Protein 4YB9 (pdb70)

Radius of gyration: 22.23 Å; Cα contacts (8 Å, |Δi|>4): 653; chains: 1; bounding box: 45×62×47 Å

Foldseek 3Di:
DVLVLLQLLLLLLLLQLLLLCALQVVLVLVQAQVLVCVPVVDGDDPVVSVLVVLLLNLLLLVLLLVLLVCLVVCCLPLNLLRVLLVVLVQLLVLLVLLLCCVPRHCPCSRNVSNSSNSSSSSNSVPSSLVFQQQLADDPPHCLCQLVSVLSSLVSLLVSLVCSFVPHQRDNPRSSVSSSVSSVSSVVNNPSSVVQQGGLLSCCPSVVDLVSNVVNNVVSVVVVVVSCVVVVVVVVAADALVVCCVDPVNPLVLVLLLLLLLLLLLLCLSVCSNHVLVQLVLAADDNNCSSVLSSVLSVLLSVLSVVLSVVCVVVDQLPLQLQLLVQSLVLLVCQLNLRVDRVVPPVRSVSNSVSSSSNSNSSSHHRPRRSVVVLCPPDDPRHSVSSNSSSSSSNSVSNSVSSNCQVVQCVVVPSNSSVSSSVSSVVSSVSSPVRNDD

Sequence (437 aa):
LATLIAAFGSSFQYGYNVAAINSPSEFMKDFYAYTYYDRVGEYMNEFYLTLLWSVTVSMFPFGGFLGSLMVGPLVNNLGRKGTLLFNNIFSIVPALLMGFSELAKSFEMIIVARVLVGICAGLSSNVVPMYLGELAPKNWRGALGVVPQLFITIGILVAQIFGLRSLLANEEGWPILLGLTGIPAVLQLLFLPFFPESPRYLLIQKKDEAAAKSALRRLAEIEEILEEDRAEKAVGFISVLKLFKMRSLRWQVISIIVLMAGQQLSGVNAIYYYADQIYLSAGVNEDDVQYVTAGTGAVNVLITVCAIFVVELMGRRFLLLLGFSVCFTACCVLTGALALQDVISWMPYVSIACVISYVIGHALGPSPIPALLVTEIFLQSSRPAAYMVAGTVHWLSNFTVGLVFPFIQVGLGAYSFVIFAVICLLTTVYIFLIIPE

Solvent-accessible surface area: 19544 Å² total; per-residue (Å²): 180,79,43,97,87,25,8,20,10,6,14,41,16,26,0,4,5,2,0,3,1,2,2,0,17,80,46,0,51,90,15,0,26,100,6,64,89,84,128,94,56,131,181,28,87,145,97,129,34,31,60,43,7,0,42,0,0,1,35,0,0,62,0,0,38,53,0,22,83,80,24,28,80,33,4,80,97,80,1,5,24,31,0,4,55,80,7,2,104,47,1,50,69,0,4,84,35,4,17,117,0,94,131,51,65,0,71,112,52,0,21,64,0,3,23,44,1,0,23,8,7,0,3,6,59,54,1,4,50,67,5,50,18,33,45,23,50,102,152,178,99,62,51,53,31,3,45,26,47,35,25,32,3,58,0,9,39,32,0,3,75,70,1,33,87,84,90,32,0,24,126,135,7,6,4,93,0,3,19,49,0,6,93,27,0,71,69,3,39,113,59,1,62,129,34,28,81,2,10,44,21,18,14,18,53,122,163,66,91,82,29,2,93,76,14,38,221,156,148,79,148,45,17,119,42,18,100,96,14,126,67,36,132,97,97,25,106,49,60,44,120,100,0,98,129,50,214,80,11,127,155,44,2,79,5,0,52,41,3,16,21,3,15,7,57,0,1,18,14,0,7,11,4,5,2,9,63,7,5,73,50,17,21,18,100,104,68,69,0,5,125,29,2,16,32,2,0,34,38,9,19,113,28,4,68,65,0,30,124,43,2,110,138,114,23,40,71,107,4,1,25,71,0,0,44,44,0,62,78,4,2,56,72,8,18,30,6,6,42,112,64,116,63,82,75,171,35,13,162,41,5,39,53,5,6,47,42,10,5,58,1,2,7,31,0,0,26,12,0,1,56,33,9,2,56,87,73,3,138,83,18,2,53,57,7,0,96,74,7,3,21,32,28,33,15,64,11,1,45,53,5,0,50,59,0,4,60,22,20,107,60,73,33,28,128,2,11,55,73,9,9,73,38,0,83,108,6,24,71,26,0,119,127,57,16,101,136

Nearest PDB structures (foldseek):
  4yb9-assembly1_D  TM=1.002E+00  e=9.315E-56  Bos taurus
  6tha-assembly1_A  TM=9.598E-01  e=3.910E-29  Homo sapiens
  4ybq-assembly2_B  TM=8.150E-01  e=1.549E-34  Rattus norvegicus
  4ybq-assembly1_A  TM=8.186E-01  e=3.934E-34  Rattus norvegicus
  8y66-assembly1_A  TM=9.678E-01  e=1.266E-28  Homo sapiens

B-factor: mean 149.24, std 49.36, range [61.25, 339.76]

Secondary structure (DSSP, 8-state):
-HHHHTTSTHHHHHHHHHHTTTSTHHHHHHHHHHHHHTTT-SPPPHHHHHHHHHHHHHHHHHHHHHHHHTHHHHHTTT-HHHHHHHHHHHSHHHHHHHHSTTTS-HHHHTHHHHHHHHHHHHHHHHHHHHHHHHHS-SSS-GGGSSHHHHHHHHHHHHHHHTTSTTTT-STTTHHHHHHGGGHHHHHHHHHGGGS---HHHHHHTS--HHHHHHHHTT--HHHHHTTHHHHHHHH----SHHHHH-SSSHHHHHHHHHHHHHHHTTSSHHHHHHHHHHHHTTT--TTHHHHHHHHHHHHHHHHHHHHHHHHHHS-HHHHHHHHHHHHHHHHHHHHHHTT--TTTTHHHHHHHHHHHHHHHHHTTTTTTHHHHHHHHHS-TTTHHHHHHHHHHHHHHHHHHHHHHHHHHHHHTGGGTTHHHHHHHHHHHHHHHHT---

Structure (mmCIF, N/CA/C/O backbone):
data_4YB9
#
_entry.id   4YB9
#
_cell.length_a   74.610
_cell.length_b   112.150
_cell.length_c   139.570
_cell.angle_alpha   90.00
_cell.angle_beta   90.00
_cell.angle_gamma   90.00
#
_symmetry.space_group_name_H-M   'P 21 21 21'
#
loop_
_atom_site.group_PDB
_atom_site.id
_atom_site.type_symbol
_atom_site.label_atom_id
_atom_site.label_alt_id
_atom_site.label_comp_id
_atom_site.label_asym_id
_atom_site.label_entity_id
_atom_site.label_seq_id
_atom_site.pdbx_PDB_ins_code
_atom_site.Cartn_x
_atom_site.Cartn_y
_atom_site.Cartn_z
_atom_site.occupancy
_atom_site.B_iso_or_equiv
_atom_site.auth_seq_id
_atom_site.auth_comp_id
_atom_site.auth_asym_id
_atom_site.auth_atom_id
_atom_site.pdbx_PDB_model_num
ATOM 1 N N . LEU A 1 19 ? 2.872 -6.768 -44.509 1.00 233.08 19 LEU D N 1
ATOM 2 C CA . LEU A 1 19 ? 3.243 -7.220 -43.174 1.00 227.05 19 LEU D CA 1
ATOM 3 C C . LEU A 1 19 ? 4.345 -8.273 -43.229 1.00 228.32 19 LEU D C 1
ATOM 4 O O . LEU A 1 19 ? 5.396 -8.114 -42.610 1.00 224.93 19 LEU D O 1
ATOM 9 N N . ALA A 1 20 ? 4.098 -9.348 -43.972 1.00 234.03 20 ALA D N 1
ATOM 10 C CA . ALA A 1 20 ? 5.067 -10.432 -44.096 1.00 221.60 20 ALA D CA 1
ATOM 11 C C . ALA A 1 20 ? 6.287 -9.989 -44.896 1.00 212.36 20 ALA D C 1
ATOM 12 O O . ALA A 1 20 ? 7.424 -10.247 -44.504 1.00 186.98 20 ALA D O 1
ATOM 14 N N . THR A 1 21 ? 6.042 -9.317 -46.016 1.00 223.94 21 THR D N 1
ATOM 15 C CA . THR A 1 21 ? 7.121 -8.830 -46.867 1.00 211.07 21 THR D CA 1
ATOM 16 C C . THR A 1 21 ? 7.752 -7.572 -46.275 1.00 207.88 21 THR D C 1
ATOM 17 O O . THR A 1 21 ? 8.900 -7.240 -46.576 1.00 216.77 21 THR D O 1
ATOM 21 N N . LEU A 1 22 ? 6.994 -6.876 -45.435 1.00 204.44 22 LEU D N 1
ATOM 22 C CA . LEU A 1 22 ? 7.514 -5.725 -44.708 1.00 205.82 22 LEU D CA 1
ATOM 23 C C . LEU A 1 22 ? 8.494 -6.199 -43.640 1.00 202.12 22 LEU D C 1
ATOM 24 O O . LEU A 1 22 ? 9.498 -5.544 -43.359 1.00 192.88 22 LEU D O 1
ATOM 29 N N . ILE A 1 23 ? 8.185 -7.351 -43.054 1.00 200.79 23 ILE D N 1
ATOM 30 C CA . ILE A 1 23 ? 9.034 -7.967 -42.046 1.00 177.56 23 ILE D CA 1
ATOM 31 C C . ILE A 1 23 ? 10.242 -8.614 -42.721 1.00 175.31 23 ILE D C 1
ATOM 32 O O . ILE A 1 23 ? 11.343 -8.633 -42.167 1.00 183.41 23 ILE D O 1
ATOM 37 N N . ALA A 1 24 ? 10.036 -9.113 -43.936 1.00 172.50 24 ALA D N 1
ATOM 38 C CA . ALA A 1 24 ? 11.087 -9.805 -44.676 1.00 167.35 24 ALA D CA 1
ATOM 39 C C . ALA A 1 24 ? 11.927 -8.838 -45.509 1.00 178.07 24 ALA D C 1
ATOM 40 O O . ALA A 1 24 ? 12.813 -9.258 -46.254 1.00 187.35 24 ALA D O 1
ATOM 42 N N . ALA A 1 25 ? 11.640 -7.545 -45.386 1.00 176.30 25 ALA D N 1
ATOM 43 C CA . ALA A 1 25 ? 12.386 -6.522 -46.113 1.00 176.40 25 ALA D CA 1
ATOM 44 C C . ALA A 1 25 ? 13.783 -6.341 -45.526 1.00 170.04 25 ALA D C 1
ATOM 45 O O . ALA A 1 25 ? 14.775 -6.310 -46.254 1.00 156.19 25 ALA D O 1
ATOM 47 N N . PHE A 1 26 ? 13.847 -6.224 -44.204 1.00 174.61 26 PHE D N 1
ATOM 48 C CA . PHE A 1 26 ? 15.108 -6.037 -43.492 1.00 174.38 26 PHE D CA 1
ATOM 49 C C . PHE A 1 26 ? 15.687 -7.378 -43.055 1.00 165.54 26 PHE D C 1
ATOM 50 O O . PHE A 1 26 ? 16.643 -7.432 -42.282 1.00 173.00 26 PHE D O 1
ATOM 58 N N . GLY A 1 27 ? 15.097 -8.460 -43.553 1.00 127.82 27 GLY D N 1
ATOM 59 C CA . GLY A 1 27 ? 15.447 -9.805 -43.132 1.00 124.30 27 GLY D CA 1
ATOM 60 C C . GLY A 1 27 ? 16.831 -10.284 -43.539 1.00 158.46 27 GLY D C 1
ATOM 61 O O . GLY A 1 27 ? 17.140 -11.468 -43.421 1.00 132.43 27 GLY D O 1
ATOM 62 N N . SER A 1 28 ? 17.655 -9.372 -44.047 1.00 178.60 28 SER D N 1
ATOM 63 C CA . SER A 1 28 ? 19.067 -9.659 -44.290 1.00 167.61 28 SER D CA 1
ATOM 64 C C . SER A 1 28 ? 19.795 -9.998 -42.987 1.00 139.75 28 SER D C 1
ATOM 65 O O . SER A 1 28 ? 20.827 -10.668 -43.000 1.00 131.82 28 SER D O 1
ATOM 68 N N . SER A 1 29 ? 19.255 -9.526 -41.866 1.00 132.18 29 SER D N 1
ATOM 69 C CA . SER A 1 29 ? 19.811 -9.832 -40.551 1.00 124.05 29 SER D CA 1
ATOM 70 C C . SER A 1 29 ? 19.622 -11.308 -40.214 1.00 124.07 29 SER D C 1
ATOM 71 O O . SER A 1 29 ? 20.408 -11.894 -39.471 1.00 102.51 29 SER D O 1
ATOM 74 N N . PHE A 1 30 ? 18.565 -11.897 -40.763 1.00 133.53 30 PHE D N 1
ATOM 75 C CA . PHE A 1 30 ? 18.301 -13.323 -40.613 1.00 125.14 30 PHE D CA 1
ATOM 76 C C . PHE A 1 30 ? 19.395 -14.134 -41.301 1.00 112.40 30 PHE D C 1
ATOM 77 O O . PHE A 1 30 ? 19.851 -15.152 -40.778 1.00 113.76 30 PHE D O 1
ATOM 85 N N . GLN A 1 31 ? 19.809 -13.673 -42.477 1.00 105.47 31 GLN D N 1
ATOM 86 C CA . GLN A 1 31 ? 20.816 -14.368 -43.271 1.00 109.95 31 GLN D CA 1
ATOM 87 C C . GLN A 1 31 ? 22.173 -14.339 -42.573 1.00 128.28 31 GLN D C 1
ATOM 88 O O . GLN A 1 31 ? 22.992 -15.240 -42.750 1.00 140.53 31 GLN D O 1
ATOM 94 N N . TYR A 1 32 ? 22.405 -13.296 -41.782 1.00 123.22 32 TYR D N 1
ATOM 95 C CA . TYR A 1 32 ? 23.604 -13.217 -40.957 1.00 104.98 32 TYR D CA 1
ATOM 96 C C . TYR A 1 32 ? 23.508 -14.229 -39.826 1.00 100.19 32 TYR D C 1
ATOM 97 O O . TYR A 1 32 ? 24.432 -15.010 -39.598 1.00 99.22 32 TYR D O 1
ATOM 106 N N . GLY A 1 33 ? 22.379 -14.210 -39.125 1.00 98.43 33 GLY D N 1
ATOM 107 C CA . GLY A 1 33 ? 22.149 -15.118 -38.017 1.00 113.17 33 GLY D CA 1
ATOM 108 C C . GLY A 1 33 ? 22.162 -16.575 -38.431 1.00 109.83 33 GLY D C 1
ATOM 109 O O . GLY A 1 33 ? 22.532 -17.450 -37.649 1.00 102.15 33 GLY D O 1
ATOM 110 N N . TYR A 1 34 ? 21.756 -16.836 -39.668 1.00 100.36 34 TYR D N 1
ATOM 111 C CA . TYR A 1 34 ? 21.780 -18.189 -40.201 1.00 97.08 34 TYR D CA 1
ATOM 112 C C . TYR A 1 34 ? 23.216 -18.663 -40.383 1.00 107.01 34 TYR D C 1
ATOM 113 O O . TYR A 1 34 ? 23.586 -19.734 -39.908 1.00 113.07 34 TYR D O 1
ATOM 122 N N . ASN A 1 35 ? 24.021 -17.847 -41.055 1.00 108.71 35 ASN D N 1
ATOM 123 C CA . ASN A 1 35 ? 25.390 -18.215 -41.408 1.00 100.87 35 ASN D CA 1
ATOM 124 C C . ASN A 1 35 ? 26.311 -18.358 -40.200 1.00 101.55 35 ASN D C 1
ATOM 125 O O . ASN A 1 35 ? 27.391 -18.941 -40.303 1.00 117.29 35 ASN D O 1
ATOM 130 N N . VAL A 1 36 ? 25.891 -17.821 -39.060 1.00 95.80 36 VAL D N 1
ATOM 131 C CA . VAL A 1 36 ? 26.683 -17.926 -37.842 1.00 74.27 36 VAL D CA 1
ATOM 132 C C . VAL A 1 36 ? 26.621 -19.345 -37.290 1.00 98.98 36 VAL D C 1
ATOM 133 O O . VAL A 1 36 ? 27.649 -19.931 -36.950 1.00 114.77 36 VAL D O 1
ATOM 137 N N . ALA A 1 37 ? 25.414 -19.896 -37.204 1.00 80.52 37 ALA D N 1
ATOM 138 C CA . ALA A 1 37 ? 25.221 -21.234 -36.654 1.00 92.89 37 ALA D CA 1
ATOM 139 C C . ALA A 1 37 ? 25.164 -22.309 -37.736 1.00 93.47 37 ALA D C 1
ATOM 140 O O . ALA A 1 37 ? 25.061 -23.497 -37.431 1.00 89.28 37 ALA D O 1
ATOM 142 N N . ALA A 1 38 ? 25.239 -21.892 -38.996 1.00 85.71 38 ALA D N 1
ATOM 143 C CA . ALA A 1 38 ? 25.109 -22.817 -40.119 1.00 89.11 38 ALA D CA 1
ATOM 144 C C . ALA A 1 38 ? 26.281 -23.787 -40.209 1.00 88.28 38 ALA D C 1
ATOM 145 O O . ALA A 1 38 ? 26.162 -24.849 -40.815 1.00 92.07 38 ALA D O 1
ATOM 147 N N . ILE A 1 39 ? 27.418 -23.406 -39.638 1.00 93.40 39 ILE D N 1
ATOM 148 C CA . ILE A 1 39 ? 28.608 -24.245 -39.698 1.00 83.84 39 ILE D CA 1
ATOM 149 C C . ILE A 1 39 ? 28.808 -25.085 -38.438 1.00 84.72 39 ILE D C 1
ATOM 150 O O . ILE A 1 39 ? 29.745 -25.877 -38.365 1.00 94.23 39 ILE D O 1
ATOM 155 N N . ASN A 1 40 ? 27.943 -24.906 -37.444 1.00 90.90 40 ASN D N 1
ATOM 156 C CA . ASN A 1 40 ? 28.032 -25.684 -36.210 1.00 111.37 40 ASN D CA 1
ATOM 157 C C . ASN A 1 40 ? 27.587 -27.132 -36.390 1.00 111.49 40 ASN D C 1
ATOM 158 O O . ASN A 1 40 ? 28.318 -28.066 -36.064 1.00 119.58 40 ASN D O 1
ATOM 163 N N . SER A 1 41 ? 26.375 -27.302 -36.906 1.00 101.06 41 SER D N 1
ATOM 164 C CA . SER A 1 41 ? 25.752 -28.619 -37.017 1.00 112.89 41 SER D CA 1
ATOM 165 C C . SER A 1 41 ? 26.423 -29.566 -38.026 1.00 104.47 41 SER D C 1
ATOM 166 O O . SER A 1 41 ? 26.764 -30.693 -37.668 1.00 137.08 41 SER D O 1
ATOM 169 N N . PRO A 1 42 ? 26.613 -29.126 -39.287 1.00 103.04 42 PRO D N 1
ATOM 170 C CA . PRO A 1 42 ? 27.208 -30.043 -40.267 1.00 105.88 42 PRO D CA 1
ATOM 171 C C . PRO A 1 42 ? 28.676 -30.366 -40.003 1.00 103.81 42 PRO D C 1
ATOM 172 O O . PRO A 1 42 ? 29.205 -31.288 -40.623 1.00 129.16 42 PRO D O 1
ATOM 176 N N . SER A 1 43 ? 29.309 -29.609 -39.109 1.00 99.04 43 SER D N 1
ATOM 177 C CA . SER A 1 43 ? 30.756 -29.653 -38.894 1.00 97.05 43 SER D CA 1
ATOM 178 C C . SER A 1 43 ? 31.334 -31.061 -38.798 1.00 123.62 43 SER D C 1
ATOM 179 O O . SER A 1 43 ? 32.384 -31.344 -39.372 1.00 118.66 43 SER D O 1
ATOM 182 N N . GLU A 1 44 ? 30.652 -31.936 -38.067 1.00 132.28 44 GLU D N 1
ATOM 183 C CA . GLU A 1 44 ? 31.120 -33.304 -37.886 1.00 144.49 44 GLU D CA 1
ATOM 184 C C . GLU A 1 44 ? 31.190 -34.037 -39.224 1.00 115.14 44 GLU D C 1
ATOM 185 O O . GLU A 1 44 ? 32.177 -34.706 -39.526 1.00 117.75 44 GLU D O 1
ATOM 191 N N . PHE A 1 45 ? 30.142 -33.888 -40.029 1.00 116.45 45 PHE D N 1
ATOM 192 C CA . PHE A 1 45 ? 30.076 -34.532 -41.337 1.00 124.64 45 PHE D CA 1
ATOM 193 C C . PHE A 1 45 ? 30.903 -33.783 -42.379 1.00 132.27 45 PHE D C 1
ATOM 194 O O . PHE A 1 45 ? 31.273 -34.347 -43.410 1.00 129.36 45 PHE D O 1
ATOM 202 N N . MET A 1 46 ? 31.181 -32.510 -42.112 1.00 145.52 46 MET D N 1
ATOM 203 C CA . MET A 1 46 ? 31.912 -31.675 -43.060 1.00 138.65 46 MET D CA 1
ATOM 204 C C . MET A 1 46 ? 33.414 -31.933 -43.031 1.00 127.49 46 MET D C 1
ATOM 205 O O . MET A 1 46 ? 34.051 -31.986 -44.079 1.00 112.99 46 MET D O 1
ATOM 210 N N . LYS A 1 47 ? 33.980 -32.091 -41.837 1.00 108.77 47 LYS D N 1
ATOM 211 C CA . LYS A 1 47 ? 35.415 -32.333 -41.708 1.00 110.09 47 LYS D CA 1
ATOM 212 C C . LYS A 1 47 ? 35.840 -33.608 -42.430 1.00 136.19 47 LYS D C 1
ATOM 213 O O . LYS A 1 47 ? 36.949 -33.683 -42.961 1.00 134.64 47 LYS D O 1
ATOM 219 N N . ASP A 1 48 ? 34.959 -34.606 -42.447 1.00 121.28 48 ASP D N 1
ATOM 220 C CA . ASP A 1 48 ? 35.211 -35.833 -43.196 1.00 154.93 48 ASP D CA 1
ATOM 221 C C . ASP A 1 48 ? 35.399 -35.510 -44.671 1.00 153.57 48 ASP D C 1
ATOM 222 O O . ASP A 1 48 ? 36.337 -35.992 -45.303 1.00 158.43 48 ASP D O 1
ATOM 227 N N . PHE A 1 49 ? 34.508 -34.677 -45.201 1.00 127.78 49 PHE D N 1
ATOM 228 C CA . PHE A 1 49 ? 34.568 -34.243 -46.593 1.00 129.85 49 PHE D CA 1
ATOM 229 C C . PHE A 1 49 ? 35.928 -33.638 -46.926 1.00 146.06 49 PHE D C 1
ATOM 230 O O . PHE A 1 49 ? 36.410 -33.769 -48.045 1.00 143.68 49 PHE D O 1
ATOM 238 N N . TYR A 1 50 ? 36.539 -32.978 -45.947 1.00 139.34 50 TYR D N 1
ATOM 239 C CA . TYR A 1 50 ? 37.858 -32.381 -46.128 1.00 140.23 50 TYR D CA 1
ATOM 240 C C . TYR A 1 50 ? 38.942 -33.446 -46.179 1.00 148.68 50 TYR D C 1
ATOM 241 O O . TYR A 1 50 ? 39.797 -33.441 -47.066 1.00 158.91 50 TYR D O 1
ATOM 250 N N . ALA A 1 51 ? 38.894 -34.359 -45.214 1.00 150.17 51 ALA D N 1
ATOM 251 C CA . ALA A 1 51 ? 39.942 -35.354 -45.026 1.00 162.37 51 ALA D CA 1
ATOM 252 C C . ALA A 1 51 ? 40.049 -36.331 -46.192 1.00 166.28 51 ALA D C 1
ATOM 253 O O . ALA A 1 51 ? 41.151 -36.604 -46.671 1.00 167.38 51 ALA D O 1
ATOM 255 N N . TYR A 1 52 ? 38.920 -36.867 -46.648 1.00 148.10 52 TYR D N 1
ATOM 256 C CA . TYR A 1 52 ? 38.979 -37.866 -47.710 1.00 156.99 52 TYR D CA 1
ATOM 257 C C . TYR A 1 52 ? 39.169 -37.219 -49.078 1.00 165.78 52 TYR D C 1
ATOM 258 O O . TYR A 1 52 ? 39.685 -37.853 -49.992 1.00 175.17 52 TYR D O 1
ATOM 267 N N . THR A 1 53 ? 38.763 -35.961 -49.216 1.00 156.40 53 THR D N 1
ATOM 268 C CA . THR A 1 53 ? 39.029 -35.225 -50.447 1.00 162.32 53 THR D CA 1
ATOM 269 C C . THR A 1 53 ? 40.528 -34.976 -50.557 1.00 173.00 53 THR D C 1
ATOM 270 O O . THR A 1 53 ? 41.080 -34.908 -51.654 1.00 181.53 53 THR D O 1
ATOM 274 N N . TYR A 1 54 ? 41.182 -34.856 -49.406 1.00 170.01 54 TYR D N 1
ATOM 275 C CA . TYR A 1 54 ? 42.611 -34.577 -49.363 1.00 179.45 54 TYR D CA 1
ATOM 276 C C . TYR A 1 54 ? 43.439 -35.736 -49.918 1.00 199.10 54 TYR D C 1
ATOM 277 O O . TYR A 1 54 ? 44.320 -35.524 -50.751 1.00 216.06 54 TYR D O 1
ATOM 286 N N . TYR A 1 55 ? 43.163 -36.958 -49.468 1.00 192.30 55 TYR D N 1
ATOM 287 C CA . TYR A 1 55 ? 43.947 -38.101 -49.930 1.00 207.37 55 TYR D CA 1
ATOM 288 C C . TYR A 1 55 ? 43.344 -38.723 -51.189 1.00 207.45 55 TYR D C 1
ATOM 289 O O . TYR A 1 55 ? 43.880 -39.691 -51.727 1.00 219.68 55 TYR D O 1
ATOM 298 N N . ASP A 1 56 ? 42.233 -38.166 -51.661 1.00 184.03 56 ASP D N 1
ATOM 299 C CA . ASP A 1 56 ? 41.700 -38.547 -52.965 1.00 202.28 56 ASP D CA 1
ATOM 300 C C . ASP A 1 56 ? 42.450 -37.786 -54.051 1.00 208.01 56 ASP D C 1
ATOM 301 O O . ASP A 1 56 ? 42.305 -38.066 -55.240 1.00 218.67 56 ASP D O 1
ATOM 306 N N . ARG A 1 57 ? 43.250 -36.815 -53.622 1.00 199.96 57 ARG D N 1
ATOM 307 C CA . ARG A 1 57 ? 44.099 -36.050 -54.524 1.00 220.25 57 ARG D CA 1
ATOM 308 C C . ARG A 1 57 ? 45.565 -36.313 -54.200 1.00 232.76 57 ARG D C 1
ATOM 309 O O . ARG A 1 57 ? 46.308 -36.847 -55.022 1.00 259.75 57 ARG D O 1
ATOM 317 N N . VAL A 1 58 ? 45.969 -35.929 -52.993 1.00 195.00 58 VAL D N 1
ATOM 318 C CA . VAL A 1 58 ? 47.343 -36.108 -52.535 1.00 200.29 58 VAL D CA 1
ATOM 319 C C . VAL A 1 58 ? 47.684 -37.587 -52.374 1.00 215.09 58 VAL D C 1
ATOM 320 O O . VAL A 1 58 ? 48.703 -38.057 -52.880 1.00 226.77 58 VAL D O 1
ATOM 324 N N . GLY A 1 59 ? 46.824 -38.321 -51.675 1.00 205.93 59 GLY D N 1
ATOM 325 C CA . GLY A 1 59 ? 47.052 -39.733 -51.425 1.00 211.65 59 GLY D CA 1
ATOM 326 C C . GLY A 1 59 ? 47.469 -40.027 -49.997 1.00 224.64 59 GLY D C 1
ATOM 327 O O . GLY A 1 59 ? 47.385 -41.165 -49.536 1.00 239.11 59 GLY D O 1
ATOM 328 N N . GLU A 1 60 ? 47.916 -38.992 -49.294 1.00 202.17 60 GLU D N 1
ATOM 329 C CA . GLU A 1 60 ? 48.321 -39.125 -47.900 1.00 203.38 60 GLU D CA 1
ATOM 330 C C . GLU A 1 60 ? 47.291 -38.487 -46.975 1.00 191.34 60 GLU D C 1
ATOM 331 O O . GLU A 1 60 ? 46.636 -37.515 -47.345 1.00 198.17 60 GLU D O 1
ATOM 337 N N . TYR A 1 61 ? 47.144 -39.044 -45.777 1.00 185.46 61 TYR D N 1
ATOM 338 C CA . TYR A 1 61 ? 46.228 -38.489 -44.786 1.00 184.18 61 TYR D CA 1
ATOM 339 C C . TYR A 1 61 ? 46.648 -37.086 -44.360 1.00 176.00 61 TYR D C 1
ATOM 340 O O . TYR A 1 61 ? 47.836 -36.800 -44.215 1.00 185.15 61 TYR D O 1
ATOM 349 N N . MET A 1 62 ? 45.665 -36.215 -44.162 1.00 161.78 62 MET D N 1
ATOM 350 C CA . MET A 1 62 ? 45.924 -34.877 -43.648 1.00 157.86 62 MET D CA 1
ATOM 351 C C . MET A 1 62 ? 46.268 -34.964 -42.165 1.00 160.13 62 MET D C 1
ATOM 352 O O . MET A 1 62 ? 45.682 -35.763 -41.435 1.00 170.91 62 MET D O 1
ATOM 357 N N . ASN A 1 63 ? 47.223 -34.149 -41.727 1.00 154.68 63 ASN D N 1
ATOM 358 C CA . ASN A 1 63 ? 47.630 -34.133 -40.325 1.00 161.04 63 ASN D CA 1
ATOM 359 C C . ASN A 1 63 ? 46.463 -33.724 -39.427 1.00 163.81 63 ASN D C 1
ATOM 360 O O . ASN A 1 63 ? 45.629 -32.905 -39.815 1.00 171.34 63 ASN D O 1
ATOM 365 N N . GLU A 1 64 ? 46.411 -34.310 -38.234 1.00 168.73 64 GLU D N 1
ATOM 366 C CA . GLU A 1 64 ? 45.320 -34.079 -37.289 1.00 165.13 64 GLU D CA 1
ATOM 367 C C . GLU A 1 64 ? 45.15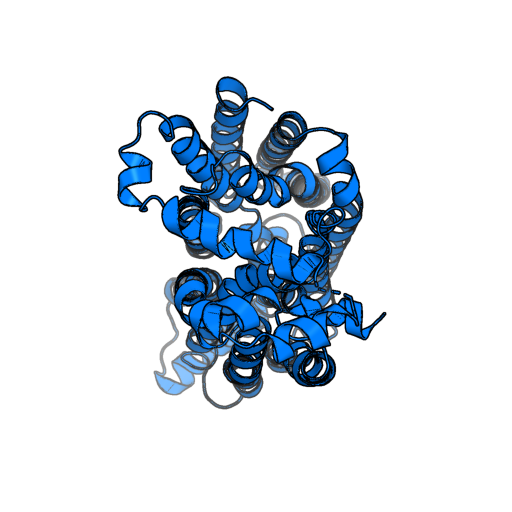9 -32.599 -36.954 1.00 152.25 64 GLU D C 1
ATOM 368 O O . GLU A 1 64 ? 44.042 -32.102 -36.820 1.00 152.48 64 GLU D O 1
ATOM 374 N N . PHE A 1 65 ? 46.282 -31.903 -36.820 1.00 145.67 65 PHE D N 1
ATOM 375 C CA . PHE A 1 65 ? 46.272 -30.480 -36.504 1.00 128.13 65 PHE D CA 1
ATOM 376 C C . PHE A 1 65 ? 45.789 -29.640 -37.679 1.00 132.35 65 PHE D C 1
ATOM 377 O O . PHE A 1 65 ? 44.989 -28.721 -37.508 1.00 123.05 65 PHE D O 1
ATOM 385 N N . TYR A 1 66 ? 46.284 -29.957 -38.871 1.00 147.60 66 TYR D N 1
ATOM 386 C CA . TYR A 1 66 ? 45.981 -29.164 -40.057 1.00 146.61 66 TYR D CA 1
ATOM 387 C C . TYR A 1 66 ? 44.507 -29.226 -40.444 1.00 142.59 66 TYR D C 1
ATOM 388 O O . TYR A 1 66 ? 43.990 -28.298 -41.060 1.00 142.00 66 TYR D O 1
ATOM 397 N N . LEU A 1 67 ? 43.830 -30.313 -40.084 1.00 135.84 67 LEU D N 1
ATOM 398 C CA . LEU A 1 67 ? 42.390 -30.402 -40.302 1.00 129.20 67 LEU D CA 1
ATOM 399 C C . LEU A 1 67 ? 41.664 -29.495 -39.318 1.00 128.50 67 LEU D C 1
ATOM 400 O O . LEU A 1 67 ? 40.622 -28.921 -39.634 1.00 126.01 67 LEU D O 1
ATOM 405 N N . THR A 1 68 ? 42.229 -29.368 -38.122 1.00 105.65 68 THR D N 1
ATOM 406 C CA . THR A 1 68 ? 41.684 -28.477 -37.109 1.00 114.51 68 THR D CA 1
ATOM 407 C C . THR A 1 68 ? 42.039 -27.033 -37.446 1.00 115.98 68 THR D C 1
ATOM 408 O O . THR A 1 68 ? 41.258 -26.114 -37.197 1.00 99.36 68 THR D O 1
ATOM 412 N N . LEU A 1 69 ? 43.225 -26.841 -38.017 1.00 124.77 69 LEU D N 1
ATOM 413 C CA . LEU A 1 69 ? 43.657 -25.520 -38.460 1.00 107.99 69 LEU D CA 1
ATOM 414 C C . LEU A 1 69 ? 42.842 -25.067 -39.664 1.00 96.35 69 LEU D C 1
ATOM 415 O O . LEU A 1 69 ? 42.583 -23.877 -39.835 1.00 100.58 69 LEU D O 1
ATOM 420 N N . LEU A 1 70 ? 42.439 -26.020 -40.498 1.00 115.70 70 LEU D N 1
ATOM 421 C CA . LEU A 1 70 ? 41.682 -25.707 -41.705 1.00 98.22 70 LEU D CA 1
ATOM 422 C C . LEU A 1 70 ? 40.213 -25.436 -41.393 1.00 92.96 70 LEU D C 1
ATOM 423 O O . LEU A 1 70 ? 39.560 -24.664 -42.093 1.00 107.09 70 LEU D O 1
ATOM 428 N N . TRP A 1 71 ? 39.686 -26.070 -40.350 1.00 97.83 71 TRP D N 1
ATOM 429 C CA . TRP A 1 71 ? 38.297 -25.829 -39.978 1.00 87.77 71 TRP D CA 1
ATOM 430 C C . TRP A 1 71 ? 38.162 -24.509 -39.236 1.00 83.01 71 TRP D C 1
ATOM 431 O O . TRP A 1 71 ? 37.157 -23.813 -39.373 1.00 105.14 71 TRP D O 1
ATOM 442 N N . SER A 1 72 ? 39.172 -24.177 -38.440 1.00 83.00 72 SER D N 1
ATOM 443 C CA . SER A 1 72 ? 39.203 -22.898 -37.742 1.00 79.38 72 SER D CA 1
ATOM 444 C C . SER A 1 72 ? 39.155 -21.763 -38.750 1.00 77.97 72 SER D C 1
ATOM 445 O O . SER A 1 72 ? 38.577 -20.709 -38.488 1.00 99.57 72 SER D O 1
ATOM 448 N N . VAL A 1 73 ? 39.768 -21.997 -39.906 1.00 81.28 73 VAL D N 1
ATOM 449 C CA . VAL A 1 73 ? 39.768 -21.038 -40.999 1.00 81.35 73 VAL D CA 1
ATOM 450 C C . VAL A 1 73 ? 38.369 -20.910 -41.593 1.00 79.44 73 VAL D C 1
ATOM 451 O O . VAL A 1 73 ? 37.864 -19.802 -41.762 1.00 79.45 73 VAL D O 1
ATOM 455 N N . THR A 1 74 ? 37.751 -22.049 -41.900 1.00 81.15 74 THR D N 1
ATOM 456 C CA . THR A 1 74 ? 36.409 -22.086 -42.483 1.00 80.64 74 THR D CA 1
ATOM 457 C C . THR A 1 74 ? 35.411 -21.257 -41.678 1.00 76.48 74 THR D C 1
ATOM 458 O O . THR A 1 74 ? 34.622 -20.492 -42.236 1.00 75.72 74 THR D O 1
ATOM 462 N N . VAL A 1 75 ? 35.468 -21.408 -40.361 1.00 99.89 75 VAL D N 1
ATOM 463 C CA . VAL A 1 75 ? 34.555 -20.722 -39.463 1.00 71.60 75 VAL D CA 1
ATOM 464 C C . VAL A 1 75 ? 34.916 -19.246 -39.328 1.00 73.45 75 VAL D C 1
ATOM 465 O O . VAL A 1 75 ? 34.039 -18.384 -39.335 1.00 72.87 75 VAL D O 1
ATOM 469 N N . SER A 1 76 ? 36.208 -18.955 -39.215 1.00 89.39 76 SER D N 1
ATOM 470 C CA . SER A 1 76 ? 36.652 -17.596 -38.920 1.00 67.94 76 SER D CA 1
ATOM 471 C C . SER A 1 76 ? 36.801 -16.716 -40.155 1.00 68.92 76 SER D C 1
ATOM 472 O O . SER A 1 76 ? 37.085 -15.527 -40.031 1.00 80.63 76 SER D O 1
ATOM 475 N N . MET A 1 77 ? 36.619 -17.282 -41.344 1.00 73.01 77 MET D N 1
ATOM 476 C CA . MET A 1 77 ? 36.647 -16.460 -42.551 1.00 73.06 77 MET D CA 1
ATOM 477 C C . MET A 1 77 ? 35.390 -15.601 -42.627 1.00 82.13 77 MET D C 1
ATOM 478 O O . MET A 1 77 ? 35.410 -14.503 -43.183 1.00 98.54 77 MET D O 1
ATOM 483 N N . PHE A 1 78 ? 34.300 -16.101 -42.055 1.00 69.74 78 PHE D N 1
ATOM 484 C CA . PHE A 1 78 ? 33.040 -15.370 -42.062 1.00 68.97 78 PHE D CA 1
ATOM 485 C C . PHE A 1 78 ? 33.158 -14.020 -41.341 1.00 66.93 78 PHE D C 1
ATOM 486 O O . PHE A 1 78 ? 32.844 -12.988 -41.932 1.00 92.13 78 PHE D O 1
ATOM 494 N N . PRO A 1 79 ? 33.613 -14.010 -40.068 1.00 64.91 79 PRO D N 1
ATOM 495 C CA . PRO A 1 79 ? 33.712 -12.684 -39.448 1.00 66.05 79 PRO D CA 1
ATOM 496 C C . PRO A 1 7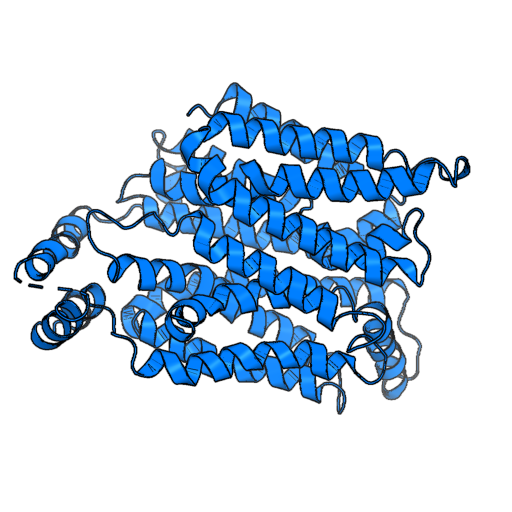9 ? 34.830 -11.836 -40.040 1.00 65.40 79 PRO D C 1
ATOM 497 O O . PRO A 1 79 ? 34.812 -10.616 -39.879 1.00 80.94 79 PRO D O 1
ATOM 501 N N . PHE A 1 80 ? 35.787 -12.471 -40.710 1.00 68.16 80 PHE D N 1
ATOM 502 C CA . PHE A 1 80 ? 36.852 -11.737 -41.382 1.00 69.26 80 PHE D CA 1
ATOM 503 C C . PHE A 1 80 ? 36.311 -11.050 -42.626 1.00 81.41 80 PHE D C 1
ATOM 504 O O . PHE A 1 80 ? 36.620 -9.888 -42.888 1.00 89.77 80 PHE D O 1
ATOM 512 N N . GLY A 1 81 ? 35.506 -11.779 -43.393 1.00 88.27 81 GLY D N 1
ATOM 513 C CA . GLY A 1 81 ? 34.877 -11.225 -44.576 1.00 74.90 81 GLY D CA 1
ATOM 514 C C . GLY A 1 81 ? 33.999 -10.041 -44.234 1.00 73.87 81 GLY D C 1
ATOM 515 O O . GLY A 1 81 ? 33.924 -9.071 -44.987 1.00 106.70 81 GLY D O 1
ATOM 516 N N . GLY A 1 82 ? 33.339 -10.121 -43.083 1.00 70.72 82 GLY D N 1
ATOM 517 C CA . GLY A 1 82 ? 32.508 -9.034 -42.600 1.00 70.24 82 GLY D CA 1
ATOM 518 C C . GLY A 1 82 ? 33.302 -7.771 -42.350 1.00 81.17 82 GLY D C 1
ATOM 519 O O . GLY A 1 82 ? 32.839 -6.670 -42.646 1.00 96.16 82 GLY D O 1
ATOM 520 N N . PHE A 1 83 ? 34.503 -7.934 -41.804 1.00 79.26 83 PHE D N 1
ATOM 521 C CA . PHE A 1 83 ? 35.400 -6.808 -41.575 1.00 82.44 83 PHE D CA 1
ATOM 522 C C . PHE A 1 83 ? 35.702 -6.079 -42.879 1.00 75.39 83 PHE D C 1
ATOM 523 O O . PHE A 1 83 ? 35.633 -4.852 -42.945 1.00 96.99 83 PHE D O 1
ATOM 531 N N . LEU A 1 84 ? 36.035 -6.845 -43.912 1.00 77.44 84 LEU D N 1
ATOM 532 C CA . LEU A 1 84 ? 36.308 -6.289 -45.229 1.00 82.34 84 LEU D CA 1
ATOM 533 C C . LEU A 1 84 ? 35.046 -5.671 -45.814 1.00 83.59 84 LEU D C 1
ATOM 534 O O . LEU A 1 84 ? 35.074 -4.566 -46.355 1.00 98.16 84 LEU D O 1
ATOM 539 N N . GLY A 1 85 ? 33.939 -6.394 -45.692 1.00 116.26 85 GLY D N 1
ATOM 540 C CA . GLY A 1 85 ? 32.673 -5.958 -46.246 1.00 99.30 85 GLY D CA 1
ATOM 541 C C . GLY A 1 85 ? 32.092 -4.728 -45.578 1.00 89.14 85 GLY D C 1
ATOM 542 O O . GLY A 1 85 ? 31.349 -3.972 -46.202 1.00 114.83 85 GLY D O 1
ATOM 543 N N . SER A 1 86 ? 32.429 -4.523 -44.309 1.00 79.68 86 SER D N 1
ATOM 544 C CA . SER A 1 86 ? 31.916 -3.377 -43.567 1.00 79.84 86 SER D CA 1
ATOM 545 C C . SER A 1 86 ? 32.658 -2.100 -43.946 1.00 93.86 86 SER D C 1
ATOM 546 O O . SER A 1 86 ? 32.190 -0.998 -43.668 1.00 112.44 86 SER D O 1
ATOM 549 N N . LEU A 1 87 ? 33.821 -2.254 -44.568 1.00 85.05 87 LEU D N 1
ATOM 550 C CA . LEU A 1 87 ? 34.616 -1.110 -44.996 1.00 98.44 87 LEU D CA 1
ATOM 551 C C . LEU A 1 87 ? 34.065 -0.515 -46.286 1.00 105.78 87 LEU D C 1
ATOM 552 O O . LEU A 1 87 ? 34.243 0.670 -46.565 1.00 117.81 87 LEU D O 1
ATOM 557 N N . MET A 1 88 ? 33.391 -1.351 -47.066 1.00 111.23 88 MET D N 1
ATOM 558 C CA . MET A 1 88 ? 32.907 -0.961 -48.384 1.00 113.62 88 MET D CA 1
ATOM 559 C C . MET A 1 88 ? 31.562 -0.251 -48.323 1.00 111.22 88 MET D C 1
ATOM 560 O O . MET A 1 88 ? 31.089 0.272 -49.331 1.00 125.07 88 MET D O 1
ATOM 565 N N . VAL A 1 89 ? 30.949 -0.231 -47.142 1.00 102.42 89 VAL D N 1
ATOM 566 C CA . VAL A 1 89 ? 29.616 0.342 -46.993 1.00 107.25 89 VAL D CA 1
ATOM 567 C C . VAL A 1 89 ? 29.632 1.835 -47.305 1.00 104.97 89 VAL D C 1
ATOM 568 O O . VAL A 1 89 ? 28.642 2.385 -47.781 1.00 109.32 89 VAL D O 1
ATOM 572 N N . GLY A 1 90 ? 30.765 2.484 -47.058 1.00 114.87 90 GLY D N 1
ATOM 573 C CA . GLY A 1 90 ? 30.880 3.912 -47.289 1.00 116.29 90 GLY D CA 1
ATOM 574 C C . GLY A 1 90 ? 30.759 4.338 -48.740 1.00 118.58 90 GLY D C 1
ATOM 575 O O . GLY A 1 90 ? 29.882 5.131 -49.077 1.00 124.91 90 GLY D O 1
ATOM 576 N N . PRO A 1 91 ? 31.635 3.814 -49.613 1.00 119.57 91 PRO D N 1
ATOM 577 C CA . PRO A 1 91 ? 31.557 4.165 -51.036 1.00 127.20 91 PRO D CA 1
ATOM 578 C C . PRO A 1 91 ? 30.343 3.577 -51.754 1.00 151.25 91 PRO D C 1
ATOM 579 O O . PRO A 1 91 ? 29.907 4.144 -52.754 1.00 166.46 91 PRO D O 1
ATOM 583 N N . LEU A 1 92 ? 29.806 2.466 -51.259 1.00 139.93 92 LEU D N 1
ATOM 584 C CA . LEU A 1 92 ? 28.678 1.819 -51.926 1.00 125.04 92 LEU D CA 1
ATOM 585 C C . LEU A 1 92 ? 27.381 2.605 -51.764 1.00 128.26 92 LEU D C 1
ATOM 586 O O . LEU A 1 92 ? 26.694 2.882 -52.745 1.00 166.54 92 LEU D O 1
ATOM 591 N N . VAL A 1 93 ? 27.046 2.967 -50.529 1.00 124.32 93 VAL D N 1
ATOM 592 C CA . VAL A 1 93 ? 25.799 3.679 -50.272 1.00 127.83 93 VAL D CA 1
ATOM 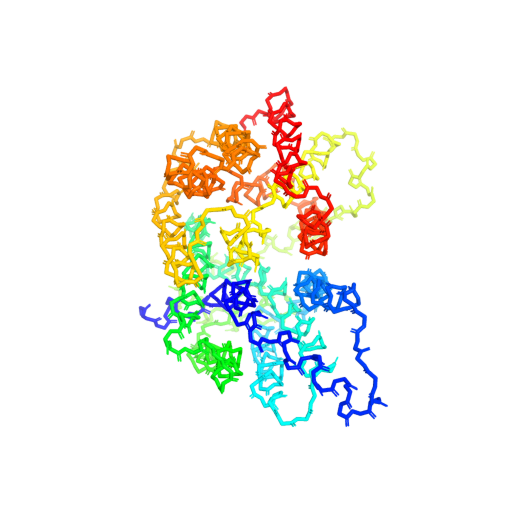593 C C . VAL A 1 93 ? 25.917 5.138 -50.700 1.00 138.38 93 VAL D C 1
ATOM 594 O O . VAL A 1 93 ? 24.909 5.826 -50.856 1.00 148.13 93 VAL D O 1
ATOM 598 N N . ASN A 1 94 ? 27.148 5.608 -50.885 1.00 149.66 94 ASN D N 1
ATOM 599 C CA . ASN A 1 94 ? 27.382 6.955 -51.395 1.00 166.32 94 ASN D CA 1
ATOM 600 C C . ASN A 1 94 ? 27.295 6.973 -52.917 1.00 162.38 94 ASN D C 1
ATOM 601 O O . ASN A 1 94 ? 27.349 8.033 -53.539 1.00 170.90 94 ASN D O 1
ATOM 606 N N . ASN A 1 95 ? 27.160 5.790 -53.508 1.00 148.50 95 ASN D N 1
ATOM 607 C CA . ASN A 1 95 ? 27.062 5.658 -54.956 1.00 161.06 95 ASN D CA 1
ATOM 608 C C . ASN A 1 95 ? 25.808 4.889 -55.370 1.00 174.00 95 ASN D C 1
ATOM 609 O O . ASN A 1 95 ? 24.913 5.443 -56.009 1.00 199.46 95 ASN D O 1
ATOM 614 N N . LEU A 1 96 ? 25.751 3.613 -55.005 1.00 150.98 96 LEU D N 1
ATOM 615 C CA . LEU A 1 96 ? 24.633 2.755 -55.384 1.00 152.56 96 LEU D CA 1
ATOM 616 C C . LEU A 1 96 ? 23.353 3.125 -54.641 1.00 152.85 96 LEU D C 1
ATOM 617 O O . LEU A 1 96 ? 22.251 2.892 -55.136 1.00 157.99 96 LEU D O 1
ATOM 622 N N . GLY A 1 97 ? 23.505 3.702 -53.454 1.00 148.16 97 GLY D N 1
ATOM 623 C CA . GLY A 1 97 ? 22.367 4.027 -52.614 1.00 148.48 97 GLY D CA 1
ATOM 624 C C . GLY A 1 97 ? 22.139 2.986 -51.536 1.00 140.79 97 GLY D C 1
ATOM 625 O O . GLY A 1 97 ? 22.895 2.021 -51.427 1.00 149.98 97 GLY D O 1
ATOM 626 N N . ARG A 1 98 ? 21.093 3.176 -50.739 1.00 141.62 98 ARG D N 1
ATOM 627 C CA . ARG A 1 98 ? 20.786 2.248 -49.657 1.00 135.55 98 ARG D CA 1
ATOM 628 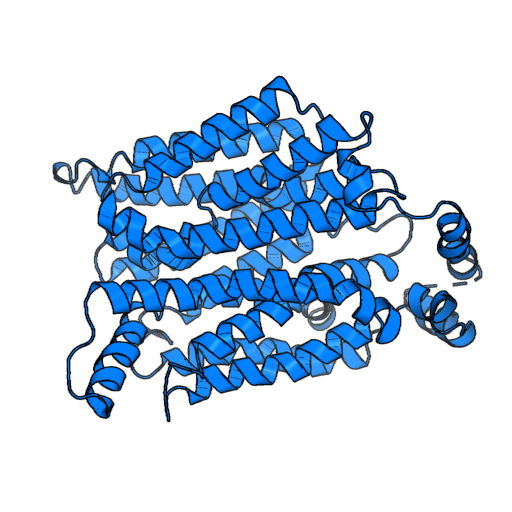C C . ARG A 1 98 ? 20.178 0.966 -50.214 1.00 144.35 98 ARG D C 1
ATOM 629 O O . ARG A 1 98 ? 20.767 -0.109 -50.104 1.00 155.59 98 ARG D O 1
ATOM 637 N N . LYS A 1 99 ? 18.998 1.086 -50.813 1.00 156.47 99 LYS D N 1
ATOM 638 C CA . LYS A 1 99 ? 18.323 -0.062 -51.405 1.00 159.87 99 LYS D CA 1
ATOM 639 C C . LYS A 1 99 ? 19.131 -0.618 -52.574 1.00 165.17 99 LYS D C 1
ATOM 640 O O . LYS A 1 99 ? 19.129 -1.824 -52.823 1.00 167.98 99 LYS D O 1
ATOM 646 N N . GLY A 1 100 ? 19.823 0.269 -53.283 1.00 169.16 100 GLY D N 1
ATOM 647 C CA . GLY A 1 100 ? 20.657 -0.123 -54.404 1.00 177.42 100 GLY D CA 1
ATOM 648 C C . GLY A 1 100 ? 21.773 -1.071 -54.011 1.00 172.41 100 GLY D C 1
ATOM 649 O O . GLY A 1 100 ? 22.023 -2.068 -54.688 1.00 188.69 100 GLY D O 1
ATOM 650 N N . THR A 1 101 ? 22.449 -0.755 -52.911 1.00 142.04 101 THR D N 1
ATOM 651 C CA . THR A 1 101 ? 23.481 -1.630 -52.368 1.00 133.81 101 THR D CA 1
ATOM 652 C C . THR A 1 101 ? 22.841 -2.911 -51.840 1.00 127.82 101 THR D C 1
ATOM 653 O O . THR A 1 101 ? 23.404 -4.000 -51.969 1.00 121.69 101 THR D O 1
ATOM 657 N N . LEU A 1 102 ? 21.653 -2.772 -51.258 1.00 132.41 102 LEU D N 1
ATOM 658 C CA . LEU A 1 102 ? 20.919 -3.911 -50.715 1.00 132.23 102 LEU D CA 1
ATOM 659 C C . LEU A 1 102 ? 20.545 -4.913 -51.804 1.00 139.29 102 LEU D C 1
ATOM 660 O O . LEU A 1 102 ? 20.406 -6.106 -51.537 1.00 144.13 102 LEU D O 1
ATOM 665 N N . LEU A 1 103 ? 20.373 -4.424 -53.027 1.00 146.43 103 LEU D N 1
ATOM 666 C CA . LEU A 1 103 ? 20.152 -5.303 -54.169 1.00 152.19 103 LEU D CA 1
ATOM 667 C C . LEU A 1 103 ? 21.471 -5.887 -54.660 1.00 150.34 103 LEU D C 1
ATOM 668 O O . LEU A 1 103 ? 21.530 -7.040 -55.086 1.00 152.03 103 LEU D O 1
ATOM 673 N N . PHE A 1 104 ? 22.525 -5.078 -54.594 1.00 154.09 104 PHE D N 1
ATOM 674 C CA . PHE A 1 104 ? 23.843 -5.470 -55.083 1.00 158.41 104 PHE D CA 1
ATOM 675 C C . PHE A 1 104 ? 24.371 -6.725 -54.400 1.00 144.33 104 PHE D C 1
ATOM 676 O O . PHE A 1 104 ? 24.781 -7.673 -55.067 1.00 145.83 104 PHE D O 1
ATOM 684 N N . ASN A 1 105 ? 24.364 -6.729 -53.072 1.00 139.03 105 ASN D N 1
ATOM 685 C CA . ASN A 1 105 ? 24.938 -7.841 -52.326 1.00 149.81 105 ASN D CA 1
ATOM 686 C C . ASN A 1 105 ? 24.032 -9.066 -52.381 1.00 152.06 105 ASN D C 1
ATOM 687 O O . ASN A 1 105 ? 24.492 -10.186 -52.184 1.00 164.20 105 ASN D O 1
ATOM 692 N N . ASN A 1 106 ? 22.748 -8.851 -52.657 1.00 134.52 106 ASN D N 1
ATOM 693 C CA . ASN A 1 106 ? 21.794 -9.953 -52.747 1.00 132.52 106 ASN D CA 1
ATOM 694 C C . ASN A 1 106 ? 22.089 -10.858 -53.939 1.00 144.16 106 ASN D C 1
ATOM 695 O O . ASN A 1 106 ? 22.168 -12.078 -53.791 1.00 140.48 106 ASN D O 1
ATOM 700 N N . ILE A 1 107 ? 22.248 -10.262 -55.118 1.00 160.25 107 ILE D N 1
ATOM 701 C CA . ILE A 1 107 ? 22.607 -11.025 -56.308 1.00 157.21 107 ILE D CA 1
ATOM 702 C C . ILE A 1 107 ? 24.039 -11.521 -56.158 1.00 152.39 107 ILE D C 1
ATOM 703 O O . ILE A 1 107 ? 24.443 -12.496 -56.792 1.00 163.88 107 ILE D O 1
ATOM 708 N N . PHE A 1 108 ? 24.798 -10.835 -55.311 1.00 146.90 108 PHE D N 1
ATOM 709 C CA . PHE A 1 108 ? 26.174 -11.204 -55.013 1.00 150.64 108 PHE D CA 1
ATOM 710 C C . PHE A 1 108 ? 26.225 -12.240 -53.887 1.00 134.13 108 PHE D C 1
ATOM 711 O O . PHE A 1 108 ? 27.257 -12.868 -53.658 1.00 137.71 108 PHE D O 1
ATOM 719 N N . SER A 1 109 ? 25.101 -12.430 -53.198 1.00 115.42 109 SER D N 1
ATOM 720 C CA . SER A 1 109 ? 25.020 -13.421 -52.126 1.00 135.81 109 SER D CA 1
ATOM 721 C C . SER A 1 109 ? 24.623 -14.790 -52.663 1.00 129.20 109 SER D C 1
ATOM 722 O O . SER A 1 109 ? 24.693 -15.791 -51.949 1.00 125.39 109 SER D O 1
ATOM 725 N N . ILE A 1 110 ? 24.201 -14.826 -53.923 1.00 132.16 110 ILE D N 1
ATOM 726 C CA . ILE A 1 110 ? 23.810 -16.076 -54.557 1.00 143.16 110 ILE D CA 1
ATOM 727 C C . ILE A 1 110 ? 25.060 -16.866 -54.929 1.00 135.43 110 ILE D C 1
ATOM 728 O O . ILE A 1 110 ? 25.052 -18.097 -54.932 1.00 142.98 110 ILE D O 1
ATOM 733 N N . VAL A 1 111 ? 26.139 -16.147 -55.226 1.00 126.23 111 VAL D N 1
ATOM 734 C CA . VAL A 1 111 ? 27.398 -16.771 -55.624 1.00 130.17 111 VAL D CA 1
ATOM 735 C C . VAL A 1 111 ? 28.004 -17.646 -54.511 1.00 132.47 111 VAL D C 1
ATOM 736 O O . VAL A 1 111 ? 28.294 -18.817 -54.754 1.00 140.95 111 VAL D O 1
ATOM 740 N N . PRO A 1 112 ? 28.205 -17.098 -53.292 1.00 120.14 112 PRO D N 1
ATOM 741 C CA . PRO A 1 112 ? 28.747 -17.996 -52.265 1.00 124.88 112 PRO D CA 1
ATOM 742 C C . PRO A 1 112 ? 27.739 -19.043 -51.798 1.00 130.55 112 PRO D C 1
ATOM 743 O O . PRO A 1 112 ? 28.132 -20.078 -51.260 1.00 132.36 112 PRO D O 1
ATOM 747 N N . ALA A 1 113 ? 26.455 -18.770 -52.006 1.00 127.33 113 ALA D N 1
ATOM 748 C CA . ALA A 1 113 ? 25.396 -19.672 -51.567 1.00 119.99 113 ALA D CA 1
ATOM 749 C C . ALA A 1 113 ? 25.396 -20.967 -52.371 1.00 118.43 113 ALA D C 1
ATOM 750 O O . ALA A 1 113 ? 25.393 -22.058 -51.801 1.00 124.35 113 ALA D O 1
ATOM 752 N N . LEU A 1 114 ? 25.397 -20.845 -53.695 1.00 140.76 114 LEU D N 1
ATOM 753 C CA . LEU A 1 114 ? 25.397 -22.016 -54.564 1.00 143.91 114 LEU D CA 1
ATOM 754 C C . LEU A 1 114 ? 26.772 -22.671 -54.573 1.00 144.04 114 LEU D C 1
ATOM 755 O O . LEU A 1 114 ? 26.911 -23.842 -54.930 1.00 156.59 114 LEU D O 1
ATOM 760 N N . LEU A 1 115 ? 27.786 -21.905 -54.183 1.00 132.90 115 LEU D N 1
ATOM 761 C CA . LEU A 1 115 ? 29.150 -22.412 -54.103 1.00 130.81 115 LEU D CA 1
ATOM 762 C C . LEU A 1 115 ? 29.239 -23.530 -53.072 1.00 127.95 115 LEU D C 1
ATOM 763 O O . LEU A 1 115 ? 29.870 -24.558 -53.309 1.00 126.77 115 LEU D O 1
ATOM 768 N N . MET A 1 116 ? 28.595 -23.318 -51.928 1.00 133.64 116 MET D N 1
ATOM 769 C CA . MET A 1 116 ? 28.576 -24.303 -50.852 1.00 134.12 116 MET D CA 1
ATOM 770 C C . MET A 1 116 ? 27.575 -25.420 -51.137 1.00 149.40 116 MET D C 1
ATOM 771 O O . MET A 1 116 ? 27.778 -26.565 -50.735 1.00 159.45 116 MET D O 1
ATOM 776 N N . GLY A 1 117 ? 26.490 -25.077 -51.824 1.00 148.26 117 GLY D N 1
ATOM 777 C CA . GLY A 1 117 ? 25.471 -26.049 -52.171 1.00 165.30 117 GLY D CA 1
ATOM 778 C C . GLY A 1 117 ? 25.966 -27.085 -53.160 1.00 180.49 117 GLY D C 1
ATOM 779 O O . GLY A 1 117 ? 25.673 -28.274 -53.032 1.00 198.22 117 GLY D O 1
ATOM 780 N N . PHE A 1 118 ? 26.718 -26.628 -54.155 1.00 169.43 118 PHE D N 1
ATOM 781 C CA . PHE A 1 118 ? 27.290 -27.516 -55.159 1.00 168.20 118 PHE D CA 1
ATOM 782 C C . PHE A 1 118 ? 28.714 -27.927 -54.794 1.00 166.43 118 PHE D C 1
ATOM 783 O O . PHE A 1 118 ? 29.395 -28.592 -55.576 1.00 176.23 118 PHE D O 1
ATOM 791 N N . SER A 1 119 ? 29.159 -27.523 -53.607 1.00 143.51 119 SER D N 1
ATOM 792 C CA . SER A 1 119 ? 30.482 -27.892 -53.107 1.00 144.85 119 SER D CA 1
ATOM 793 C C . SER A 1 119 ? 30.629 -29.405 -52.964 1.00 158.93 119 SER D C 1
ATOM 794 O O . SER A 1 119 ? 31.742 -29.925 -52.884 1.00 173.93 119 SER D O 1
ATOM 797 N N . GLU A 1 120 ? 29.497 -30.100 -52.923 1.00 151.72 120 GLU D N 1
ATOM 798 C CA . GLU A 1 120 ? 29.471 -31.557 -52.886 1.00 151.01 120 GLU D CA 1
ATOM 799 C C . GLU A 1 120 ? 30.194 -32.166 -54.083 1.00 162.27 120 GLU D C 1
ATOM 800 O O . GLU A 1 120 ? 30.758 -33.256 -53.991 1.00 165.87 120 GLU D O 1
ATOM 806 N N . LEU A 1 121 ? 30.178 -31.452 -55.204 1.00 171.14 121 LEU D N 1
ATOM 807 C CA . LEU A 1 121 ? 30.709 -31.978 -56.456 1.00 174.29 121 LEU D CA 1
ATOM 808 C C . LEU A 1 121 ? 32.236 -31.978 -56.511 1.00 181.19 121 LEU D C 1
ATOM 809 O O . LEU A 1 121 ? 32.853 -33.042 -56.551 1.00 200.22 121 LEU D O 1
ATOM 814 N N . ALA A 1 122 ? 32.847 -30.796 -56.515 1.00 175.12 122 ALA D N 1
ATOM 815 C CA . ALA A 1 122 ? 34.283 -30.714 -56.771 1.00 178.53 122 ALA D CA 1
ATOM 816 C C . ALA A 1 122 ? 35.146 -30.769 -55.509 1.00 181.36 122 ALA D C 1
ATOM 817 O O . ALA A 1 122 ? 35.731 -31.808 -55.206 1.00 182.03 122 ALA D O 1
ATOM 819 N N . LYS A 1 123 ? 35.206 -29.665 -54.766 1.00 178.53 123 LYS D N 1
ATOM 820 C CA . LYS A 1 123 ? 36.114 -29.568 -53.622 1.00 169.99 123 LYS D CA 1
ATOM 821 C C . LYS A 1 123 ? 35.692 -28.520 -52.594 1.00 148.83 123 LYS D C 1
ATOM 822 O O . LYS A 1 123 ? 34.969 -27.577 -52.912 1.00 152.27 123 LYS D O 1
ATOM 828 N N . SER A 1 124 ? 36.162 -28.697 -51.362 1.00 144.27 124 SER D N 1
ATOM 829 C CA . SER A 1 124 ? 35.895 -27.758 -50.274 1.00 145.84 124 SER D CA 1
ATOM 830 C C . SER A 1 124 ? 36.842 -26.559 -50.269 1.00 150.84 124 SER D C 1
ATOM 831 O O . SER A 1 124 ? 36.454 -25.458 -49.878 1.00 138.68 124 SER D O 1
ATOM 834 N N . PHE A 1 125 ? 38.081 -26.788 -50.700 1.00 169.94 125 PHE D N 1
ATOM 835 C CA . PHE A 1 125 ? 39.172 -25.820 -50.558 1.00 176.19 125 PHE D CA 1
ATOM 836 C C . PHE A 1 125 ? 38.833 -24.421 -51.072 1.00 165.69 125 PHE D C 1
ATOM 837 O O . PHE A 1 125 ? 39.287 -23.420 -50.518 1.00 154.16 125 PHE D O 1
ATOM 845 N N . GLU A 1 126 ? 38.037 -24.359 -52.132 1.00 175.36 126 GLU D N 1
ATOM 846 C CA . GLU A 1 126 ? 37.577 -23.087 -52.675 1.00 181.02 126 GLU D CA 1
ATOM 847 C C . GLU A 1 126 ? 36.112 -22.857 -52.323 1.00 181.85 126 GLU D C 1
ATOM 848 O O . GLU A 1 126 ? 35.766 -21.889 -51.648 1.00 188.97 126 GLU D O 1
ATOM 854 N N . MET A 1 127 ? 35.258 -23.766 -52.782 1.00 173.36 127 MET D N 1
ATOM 855 C CA . MET A 1 127 ? 33.808 -23.619 -52.688 1.00 165.68 127 MET D CA 1
ATOM 856 C C . MET A 1 127 ? 33.266 -23.463 -51.262 1.00 159.54 127 MET D C 1
ATOM 857 O O . MET A 1 127 ? 32.083 -23.178 -51.081 1.00 173.94 127 MET D O 1
ATOM 862 N N . ILE A 1 128 ? 34.106 -23.677 -50.254 1.00 137.08 128 ILE D N 1
ATOM 863 C CA . ILE A 1 128 ? 33.684 -23.451 -48.876 1.00 123.21 128 ILE D CA 1
ATOM 864 C C . ILE A 1 128 ? 34.401 -22.253 -48.257 1.00 127.05 128 ILE D C 1
ATOM 865 O O . ILE A 1 128 ? 33.768 -21.248 -47.935 1.00 146.51 128 ILE D O 1
ATOM 870 N N . ILE A 1 129 ? 35.717 -22.366 -48.088 1.00 121.16 129 ILE D N 1
ATOM 871 C CA . ILE A 1 129 ? 36.507 -21.333 -47.421 1.00 106.70 129 ILE D CA 1
ATOM 872 C C . ILE A 1 129 ? 36.414 -19.995 -48.154 1.00 108.06 129 ILE D C 1
ATOM 873 O O . ILE A 1 129 ? 36.218 -18.952 -47.530 1.00 99.86 129 ILE D O 1
ATOM 878 N N . VAL A 1 130 ? 36.549 -20.027 -49.476 1.00 126.05 130 VAL D N 1
ATOM 879 C CA . VAL A 1 130 ? 36.462 -18.812 -50.280 1.00 100.99 130 VAL D CA 1
ATOM 880 C C . VAL A 1 130 ? 35.007 -18.349 -50.368 1.00 99.01 130 VAL D C 1
ATOM 881 O O . VAL A 1 130 ? 34.729 -17.177 -50.618 1.00 101.92 130 VAL D O 1
ATOM 885 N N . ALA A 1 131 ? 34.076 -19.272 -50.154 1.00 98.49 131 ALA D N 1
ATOM 886 C CA . ALA A 1 131 ? 32.660 -18.921 -50.126 1.00 109.49 131 ALA D CA 1
ATOM 887 C C . ALA A 1 131 ? 32.271 -18.299 -48.788 1.00 107.27 131 ALA D C 1
ATOM 888 O O . ALA A 1 131 ? 31.363 -17.471 -48.724 1.00 108.90 131 ALA D O 1
ATOM 890 N N . ARG A 1 132 ? 32.957 -18.707 -47.723 1.00 87.79 132 ARG D N 1
ATOM 891 C CA . ARG A 1 132 ? 32.666 -18.208 -46.381 1.00 82.65 132 ARG D CA 1
ATOM 892 C C . ARG A 1 132 ? 33.076 -16.749 -46.216 1.00 80.64 132 ARG D C 1
ATOM 893 O O . ARG A 1 132 ? 32.386 -15.977 -45.553 1.00 99.58 132 ARG D O 1
ATOM 901 N N . VAL A 1 133 ? 34.203 -16.373 -46.811 1.00 89.19 133 VAL D N 1
ATOM 902 C CA . VAL A 1 133 ? 34.646 -14.988 -46.754 1.00 94.54 133 VAL D CA 1
ATOM 903 C C . VAL A 1 133 ? 33.727 -14.131 -47.621 1.00 102.16 133 VAL D C 1
ATOM 904 O O . VAL A 1 133 ? 33.452 -12.977 -47.294 1.00 92.16 133 VAL D O 1
ATOM 908 N N . LEU A 1 134 ? 33.232 -14.709 -48.711 1.00 121.83 134 LEU D N 1
ATOM 909 C CA . LEU A 1 134 ? 32.349 -13.991 -49.624 1.00 91.32 134 LEU D CA 1
ATOM 910 C C . LEU A 1 134 ? 30.947 -13.827 -49.046 1.00 101.78 134 LEU D C 1
ATOM 911 O O . LEU A 1 134 ? 30.256 -12.855 -49.351 1.00 99.25 134 LEU D O 1
ATOM 916 N N . VAL A 1 135 ? 30.523 -14.778 -48.220 1.00 108.27 135 VAL D N 1
ATOM 917 C CA . VAL A 1 135 ? 29.213 -14.685 -47.587 1.00 101.49 135 VAL D CA 1
ATOM 918 C C . VAL A 1 135 ? 29.319 -13.802 -46.348 1.00 88.71 135 VAL D C 1
ATOM 919 O O . VAL A 1 135 ? 28.312 -13.326 -45.825 1.00 90.68 135 VAL D O 1
ATOM 923 N N . GLY A 1 136 ? 30.546 -13.582 -45.886 1.00 87.29 136 GLY D N 1
ATOM 924 C CA . GLY A 1 136 ? 30.790 -12.699 -44.762 1.00 85.34 136 GLY D CA 1
ATOM 925 C C . GLY A 1 136 ? 30.769 -11.242 -45.177 1.00 83.08 136 GLY D C 1
ATOM 926 O O . GLY A 1 136 ? 30.319 -10.377 -44.426 1.00 74.89 136 GLY D O 1
ATOM 927 N N . ILE A 1 137 ? 31.257 -10.977 -46.386 1.00 94.29 137 ILE D N 1
ATOM 928 C CA . ILE A 1 137 ? 31.277 -9.630 -46.942 1.00 82.16 137 ILE D CA 1
ATOM 929 C C . ILE A 1 137 ? 29.857 -9.087 -47.045 1.00 83.74 137 ILE D C 1
ATOM 930 O O . ILE A 1 137 ? 29.615 -7.914 -46.774 1.00 103.82 137 ILE D O 1
ATOM 935 N N . CYS A 1 138 ? 28.920 -9.952 -47.424 1.00 103.57 138 CYS D N 1
ATOM 936 C CA . CYS A 1 138 ? 27.513 -9.573 -47.519 1.00 104.41 138 CYS D CA 1
ATOM 937 C C . CYS A 1 138 ? 26.934 -9.180 -46.163 1.00 102.80 138 CYS D C 1
ATOM 938 O O . CYS A 1 138 ? 26.187 -8.207 -46.054 1.00 102.89 138 CYS D O 1
ATOM 941 N N . ALA A 1 139 ? 27.279 -9.950 -45.135 1.00 102.84 139 ALA D N 1
ATOM 942 C CA . ALA A 1 139 ? 26.742 -9.737 -43.795 1.00 93.32 139 ALA D CA 1
ATOM 943 C C . ALA A 1 139 ? 27.296 -8.470 -43.153 1.00 85.49 139 ALA D C 1
ATOM 944 O O . ALA A 1 139 ? 26.543 -7.663 -42.608 1.00 100.95 139 ALA D O 1
ATOM 946 N N . GLY A 1 140 ? 28.613 -8.303 -43.212 1.00 79.91 140 GLY D N 1
ATOM 947 C CA . GLY A 1 140 ? 29.252 -7.117 -42.674 1.00 92.72 140 GLY D CA 1
ATOM 948 C C . GLY A 1 140 ? 28.831 -5.851 -43.394 1.00 89.11 140 GLY D C 1
ATOM 949 O O . GLY A 1 140 ? 28.855 -4.761 -42.822 1.00 83.01 140 GLY D O 1
ATOM 950 N N . LEU A 1 141 ? 28.444 -6.002 -44.657 1.00 102.73 141 LEU D N 1
ATOM 951 C CA . LEU A 1 141 ? 27.981 -4.883 -45.470 1.00 85.85 141 LEU D CA 1
ATOM 952 C C . LEU A 1 141 ? 26.555 -4.486 -45.104 1.00 95.85 141 LEU D C 1
ATOM 953 O O . LEU A 1 141 ? 26.253 -3.306 -44.939 1.00 99.00 141 LEU D O 1
ATOM 958 N N . SER A 1 142 ? 25.685 -5.483 -44.971 1.00 94.88 142 SER D N 1
ATOM 959 C CA . SER A 1 142 ? 24.268 -5.240 -44.716 1.00 91.59 142 SER D CA 1
ATOM 960 C C . SER A 1 142 ? 24.007 -4.747 -43.298 1.00 101.40 142 SER D C 1
ATOM 961 O O . SER A 1 142 ? 23.055 -4.004 -43.063 1.00 99.55 142 SER D O 1
ATOM 964 N N . SER A 1 143 ? 24.858 -5.155 -42.359 1.00 99.30 143 SER D N 1
ATOM 965 C CA . SER A 1 143 ? 24.709 -4.787 -40.950 1.00 89.84 143 SER D CA 1
ATOM 966 C C . SER A 1 143 ? 24.715 -3.273 -40.755 1.00 98.23 143 SER D C 1
ATOM 967 O O . SER A 1 143 ? 24.254 -2.762 -39.735 1.00 107.65 143 SER D O 1
ATOM 970 N N . ASN A 1 144 ? 25.243 -2.569 -41.748 1.00 87.84 144 ASN D N 1
ATOM 971 C CA . ASN A 1 144 ? 25.239 -1.115 -41.770 1.00 106.71 144 ASN D CA 1
ATOM 972 C C . ASN A 1 144 ? 24.062 -0.602 -42.598 1.00 117.64 144 ASN D C 1
ATOM 973 O O . ASN A 1 144 ? 23.229 0.151 -42.099 1.00 125.70 144 ASN D O 1
ATOM 978 N N . VAL A 1 145 ? 24.032 -0.985 -43.873 1.00 115.92 145 VAL D N 1
ATOM 979 C CA . VAL A 1 145 ? 23.008 -0.539 -44.819 1.00 117.12 145 VAL D CA 1
ATOM 980 C C . VAL A 1 145 ? 21.569 -0.735 -44.323 1.00 125.36 145 VAL D C 1
ATOM 981 O O . VAL A 1 145 ? 20.722 0.134 -44.532 1.00 144.85 145 VAL D O 1
ATOM 985 N N . VAL A 1 146 ? 21.291 -1.865 -43.675 1.00 111.18 146 VAL D N 1
ATOM 986 C CA . VAL A 1 146 ? 19.921 -2.191 -43.271 1.00 120.36 146 VAL D CA 1
ATOM 987 C C . VAL A 1 146 ? 19.354 -1.192 -42.246 1.00 127.27 146 VAL D C 1
ATOM 988 O O . VAL A 1 146 ? 18.281 -0.633 -42.479 1.00 148.46 146 VAL D O 1
ATOM 992 N N . PRO A 1 147 ? 20.053 -0.954 -41.116 1.00 113.55 147 PRO D N 1
ATOM 993 C CA . PRO A 1 147 ? 19.509 0.104 -40.254 1.00 112.11 147 PRO D CA 1
ATOM 994 C C . PRO A 1 147 ? 19.647 1.494 -40.874 1.00 115.78 147 PRO D C 1
ATOM 995 O O . PRO A 1 147 ? 18.968 2.430 -40.452 1.00 145.98 147 PRO D O 1
ATOM 999 N N . MET A 1 148 ? 20.521 1.617 -41.868 1.00 122.51 148 MET D N 1
ATOM 1000 C CA . MET A 1 148 ? 20.714 2.874 -42.583 1.00 130.36 148 MET D CA 1
ATOM 1001 C C . MET A 1 148 ? 19.552 3.121 -43.544 1.00 151.68 148 MET D C 1
ATOM 1002 O O . MET A 1 148 ? 19.044 4.236 -43.648 1.00 159.76 148 MET D O 1
ATOM 1007 N N . TYR A 1 149 ? 19.140 2.067 -44.243 1.00 156.26 149 TYR D N 1
ATOM 1008 C CA . TYR A 1 149 ? 18.010 2.137 -45.165 1.00 148.56 149 TYR D CA 1
ATOM 1009 C C . TYR A 1 149 ? 16.701 2.305 -44.401 1.00 151.31 149 TYR D C 1
ATOM 1010 O O . TYR A 1 149 ? 15.843 3.096 -44.788 1.00 167.92 149 TYR D O 1
ATOM 1019 N N . LEU A 1 150 ? 16.561 1.561 -43.310 1.00 149.50 150 LEU D N 1
ATOM 1020 C CA . LEU A 1 150 ? 15.370 1.642 -42.471 1.00 156.31 150 LEU D CA 1
ATOM 1021 C C . LEU A 1 150 ? 15.334 2.942 -41.674 1.00 160.24 150 LEU D C 1
ATOM 1022 O O . LEU A 1 150 ? 14.265 3.417 -41.292 1.00 160.64 150 LEU D O 1
ATOM 1027 N N . GLY A 1 151 ? 16.508 3.515 -41.424 1.00 138.63 151 GLY D N 1
ATOM 1028 C CA . GLY A 1 151 ? 16.611 4.721 -40.623 1.00 141.00 151 GLY D CA 1
ATOM 1029 C C . GLY A 1 151 ? 16.197 5.986 -41.348 1.00 148.69 151 GLY D C 1
ATOM 1030 O O . GLY A 1 151 ? 15.590 6.879 -40.758 1.00 167.31 151 GLY D O 1
ATOM 1031 N N . GLU A 1 152 ? 16.528 6.064 -42.632 1.00 152.89 152 GLU D N 1
ATOM 1032 C CA . GLU A 1 152 ? 16.201 7.237 -43.434 1.00 168.70 152 GLU D CA 1
ATOM 1033 C C . GLU A 1 152 ? 14.740 7.219 -43.875 1.00 182.00 152 GLU D C 1
ATOM 1034 O O . GLU A 1 152 ? 14.148 8.266 -44.138 1.00 183.46 152 GLU D O 1
ATOM 1040 N N . LEU A 1 153 ? 14.165 6.023 -43.956 1.00 198.02 153 LEU D N 1
ATOM 1041 C CA . LEU A 1 153 ? 12.767 5.858 -44.343 1.00 174.95 153 LEU D CA 1
ATOM 1042 C C . LEU A 1 153 ? 11.827 6.167 -43.183 1.00 180.57 153 LEU D C 1
ATOM 1043 O O . LEU A 1 153 ? 10.760 6.749 -43.373 1.00 219.55 153 LEU D O 1
ATOM 1048 N N . ALA A 1 154 ? 12.233 5.767 -41.982 1.00 174.40 154 ALA D N 1
ATOM 1049 C CA . ALA A 1 154 ? 11.430 5.970 -40.781 1.00 179.65 154 ALA D CA 1
ATOM 1050 C C . ALA A 1 154 ? 11.196 7.456 -40.514 1.00 188.58 154 ALA D C 1
ATOM 1051 O O . ALA A 1 154 ? 12.050 8.287 -40.825 1.00 184.00 154 ALA D O 1
ATOM 1053 N N . PRO A 1 155 ? 10.032 7.794 -39.935 1.00 196.66 155 PRO D N 1
ATOM 1054 C CA . PRO A 1 155 ? 9.708 9.191 -39.627 1.00 204.79 155 PRO D CA 1
ATOM 1055 C C . PRO A 1 155 ? 10.634 9.797 -38.575 1.00 206.31 155 PRO D C 1
ATOM 1056 O O . PRO A 1 155 ? 11.341 9.069 -37.877 1.00 207.34 155 PRO D O 1
ATOM 1060 N N . LYS A 1 156 ? 10.625 11.123 -38.483 1.00 215.37 156 LYS D N 1
ATOM 1061 C CA . LYS A 1 156 ? 11.501 11.864 -37.580 1.00 223.75 156 LYS D CA 1
ATOM 1062 C C . LYS A 1 156 ? 11.365 11.408 -36.128 1.00 223.46 156 LYS D C 1
ATOM 1063 O O . LYS A 1 156 ? 12.316 10.893 -35.540 1.00 193.40 156 LYS D O 1
ATOM 1069 N N . ASN A 1 157 ? 10.179 11.604 -35.559 1.00 254.74 157 ASN D N 1
ATOM 1070 C CA . ASN A 1 157 ? 9.932 11.278 -34.158 1.00 261.53 157 ASN D CA 1
ATOM 1071 C C . ASN A 1 157 ? 10.074 9.787 -33.866 1.00 252.94 157 ASN D C 1
ATOM 1072 O O . ASN A 1 157 ? 10.808 9.397 -32.958 1.00 249.46 157 ASN D O 1
ATOM 1077 N N . TRP A 1 158 ? 9.382 8.952 -34.635 1.00 245.79 158 TRP D N 1
ATOM 1078 C CA . TRP A 1 158 ? 9.449 7.516 -34.401 1.00 237.68 158 TRP D CA 1
ATOM 1079 C C . TRP A 1 158 ? 10.530 6.915 -35.291 1.00 242.58 158 TRP D C 1
ATOM 1080 O O . TRP A 1 158 ? 10.350 6.764 -36.499 1.00 252.62 158 TRP D O 1
ATOM 1091 N N . ARG A 1 159 ? 11.654 6.570 -34.672 1.00 240.76 159 ARG D N 1
ATOM 1092 C CA . ARG A 1 159 ? 12.817 6.055 -35.385 1.00 233.74 159 ARG D CA 1
ATOM 1093 C C . ARG A 1 159 ? 13.418 4.841 -34.686 1.00 232.25 159 ARG D C 1
ATOM 1094 O O . ARG A 1 159 ? 13.457 3.739 -35.234 1.00 240.14 159 ARG D O 1
ATOM 1102 N N . GLY A 1 160 ? 13.889 5.069 -33.463 1.00 224.94 160 GLY D N 1
ATOM 1103 C CA . GLY A 1 160 ? 14.705 4.115 -32.736 1.00 209.65 160 GLY D CA 1
ATOM 1104 C C . GLY A 1 160 ? 14.018 2.857 -32.242 1.00 217.54 160 GLY D C 1
ATOM 1105 O O . GLY A 1 160 ? 14.595 2.101 -31.460 1.00 226.94 160 GLY D O 1
ATOM 1106 N N . ALA A 1 161 ? 12.788 2.626 -32.691 1.00 218.31 161 ALA D N 1
ATOM 1107 C CA . ALA A 1 161 ? 12.071 1.394 -32.371 1.00 217.21 161 ALA D CA 1
ATOM 1108 C C . ALA A 1 161 ? 12.788 0.171 -32.944 1.00 217.57 161 ALA D C 1
ATOM 1109 O O . ALA A 1 161 ? 12.465 -0.965 -32.603 1.00 219.16 161 ALA D O 1
ATOM 1111 N N . LEU A 1 162 ? 13.774 0.420 -33.802 1.00 214.48 162 LEU D N 1
ATOM 1112 C CA . LEU A 1 162 ? 14.541 -0.629 -34.464 1.00 197.41 162 LEU D CA 1
ATOM 1113 C C . LEU A 1 162 ? 15.767 -1.046 -33.656 1.00 192.69 162 LEU D C 1
ATOM 1114 O O . LEU A 1 162 ? 16.638 -1.731 -34.175 1.00 202.24 162 LEU D O 1
ATOM 1119 N N . GLY A 1 163 ? 15.875 -0.581 -32.416 1.00 182.64 163 GLY D N 1
ATOM 1120 C CA . GLY A 1 163 ? 17.050 -0.880 -31.616 1.00 173.39 163 GLY D CA 1
ATOM 1121 C C . GLY A 1 163 ? 17.386 -2.358 -31.477 1.00 183.98 163 GLY D C 1
ATOM 1122 O O . GLY A 1 163 ? 18.486 -2.777 -31.834 1.00 181.71 163 GLY D O 1
ATOM 1123 N N . VAL A 1 164 ? 16.455 -3.148 -30.950 1.00 190.16 164 VAL D N 1
ATOM 1124 C CA . VAL A 1 164 ? 16.659 -4.591 -30.827 1.00 173.99 164 VAL D CA 1
ATOM 1125 C C . VAL A 1 164 ? 15.936 -5.386 -31.926 1.00 176.09 164 VAL D C 1
ATOM 1126 O O . VAL A 1 164 ? 16.049 -6.612 -31.991 1.00 188.03 164 VAL D O 1
ATOM 1130 N N . VAL A 1 165 ? 15.206 -4.693 -32.794 1.00 172.02 165 VAL D N 1
ATOM 1131 C CA . VAL A 1 165 ? 14.367 -5.365 -33.790 1.00 163.78 165 VAL D CA 1
ATOM 1132 C C . VAL A 1 165 ? 15.151 -6.250 -34.780 1.00 171.11 165 VAL D C 1
ATOM 1133 O O . VAL A 1 165 ? 14.806 -7.421 -34.945 1.00 189.14 165 VAL D O 1
ATOM 1137 N N . PRO A 1 166 ? 16.198 -5.715 -35.445 1.00 148.10 166 PRO D N 1
ATOM 1138 C CA . PRO A 1 166 ? 16.937 -6.614 -36.338 1.00 146.66 166 PRO D CA 1
ATOM 1139 C C . PRO A 1 166 ? 17.737 -7.663 -35.572 1.00 130.60 166 PRO D C 1
ATOM 1140 O O . PRO A 1 166 ? 18.041 -8.723 -36.117 1.00 133.75 166 PRO D O 1
ATOM 1144 N N . GLN A 1 167 ? 18.077 -7.358 -34.324 1.00 116.90 167 GLN D N 1
ATOM 1145 C CA . GLN A 1 167 ? 18.790 -8.298 -33.467 1.00 121.94 167 GLN D CA 1
ATOM 1146 C C . GLN A 1 167 ? 17.928 -9.529 -33.200 1.00 121.66 167 GLN D C 1
ATOM 1147 O O . GLN A 1 167 ? 18.441 -10.633 -33.018 1.00 128.40 167 GLN D O 1
ATOM 1153 N N . LEU A 1 168 ? 16.614 -9.329 -33.187 1.00 115.18 168 LEU D N 1
ATOM 1154 C CA . LEU A 1 168 ? 15.671 -10.426 -33.010 1.00 121.12 168 LEU D CA 1
ATOM 1155 C C . LEU A 1 168 ? 15.742 -11.383 -34.196 1.00 129.23 168 LEU D C 1
ATOM 1156 O O . LEU A 1 168 ? 15.631 -12.597 -34.033 1.00 144.84 168 LEU D O 1
ATOM 1161 N N . PHE A 1 169 ? 15.941 -10.827 -35.387 1.00 117.12 169 PHE D N 1
ATOM 1162 C CA . PHE A 1 169 ? 16.003 -11.622 -36.610 1.00 120.37 169 PHE D CA 1
ATOM 1163 C C . PHE A 1 169 ? 17.305 -12.409 -36.711 1.00 111.79 169 PHE D C 1
ATOM 1164 O O . PHE A 1 169 ? 17.341 -13.485 -37.307 1.00 114.53 169 PHE D O 1
ATOM 1172 N N . ILE A 1 170 ? 18.372 -11.868 -36.133 1.00 104.80 170 ILE D N 1
ATOM 1173 C CA . ILE A 1 170 ? 19.647 -12.571 -36.078 1.00 98.41 170 ILE D CA 1
ATOM 1174 C C . ILE A 1 170 ? 19.486 -13.818 -35.222 1.00 105.38 170 ILE D C 1
ATOM 1175 O O . ILE A 1 170 ? 19.990 -14.890 -35.558 1.00 110.31 170 ILE D O 1
ATOM 1180 N N . THR A 1 171 ? 18.764 -13.668 -34.118 1.00 102.27 171 THR D N 1
ATOM 1181 C CA . THR A 1 171 ? 18.558 -14.756 -33.172 1.00 105.08 171 THR D CA 1
ATOM 1182 C C . THR A 1 171 ? 17.676 -15.857 -33.756 1.00 110.42 171 THR D C 1
ATOM 1183 O O . THR A 1 171 ? 17.826 -17.030 -33.411 1.00 111.27 171 THR D O 1
ATOM 1187 N N . ILE A 1 172 ? 16.757 -15.471 -34.635 1.00 129.02 172 ILE D N 1
ATOM 1188 C CA . ILE A 1 172 ? 15.883 -16.428 -35.302 1.00 144.87 172 ILE D CA 1
ATOM 1189 C C . ILE A 1 172 ? 16.680 -17.200 -36.346 1.00 139.87 172 ILE D C 1
ATOM 1190 O O . ILE A 1 172 ? 16.515 -18.412 -36.494 1.00 142.41 172 ILE D O 1
ATOM 1195 N N . GLY A 1 173 ? 17.552 -16.492 -37.061 1.00 109.87 173 GLY D N 1
ATOM 1196 C CA . GLY A 1 173 ? 18.415 -17.114 -38.050 1.00 105.83 173 GLY D CA 1
ATOM 1197 C C . GLY A 1 173 ? 19.302 -18.180 -37.440 1.00 102.53 173 GLY D C 1
ATOM 1198 O O . GLY A 1 173 ? 19.570 -19.213 -38.053 1.00 102.85 173 GLY D O 1
ATOM 1199 N N . ILE A 1 174 ? 19.753 -17.924 -36.217 1.00 114.35 174 ILE D N 1
ATOM 1200 C CA . ILE A 1 174 ? 20.540 -18.890 -35.466 1.00 107.89 174 ILE D CA 1
ATOM 1201 C C . ILE A 1 174 ? 19.696 -20.126 -35.183 1.00 112.81 174 ILE D C 1
ATOM 1202 O O . ILE A 1 174 ? 20.142 -21.254 -35.390 1.00 123.98 174 ILE D O 1
ATOM 1207 N N . LEU A 1 175 ? 18.470 -19.899 -34.724 1.00 110.81 175 LEU D N 1
ATOM 1208 C CA . LEU A 1 175 ? 17.561 -20.982 -34.363 1.00 118.45 175 LEU D CA 1
ATOM 1209 C C . LEU A 1 175 ? 17.179 -21.836 -35.569 1.00 121.62 175 LEU D C 1
ATOM 1210 O O . LEU A 1 175 ? 17.122 -23.062 -35.476 1.00 124.95 175 LEU D O 1
ATOM 1215 N N . VAL A 1 176 ? 16.918 -21.179 -36.695 1.00 121.23 176 VAL D N 1
ATOM 1216 C CA . VAL A 1 176 ? 16.528 -21.867 -37.921 1.00 124.92 176 VAL D CA 1
ATOM 1217 C C . VAL A 1 176 ? 17.655 -22.772 -38.407 1.00 120.42 176 VAL D C 1
ATOM 1218 O O . VAL A 1 176 ? 17.423 -23.924 -38.777 1.00 124.77 176 VAL D O 1
ATOM 1222 N N . ALA A 1 177 ? 18.878 -22.252 -38.389 1.00 131.80 177 ALA D N 1
ATOM 1223 C CA . ALA A 1 177 ? 20.049 -23.024 -38.793 1.00 108.52 177 ALA D CA 1
ATOM 1224 C C . ALA A 1 177 ? 20.257 -24.230 -37.882 1.00 110.37 177 ALA D C 1
ATOM 1225 O O . ALA A 1 177 ? 20.829 -25.237 -38.294 1.00 130.38 177 ALA D O 1
ATOM 1227 N N . GLN A 1 178 ? 19.797 -24.115 -36.641 1.00 113.18 178 GLN D N 1
ATOM 1228 C CA . GLN A 1 178 ? 19.941 -25.192 -35.669 1.00 126.10 178 GLN D CA 1
ATOM 1229 C C . GLN A 1 178 ? 18.887 -26.283 -35.850 1.00 142.13 178 GLN D C 1
ATOM 1230 O O . GLN A 1 178 ? 19.195 -27.468 -35.729 1.00 150.60 178 GLN D O 1
ATOM 1236 N N . ILE A 1 179 ? 17.648 -25.890 -36.135 1.00 156.87 179 ILE D N 1
ATOM 1237 C CA . ILE A 1 179 ? 16.578 -26.866 -36.321 1.00 167.12 179 ILE D CA 1
ATOM 1238 C C . ILE A 1 179 ? 16.661 -27.492 -37.711 1.00 169.17 179 ILE D C 1
ATOM 1239 O O . ILE A 1 179 ? 16.270 -28.644 -37.901 1.00 183.12 179 ILE D O 1
ATOM 1244 N N . PHE A 1 180 ? 17.162 -26.733 -38.682 1.00 151.58 180 PHE D N 1
ATOM 1245 C CA . PHE A 1 180 ? 17.429 -27.286 -40.005 1.00 135.37 180 PHE D CA 1
ATOM 1246 C C . PHE A 1 180 ? 18.760 -28.022 -39.975 1.00 130.49 180 PHE D C 1
ATOM 1247 O O . PHE A 1 180 ? 19.029 -28.881 -40.812 1.00 136.11 180 PHE D O 1
ATOM 1255 N N . GLY A 1 181 ? 19.588 -27.684 -38.993 1.00 129.46 181 GLY D N 1
ATOM 1256 C CA . GLY A 1 181 ? 20.833 -28.391 -38.771 1.00 131.85 181 GLY D CA 1
ATOM 1257 C C . GLY A 1 181 ? 20.641 -29.526 -37.787 1.00 130.04 181 GLY D C 1
ATOM 1258 O O . GLY A 1 181 ? 21.594 -30.003 -37.174 1.00 123.24 181 GLY D O 1
ATOM 1259 N N . LEU A 1 182 ? 19.394 -29.952 -37.625 1.00 138.08 182 LEU D N 1
ATOM 1260 C CA . LEU A 1 182 ? 19.091 -31.082 -36.760 1.00 149.95 182 LEU D CA 1
ATOM 1261 C C . LEU A 1 182 ? 19.690 -32.345 -37.364 1.00 154.54 182 LEU D C 1
ATOM 1262 O O . LEU A 1 182 ? 19.776 -32.470 -38.586 1.00 150.60 182 LEU D O 1
ATOM 1267 N N . ARG A 1 183 ? 20.109 -33.268 -36.503 1.00 160.13 183 ARG D N 1
ATOM 1268 C CA . ARG A 1 183 ? 20.714 -34.528 -36.928 1.00 148.25 183 ARG D CA 1
ATOM 1269 C C . ARG A 1 183 ? 19.844 -35.249 -37.955 1.00 162.81 183 ARG D C 1
ATOM 1270 O O . ARG A 1 183 ? 20.349 -35.901 -38.869 1.00 167.64 183 ARG D O 1
ATOM 1278 N N . SER A 1 184 ? 18.531 -35.109 -37.806 1.00 182.27 184 SER D N 1
ATOM 1279 C CA . SER A 1 184 ? 17.584 -35.791 -38.677 1.00 187.54 184 SER D CA 1
ATOM 1280 C C . SER A 1 184 ? 17.381 -35.109 -40.033 1.00 188.85 184 SER D C 1
ATOM 1281 O O . SER A 1 184 ? 17.313 -35.788 -41.057 1.00 182.52 184 SER D O 1
ATOM 1284 N N . LEU A 1 185 ? 17.283 -33.780 -40.056 1.00 190.08 185 LEU D N 1
ATOM 1285 C CA . LEU A 1 185 ? 16.819 -33.124 -41.279 1.00 179.51 185 LEU D CA 1
ATOM 1286 C C . LEU A 1 185 ? 17.897 -32.895 -42.338 1.00 167.71 185 LEU D C 1
ATOM 1287 O O . LEU A 1 185 ? 18.031 -33.689 -43.268 1.00 182.96 185 LEU D O 1
ATOM 1292 N N . LEU A 1 186 ? 18.666 -31.818 -42.201 1.00 149.02 186 LEU D N 1
ATOM 1293 C CA . LEU A 1 186 ? 19.722 -31.531 -43.171 1.00 146.05 186 LEU D CA 1
ATOM 1294 C C . LEU A 1 186 ? 21.144 -31.805 -42.685 1.00 151.60 186 LEU D C 1
ATOM 1295 O O . LEU A 1 186 ? 22.090 -31.692 -43.463 1.00 152.88 186 LEU D O 1
ATOM 1300 N N . ALA A 1 187 ? 21.308 -32.165 -41.417 1.00 159.87 187 ALA D N 1
ATOM 1301 C CA . ALA A 1 187 ? 22.657 -32.375 -40.903 1.00 148.56 187 ALA D CA 1
ATOM 1302 C C . ALA A 1 187 ? 23.021 -33.846 -40.978 1.00 152.58 187 ALA D C 1
ATOM 1303 O O . ALA A 1 187 ? 22.543 -34.659 -40.185 1.00 171.29 187 ALA D O 1
ATOM 1305 N N . ASN A 1 188 ? 23.907 -34.156 -41.919 1.00 141.69 188 ASN D N 1
ATOM 1306 C CA . ASN A 1 188 ? 24.300 -35.521 -42.245 1.00 162.58 188 ASN D CA 1
ATOM 1307 C C . ASN A 1 188 ? 25.249 -35.478 -43.433 1.00 157.59 188 ASN D C 1
ATOM 1308 O O . ASN A 1 188 ? 25.529 -34.408 -43.972 1.00 146.71 188 ASN D O 1
ATOM 1313 N N . GLU A 1 189 ? 25.746 -36.643 -43.831 1.00 152.84 189 GLU D N 1
ATOM 1314 C CA . GLU A 1 189 ? 26.689 -36.742 -44.939 1.00 157.31 189 GLU D CA 1
ATOM 1315 C C . GLU A 1 189 ? 26.126 -36.199 -46.254 1.00 146.83 189 GLU D C 1
ATOM 1316 O O . GLU A 1 189 ? 26.778 -35.409 -46.935 1.00 143.23 189 GLU D O 1
ATOM 1322 N N . GLU A 1 190 ? 24.929 -36.644 -46.622 1.00 153.36 190 GLU D N 1
ATOM 1323 C CA . GLU A 1 190 ? 24.346 -36.288 -47.913 1.00 157.00 190 GLU D CA 1
ATOM 1324 C C . GLU A 1 190 ? 23.616 -34.942 -47.943 1.00 152.79 190 GLU D C 1
ATOM 1325 O O . GLU A 1 190 ? 23.443 -34.355 -49.012 1.00 153.99 190 GLU D O 1
ATOM 1331 N N . GLY A 1 191 ? 23.190 -34.453 -46.783 1.00 192.67 191 GLY D N 1
ATOM 1332 C CA . GLY A 1 191 ? 22.304 -33.301 -46.740 1.00 189.69 191 GLY D CA 1
ATOM 1333 C C . GLY A 1 191 ? 22.876 -31.938 -46.391 1.00 171.69 191 GLY D C 1
ATOM 1334 O O . GLY A 1 191 ? 22.208 -30.923 -46.591 1.00 159.76 191 GLY D O 1
ATOM 1335 N N . TRP A 1 192 ? 24.100 -31.903 -45.871 1.00 154.64 192 TRP D N 1
ATOM 1336 C CA . TRP A 1 192 ? 24.699 -30.643 -45.423 1.00 130.63 192 TRP D CA 1
ATOM 1337 C C . TRP A 1 192 ? 24.891 -29.559 -46.507 1.00 133.31 192 TRP D C 1
ATOM 1338 O O . TRP A 1 192 ? 24.788 -28.374 -46.188 1.00 134.29 192 TRP D O 1
ATOM 1349 N N . PRO A 1 193 ? 25.194 -29.936 -47.772 1.00 126.12 193 PRO D N 1
ATOM 1350 C CA . PRO A 1 193 ? 25.309 -28.837 -48.741 1.00 125.00 193 PRO D CA 1
ATOM 1351 C C . PRO A 1 193 ? 24.001 -28.078 -48.938 1.00 126.82 193 PRO D C 1
ATOM 1352 O O . PRO A 1 193 ? 24.021 -26.875 -49.199 1.00 124.58 193 PRO D O 1
ATOM 1356 N N . ILE A 1 194 ? 22.882 -28.784 -48.815 1.00 140.51 194 ILE D N 1
ATOM 1357 C CA . ILE A 1 194 ? 21.568 -28.166 -48.913 1.00 146.30 194 ILE D CA 1
ATOM 1358 C C . ILE A 1 194 ? 21.386 -27.194 -47.750 1.00 148.22 194 ILE D C 1
ATOM 1359 O O . ILE A 1 194 ? 20.790 -26.128 -47.907 1.00 129.10 194 ILE D O 1
ATOM 1364 N N . LEU A 1 195 ? 21.918 -27.562 -46.588 1.00 147.80 195 LEU D N 1
ATOM 1365 C CA . LEU A 1 195 ? 21.842 -26.717 -45.399 1.00 119.89 195 LEU D CA 1
ATOM 1366 C C . LEU A 1 195 ? 22.655 -25.439 -45.573 1.00 120.99 195 LEU D C 1
ATOM 1367 O O . LEU A 1 195 ? 22.214 -24.355 -45.189 1.00 121.84 195 LEU D O 1
ATOM 1372 N N . LEU A 1 196 ? 23.845 -25.572 -46.148 1.00 111.11 196 LEU D N 1
ATOM 1373 C CA . LEU A 1 196 ? 24.708 -24.421 -46.386 1.00 105.98 196 LEU D CA 1
ATOM 1374 C C . LEU A 1 196 ? 24.141 -23.535 -47.491 1.00 120.72 196 LEU D C 1
ATOM 1375 O O . LEU A 1 196 ? 24.087 -22.315 -47.351 1.00 131.16 196 LEU D O 1
ATOM 1380 N N . GLY A 1 197 ? 23.713 -24.157 -48.585 1.00 119.61 197 GLY D N 1
ATOM 1381 C CA . GLY A 1 197 ? 23.177 -23.425 -49.718 1.00 124.07 197 GLY D CA 1
ATOM 1382 C C . GLY A 1 197 ? 21.826 -22.789 -49.455 1.00 132.22 197 GLY D C 1
ATOM 1383 O O . GLY A 1 197 ? 21.365 -21.949 -50.227 1.00 141.71 197 GLY D O 1
ATOM 1384 N N . LEU A 1 198 ? 21.195 -23.185 -48.354 1.00 140.03 198 LEU D N 1
ATOM 1385 C CA . LEU A 1 198 ? 19.874 -22.683 -47.986 1.00 144.02 198 LEU D CA 1
ATOM 1386 C C . LEU A 1 198 ? 19.925 -21.209 -47.582 1.00 134.37 198 LEU D C 1
ATOM 1387 O O . LEU A 1 198 ? 18.889 -20.566 -47.414 1.00 135.34 198 LEU D O 1
ATOM 1392 N N . THR A 1 199 ? 21.135 -20.678 -47.432 1.00 134.28 199 THR D N 1
ATOM 1393 C CA . THR A 1 199 ? 21.322 -19.288 -47.031 1.00 134.15 199 THR D CA 1
ATOM 1394 C C . THR A 1 199 ? 20.996 -18.319 -48.166 1.00 134.15 199 THR D C 1
ATOM 1395 O O . THR A 1 199 ? 20.831 -17.121 -47.940 1.00 116.73 199 THR D O 1
ATOM 1399 N N . GLY A 1 200 ? 20.906 -18.842 -49.385 1.00 140.92 200 GLY D N 1
ATOM 1400 C CA . GLY A 1 200 ? 20.623 -18.020 -50.547 1.00 132.92 200 GLY D CA 1
ATOM 1401 C C . GLY A 1 200 ? 19.141 -17.864 -50.823 1.00 138.89 200 GLY D C 1
ATOM 1402 O O . GLY A 1 200 ? 18.732 -17.012 -51.611 1.00 147.31 200 GLY D O 1
ATOM 1403 N N . ILE A 1 201 ? 18.335 -18.694 -50.168 1.00 149.89 201 ILE D N 1
ATOM 1404 C CA . ILE A 1 201 ? 16.886 -18.653 -50.333 1.00 139.61 201 ILE D CA 1
ATOM 1405 C C . ILE A 1 201 ? 16.272 -17.347 -49.804 1.00 139.45 201 ILE D C 1
ATOM 1406 O O . ILE A 1 201 ? 15.461 -16.737 -50.498 1.00 148.70 201 ILE D O 1
ATOM 1411 N N . PRO A 1 202 ? 16.646 -16.903 -48.584 1.00 136.99 202 PRO D N 1
ATOM 1412 C CA . PRO A 1 202 ? 16.099 -15.599 -48.186 1.00 139.23 202 PRO D CA 1
ATOM 1413 C C . PRO A 1 202 ? 16.667 -14.446 -49.012 1.00 149.99 202 PRO D C 1
ATOM 1414 O O . PRO A 1 202 ? 16.073 -13.368 -49.053 1.00 168.98 202 PRO D O 1
ATOM 1418 N N . ALA A 1 203 ? 17.803 -14.676 -49.663 1.00 145.97 203 ALA D N 1
ATOM 1419 C CA . ALA A 1 203 ? 18.406 -13.668 -50.526 1.00 141.17 203 ALA D CA 1
ATOM 1420 C C . ALA A 1 203 ? 17.611 -13.518 -51.819 1.00 146.82 203 ALA D C 1
ATOM 1421 O O . ALA A 1 203 ? 17.367 -12.404 -52.282 1.00 156.16 203 ALA D O 1
ATOM 1423 N N . VAL A 1 204 ? 17.210 -14.646 -52.397 1.00 145.48 204 VAL D N 1
ATOM 1424 C CA . VAL A 1 204 ? 16.423 -14.632 -53.622 1.00 157.50 204 VAL D CA 1
ATOM 1425 C C . VAL A 1 204 ? 14.978 -14.278 -53.281 1.00 166.24 204 VAL D C 1
ATOM 1426 O O . VAL A 1 204 ? 14.213 -13.849 -54.145 1.00 168.02 204 VAL D O 1
ATOM 1430 N N . LEU A 1 205 ? 14.615 -14.450 -52.013 1.00 167.00 205 LEU D N 1
ATOM 1431 C CA . LEU A 1 205 ? 13.291 -14.071 -51.535 1.00 181.16 205 LEU D CA 1
ATOM 1432 C C . LEU A 1 205 ? 13.211 -12.560 -51.358 1.00 192.14 205 LEU D C 1
ATOM 1433 O O . LEU A 1 205 ? 12.168 -11.951 -51.593 1.00 216.64 205 LEU D O 1
ATOM 1438 N N . GLN A 1 206 ? 14.323 -11.960 -50.946 1.00 158.89 206 GLN D N 1
ATOM 1439 C CA . GLN A 1 206 ? 14.389 -10.518 -50.754 1.00 157.57 206 GLN D CA 1
ATOM 1440 C C . GLN A 1 206 ? 14.537 -9.804 -52.094 1.00 173.83 206 GLN D C 1
ATOM 1441 O O . GLN A 1 206 ? 14.158 -8.644 -52.231 1.00 176.46 206 GLN D O 1
ATOM 1447 N N . LEU A 1 207 ? 15.076 -10.505 -53.086 1.00 180.60 207 LEU D N 1
ATOM 1448 C CA . LEU A 1 207 ? 15.238 -9.942 -54.425 1.00 161.88 207 LEU D CA 1
ATOM 1449 C C . LEU A 1 207 ? 13.899 -9.791 -55.141 1.00 179.70 207 LEU D C 1
ATOM 1450 O O . LEU A 1 207 ? 13.824 -9.212 -56.224 1.00 189.38 207 LEU D O 1
ATOM 1455 N N . LEU A 1 208 ? 12.847 -10.323 -54.529 1.00 184.90 208 LEU D N 1
ATOM 1456 C CA . LEU A 1 208 ? 11.501 -10.249 -55.082 1.00 200.80 208 LEU D CA 1
ATOM 1457 C C . LEU A 1 208 ? 10.720 -9.073 -54.503 1.00 192.30 208 LEU D C 1
ATOM 1458 O O . LEU A 1 208 ? 10.296 -8.175 -55.230 1.00 202.25 208 LEU D O 1
ATOM 1463 N N . PHE A 1 209 ? 10.521 -9.099 -53.189 1.00 187.87 209 PHE D N 1
ATOM 1464 C CA . PHE A 1 209 ? 9.667 -8.132 -52.505 1.00 192.15 209 PHE D CA 1
ATOM 1465 C C . PHE A 1 209 ? 10.277 -6.730 -52.405 1.00 188.29 209 PHE D C 1
ATOM 1466 O O . PHE A 1 209 ? 9.565 -5.730 -52.484 1.00 213.32 209 PHE D O 1
ATOM 1474 N N . LEU A 1 210 ? 11.592 -6.663 -52.225 1.00 177.98 210 LEU D N 1
ATOM 1475 C CA . LEU A 1 210 ? 12.286 -5.385 -52.037 1.00 185.50 210 LEU D CA 1
ATOM 1476 C C . LEU A 1 210 ? 12.254 -4.410 -53.233 1.00 180.62 210 LEU D C 1
ATOM 1477 O O . LEU A 1 210 ? 12.162 -3.202 -53.017 1.00 189.25 210 LEU D O 1
ATOM 1482 N N . PRO A 1 211 ? 12.367 -4.910 -54.485 1.00 184.88 211 PRO D N 1
ATOM 1483 C CA . PRO A 1 211 ? 12.338 -3.984 -55.626 1.00 192.19 211 PRO D CA 1
ATOM 1484 C C . PRO A 1 211 ? 11.196 -2.963 -55.650 1.00 201.97 211 PRO D C 1
ATOM 1485 O O . PRO A 1 211 ? 11.445 -1.819 -56.030 1.00 204.48 211 PRO D O 1
ATOM 1489 N N . PHE A 1 212 ? 9.984 -3.345 -55.257 1.00 222.66 212 PHE D N 1
ATOM 1490 C CA . PHE A 1 212 ? 8.882 -2.386 -55.268 1.00 234.73 212 PHE D CA 1
ATOM 1491 C C . PHE A 1 212 ? 8.751 -1.652 -53.932 1.00 229.24 212 PHE D C 1
ATOM 1492 O O . PHE A 1 212 ? 7.826 -0.862 -53.741 1.00 237.07 212 PHE D O 1
ATOM 1500 N N . PHE A 1 213 ? 9.674 -1.916 -53.011 1.00 217.41 213 PHE D N 1
ATOM 1501 C CA . PHE A 1 213 ? 9.778 -1.113 -51.796 1.00 218.59 213 PHE D CA 1
ATOM 1502 C C . PHE A 1 213 ? 10.418 0.229 -52.140 1.00 217.17 213 PHE D C 1
ATOM 1503 O O . PHE A 1 213 ? 11.280 0.299 -53.016 1.00 206.01 213 PHE D O 1
ATOM 1511 N N . PRO A 1 214 ? 9.988 1.303 -51.456 1.00 230.35 214 PRO D N 1
ATOM 1512 C CA . PRO A 1 214 ? 10.480 2.660 -51.721 1.00 229.76 214 PRO D CA 1
ATOM 1513 C C . PRO A 1 214 ? 11.994 2.796 -51.608 1.00 231.03 214 PRO D C 1
ATOM 1514 O O . PRO A 1 214 ? 12.632 2.055 -50.861 1.00 234.73 214 PRO D O 1
ATOM 1518 N N . GLU A 1 215 ? 12.553 3.744 -52.351 1.00 226.01 215 GLU D N 1
ATOM 1519 C CA . GLU A 1 215 ? 13.984 4.016 -52.318 1.00 210.94 215 GLU D CA 1
ATOM 1520 C C . GLU A 1 215 ? 14.318 4.953 -51.161 1.00 208.67 215 GLU D C 1
ATOM 1521 O O . GLU A 1 215 ? 13.470 5.226 -50.312 1.00 236.68 215 GLU D O 1
ATOM 1527 N N . SER A 1 216 ? 15.553 5.440 -51.124 1.00 185.07 216 SER D N 1
ATOM 1528 C CA . SER A 1 216 ? 15.980 6.347 -50.063 1.00 173.57 216 SER D CA 1
ATOM 1529 C C . SER A 1 216 ? 15.781 7.810 -50.455 1.00 193.43 216 SER D C 1
ATOM 1530 O O . SER A 1 216 ? 16.399 8.292 -51.405 1.00 195.88 216 SER D O 1
ATOM 1533 N N . PRO A 1 217 ? 14.909 8.520 -49.720 1.00 195.47 217 PRO D N 1
ATOM 1534 C CA . PRO A 1 217 ? 14.619 9.936 -49.976 1.00 203.87 217 PRO D CA 1
ATOM 1535 C C . PRO A 1 217 ? 15.828 10.836 -49.739 1.00 192.45 217 PRO D C 1
ATOM 1536 O O . PRO A 1 217 ? 16.074 11.758 -50.515 1.00 198.61 217 PRO D O 1
ATOM 1540 N N . ARG A 1 218 ? 16.571 10.559 -48.671 1.00 183.26 218 ARG D N 1
ATOM 1541 C CA . ARG A 1 218 ? 17.735 11.362 -48.312 1.00 179.93 218 ARG D CA 1
ATOM 1542 C C . ARG A 1 218 ? 18.855 11.197 -49.334 1.00 178.48 218 ARG D C 1
ATOM 1543 O O . ARG A 1 218 ? 19.585 12.142 -49.629 1.00 183.80 218 ARG D O 1
ATOM 1551 N N . TYR A 1 219 ? 18.983 9.989 -49.872 1.00 175.58 219 TYR D N 1
ATOM 1552 C CA . TYR A 1 219 ? 20.018 9.686 -50.852 1.00 171.61 219 TYR D CA 1
ATOM 1553 C C . TYR A 1 219 ? 19.711 10.311 -52.212 1.00 181.77 219 TYR D C 1
ATOM 1554 O O . TYR A 1 219 ? 20.612 10.780 -52.906 1.00 183.83 219 TYR D O 1
ATOM 1563 N N . LEU A 1 220 ? 18.436 10.320 -52.583 1.00 188.97 220 LEU D N 1
ATOM 1564 C CA . LEU A 1 220 ? 18.023 10.828 -53.887 1.00 199.60 220 LEU D CA 1
ATOM 1565 C C . LEU A 1 220 ? 18.113 12.351 -53.969 1.00 213.99 220 LEU D C 1
ATOM 1566 O O . LEU A 1 220 ? 18.501 12.902 -54.998 1.00 222.83 220 LEU D O 1
ATOM 1571 N N . LEU A 1 221 ? 17.757 13.028 -52.882 1.00 208.97 221 LEU D N 1
ATOM 1572 C CA . LEU A 1 221 ? 17.745 14.487 -52.867 1.00 214.94 221 LEU D CA 1
ATOM 1573 C C . LEU A 1 221 ? 19.152 15.068 -52.758 1.00 211.48 221 LEU D C 1
ATOM 1574 O O . LEU A 1 221 ? 19.459 16.095 -53.363 1.00 235.08 221 LEU D O 1
ATOM 1579 N N . ILE A 1 222 ? 20.006 14.402 -51.986 1.00 200.65 222 ILE D N 1
ATOM 1580 C CA . ILE A 1 222 ? 21.346 14.907 -51.715 1.00 197.33 222 ILE D CA 1
ATOM 1581 C C . ILE A 1 222 ? 22.350 14.393 -52.741 1.00 196.06 222 ILE D C 1
ATOM 1582 O O . ILE A 1 222 ? 22.923 15.173 -53.499 1.00 202.68 222 ILE D O 1
ATOM 1587 N N . GLN A 1 223 ? 22.562 13.081 -52.762 1.00 188.34 223 GLN D N 1
ATOM 1588 C CA . GLN A 1 223 ? 23.552 12.476 -53.650 1.00 186.89 223 GLN D CA 1
ATOM 1589 C C . GLN A 1 223 ? 23.129 12.528 -55.119 1.00 196.24 223 GLN D C 1
ATOM 1590 O O . GLN A 1 223 ? 23.916 12.917 -55.983 1.00 210.64 223 GLN D O 1
ATOM 1596 N N . LYS A 1 224 ? 21.890 12.132 -55.396 1.00 205.07 224 LYS D N 1
ATOM 1597 C CA . LYS A 1 224 ? 21.383 12.083 -56.767 1.00 216.70 224 LYS D CA 1
ATOM 1598 C C . LYS A 1 224 ? 20.863 13.436 -57.251 1.00 220.53 224 LYS D C 1
ATOM 1599 O O . LYS A 1 224 ? 20.660 13.633 -58.450 1.00 229.88 224 LYS D O 1
ATOM 1605 N N . LYS A 1 225 ? 20.652 14.357 -56.313 1.00 220.72 225 LYS D N 1
ATOM 1606 C CA . LYS A 1 225 ? 20.138 15.696 -56.609 1.00 232.04 225 LYS D CA 1
ATOM 1607 C C . LYS A 1 225 ? 18.814 15.678 -57.375 1.00 250.62 225 LYS D C 1
ATOM 1608 O O . LYS A 1 225 ? 18.589 16.513 -58.251 1.00 257.74 225 LYS D O 1
ATOM 1614 N N . ASP A 1 226 ? 17.9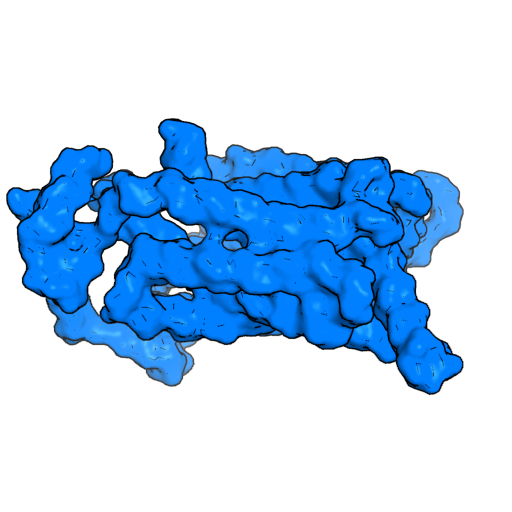44 14.728 -57.046 1.00 243.52 226 ASP D N 1
ATOM 1615 C CA . ASP A 1 226 ? 16.618 14.671 -57.656 1.00 253.07 226 ASP D CA 1
ATOM 1616 C C . ASP A 1 226 ? 15.526 14.924 -56.623 1.00 259.31 226 ASP D C 1
ATOM 1617 O O . ASP A 1 226 ? 15.310 14.116 -55.721 1.00 253.93 226 ASP D O 1
ATOM 1622 N N . GLU A 1 227 ? 14.838 16.052 -56.766 1.00 259.35 227 GLU D N 1
ATOM 1623 C CA . GLU A 1 227 ? 13.791 16.439 -55.826 1.00 262.35 227 GLU D CA 1
ATOM 1624 C C . GLU A 1 227 ? 12.501 15.668 -56.086 1.00 267.15 227 GLU D C 1
ATOM 1625 O O . GLU A 1 227 ? 11.781 15.313 -55.152 1.00 264.81 227 GLU D O 1
ATOM 1631 N N . ALA A 1 228 ? 12.214 15.413 -57.359 1.00 274.73 228 ALA D N 1
ATOM 1632 C CA . ALA A 1 228 ? 11.003 14.698 -57.747 1.00 282.91 228 ALA D CA 1
ATOM 1633 C C . ALA A 1 228 ? 11.048 13.244 -57.291 1.00 274.72 228 ALA D C 1
ATOM 1634 O O . ALA A 1 228 ? 10.013 12.637 -57.013 1.00 275.37 228 ALA D O 1
ATOM 1636 N N . ALA A 1 229 ? 12.253 12.690 -57.216 1.00 261.38 229 ALA D N 1
ATOM 1637 C CA . ALA A 1 229 ? 12.434 11.304 -56.801 1.00 248.19 229 ALA D CA 1
ATOM 1638 C C . ALA A 1 229 ? 12.293 11.160 -55.289 1.00 240.19 229 ALA D C 1
ATOM 1639 O O . ALA A 1 229 ? 11.900 10.106 -54.791 1.00 248.20 229 ALA D O 1
ATOM 1641 N N . ALA A 1 230 ? 12.618 12.226 -54.565 1.00 239.66 230 ALA D N 1
ATOM 1642 C CA . ALA A 1 230 ? 12.551 12.214 -53.107 1.00 233.02 230 ALA D CA 1
ATOM 1643 C C . ALA A 1 230 ? 11.123 12.412 -52.604 1.00 245.11 230 ALA D C 1
ATOM 1644 O O . ALA A 1 230 ? 10.709 11.786 -51.628 1.00 240.75 230 ALA D O 1
ATOM 1646 N N . LYS A 1 231 ? 10.377 13.287 -53.271 1.00 254.30 231 LYS D N 1
ATOM 1647 C CA . LYS A 1 231 ? 9.018 13.614 -52.851 1.00 264.36 231 LYS D CA 1
ATOM 1648 C C . LYS A 1 231 ? 8.041 12.469 -53.099 1.00 267.29 231 LYS D C 1
ATOM 1649 O O . LYS A 1 231 ? 7.123 12.246 -52.310 1.00 270.84 231 LYS D O 1
ATOM 1655 N N . SER A 1 232 ? 8.240 11.750 -54.199 1.00 267.12 232 SER D N 1
ATOM 1656 C CA . SER A 1 232 ? 7.325 10.683 -54.592 1.00 271.34 232 SER D CA 1
ATOM 1657 C C . SER A 1 232 ? 7.347 9.512 -53.611 1.00 261.26 232 SER D C 1
ATOM 1658 O O . SER A 1 232 ? 6.307 8.927 -53.310 1.00 266.28 232 SER D O 1
ATOM 1661 N N . ALA A 1 233 ? 8.533 9.176 -53.115 1.00 251.55 233 ALA D N 1
ATOM 1662 C CA . ALA A 1 233 ? 8.685 8.060 -52.187 1.00 246.51 233 ALA D CA 1
ATOM 1663 C C . ALA A 1 233 ? 8.380 8.488 -50.755 1.00 247.76 233 ALA D C 1
ATOM 1664 O O . ALA A 1 233 ? 8.266 7.652 -49.857 1.00 246.32 233 ALA D O 1
ATOM 1666 N N . LEU A 1 234 ? 8.252 9.794 -50.550 1.00 251.60 234 LEU D N 1
ATOM 1667 C CA . LEU A 1 234 ? 8.009 10.346 -49.223 1.00 242.40 234 LEU D CA 1
ATOM 1668 C C . LEU A 1 234 ? 6.544 10.238 -48.808 1.00 253.17 234 LEU D C 1
ATOM 1669 O O . LEU A 1 234 ? 6.235 9.947 -47.652 1.00 251.23 234 LEU D O 1
ATOM 1674 N N . ARG A 1 235 ? 5.645 10.474 -49.759 1.00 265.37 235 ARG D N 1
ATOM 1675 C CA . ARG A 1 235 ? 4.216 10.512 -49.471 1.00 280.64 235 ARG D CA 1
ATOM 1676 C C . ARG A 1 235 ? 3.675 9.123 -49.141 1.00 276.15 235 ARG D C 1
ATOM 1677 O O . ARG A 1 235 ? 2.643 8.991 -48.483 1.00 284.03 235 ARG D O 1
ATOM 1685 N N . ARG A 1 236 ? 4.378 8.091 -49.597 1.00 268.66 236 ARG D N 1
ATOM 1686 C CA . ARG A 1 236 ? 4.017 6.719 -49.263 1.00 263.53 236 ARG D CA 1
ATOM 1687 C C . ARG A 1 236 ? 4.185 6.513 -47.762 1.00 263.01 236 ARG D C 1
ATOM 1688 O O . ARG A 1 236 ? 3.289 5.996 -47.094 1.00 268.66 236 ARG D O 1
ATOM 1696 N N . LEU A 1 237 ? 5.341 6.931 -47.251 1.00 254.01 237 LEU D N 1
ATOM 1697 C CA . LEU A 1 237 ? 5.607 6.990 -45.814 1.00 246.84 237 LEU D CA 1
ATOM 1698 C C . LEU A 1 237 ? 5.346 5.660 -45.111 1.00 238.20 237 LEU D C 1
ATOM 1699 O O . LEU A 1 237 ? 4.334 5.494 -44.430 1.00 246.47 237 LEU D O 1
ATOM 1704 N N . ALA A 1 245 ? 6.420 19.996 -48.483 1.00 307.36 245 ALA D N 1
ATOM 1705 C CA . ALA A 1 245 ? 7.861 19.956 -48.264 1.00 294.09 245 ALA D CA 1
ATOM 1706 C C . ALA A 1 245 ? 8.188 19.942 -46.775 1.00 286.96 245 ALA D C 1
ATOM 1707 O O . ALA A 1 245 ? 8.903 20.812 -46.279 1.00 285.63 245 ALA D O 1
ATOM 1709 N N . GLU A 1 246 ? 7.661 18.948 -46.068 1.00 283.14 246 GLU D N 1
ATOM 1710 C CA . GLU A 1 246 ? 7.901 18.815 -44.636 1.00 277.02 246 GLU D CA 1
ATOM 1711 C C . GLU A 1 246 ? 9.238 18.130 -44.374 1.00 268.81 246 GLU D C 1
ATOM 1712 O O . GLU A 1 246 ? 10.178 18.751 -43.878 1.00 265.47 246 GLU D O 1
ATOM 1718 N N . ILE A 1 247 ? 9.313 16.846 -44.709 1.00 260.66 247 ILE D N 1
ATOM 1719 C CA . ILE A 1 247 ? 10.546 16.084 -44.566 1.00 251.69 247 ILE D CA 1
ATOM 1720 C C . ILE A 1 247 ? 11.535 16.530 -45.641 1.00 257.35 247 ILE D C 1
ATOM 1721 O O . ILE A 1 247 ? 12.749 16.446 -45.458 1.00 263.92 247 ILE D O 1
ATOM 1726 N N . GLU A 1 248 ? 11.001 17.021 -46.755 1.00 246.78 248 GLU D N 1
ATOM 1727 C CA . GLU A 1 248 ? 11.816 17.493 -47.871 1.00 247.12 248 GLU D CA 1
ATOM 1728 C C . GLU A 1 248 ? 12.804 18.579 -47.445 1.00 245.87 248 GLU D C 1
ATOM 1729 O O . GLU A 1 248 ? 13.978 18.536 -47.811 1.00 239.26 248 GLU D O 1
ATOM 1735 N N . GLU A 1 249 ? 12.324 19.550 -46.674 1.00 253.99 249 GLU D N 1
ATOM 1736 C CA . GLU A 1 249 ? 13.184 20.614 -46.167 1.00 252.97 249 GLU D CA 1
ATOM 1737 C C . GLU A 1 249 ? 13.995 20.147 -44.963 1.00 241.57 249 GLU D C 1
ATOM 1738 O O . GLU A 1 249 ? 15.032 20.724 -44.642 1.00 247.65 249 GLU D O 1
ATOM 1744 N N . ILE A 1 250 ? 13.513 19.101 -44.300 1.00 236.27 250 ILE D N 1
ATOM 1745 C CA . ILE A 1 250 ? 14.199 18.532 -43.146 1.00 225.93 250 ILE D CA 1
ATOM 1746 C C . ILE A 1 250 ? 15.543 17.942 -43.575 1.00 220.60 250 ILE D C 1
ATOM 1747 O O . ILE A 1 250 ? 16.511 17.949 -42.812 1.00 216.10 250 ILE D O 1
ATOM 1752 N N . LEU A 1 251 ? 15.610 17.477 -44.819 1.00 228.56 251 LEU D N 1
ATOM 1753 C CA . LEU A 1 251 ? 16.817 16.843 -45.342 1.00 205.38 251 LEU D CA 1
ATOM 1754 C C . LEU A 1 251 ? 17.956 17.843 -45.553 1.00 209.96 251 LEU D C 1
ATOM 1755 O O . LEU A 1 251 ? 19.071 17.454 -45.902 1.00 199.66 251 LEU D O 1
ATOM 1760 N N . GLU A 1 252 ? 17.673 19.127 -45.341 1.00 219.57 252 GLU D N 1
ATOM 1761 C CA . GLU A 1 252 ? 18.697 20.169 -45.402 1.00 217.39 252 GLU D CA 1
ATOM 1762 C C . GLU A 1 252 ? 19.717 19.996 -44.273 1.00 229.85 252 GLU D C 1
ATOM 1763 O O . GLU A 1 252 ? 20.748 20.666 -44.241 1.00 222.10 252 GLU D O 1
ATOM 1769 N N . GLU A 1 253 ? 19.421 19.090 -43.347 1.00 218.65 253 GLU D N 1
ATOM 1770 C CA . GLU A 1 253 ? 20.342 18.757 -42.269 1.00 208.54 253 GLU D CA 1
ATOM 1771 C C . GLU A 1 253 ? 21.505 17.911 -42.784 1.00 184.84 253 GLU D C 1
ATOM 1772 O O . GLU A 1 253 ? 22.449 17.632 -42.049 1.00 186.33 253 GLU D O 1
ATOM 1778 N N . ASP A 1 254 ? 21.423 17.502 -44.047 1.00 185.46 254 ASP D N 1
ATOM 1779 C CA . ASP A 1 254 ? 22.524 16.810 -44.710 1.00 217.78 254 ASP D CA 1
ATOM 1780 C C . ASP A 1 254 ? 23.386 17.840 -45.428 1.00 184.76 254 ASP D C 1
ATOM 1781 O O . ASP A 1 254 ? 24.345 17.509 -46.125 1.00 182.17 254 ASP D O 1
ATOM 1786 N N . ARG A 1 255 ? 23.009 19.098 -45.247 1.00 193.41 255 ARG D N 1
ATOM 1787 C CA . ARG A 1 255 ? 23.750 20.246 -45.747 1.00 209.77 255 ARG D CA 1
ATOM 1788 C C . ARG A 1 255 ? 24.419 20.917 -44.554 1.00 209.94 255 ARG D C 1
ATOM 1789 O O . ARG A 1 255 ? 25.632 21.115 -44.543 1.00 210.85 255 ARG D O 1
ATOM 1797 N N . ALA A 1 256 ? 23.610 21.307 -43.574 1.00 210.92 256 ALA D N 1
ATOM 1798 C CA . ALA A 1 256 ? 24.117 21.805 -42.297 1.00 201.27 256 ALA D CA 1
ATOM 1799 C C . ALA A 1 256 ? 25.219 20.910 -41.718 1.00 191.00 256 ALA D C 1
ATOM 1800 O O . ALA A 1 256 ? 26.186 21.407 -41.145 1.00 191.20 256 ALA D O 1
ATOM 1802 N N . GLU A 1 257 ? 25.073 19.595 -41.866 1.00 182.77 257 GLU D N 1
ATOM 1803 C CA . GLU A 1 257 ? 26.074 18.659 -41.355 1.00 173.38 257 GLU D CA 1
ATOM 1804 C C . GLU A 1 257 ? 27.296 18.572 -42.268 1.00 177.43 257 GLU D C 1
ATOM 1805 O O . GLU A 1 257 ? 28.335 18.045 -41.871 1.00 182.40 257 GLU D O 1
ATOM 1811 N N . LYS A 1 258 ? 27.168 19.081 -43.490 1.00 178.74 258 LYS D N 1
ATOM 1812 C CA . LYS A 1 258 ? 28.272 19.059 -44.445 1.00 179.57 258 LYS D CA 1
ATOM 1813 C C . LYS A 1 258 ? 29.357 20.042 -44.014 1.00 194.24 258 LYS D C 1
ATOM 1814 O O . LYS A 1 258 ? 30.545 19.815 -44.247 1.00 196.07 258 LYS D O 1
ATOM 1820 N N . ALA A 1 259 ? 28.936 21.135 -43.385 1.00 196.01 259 ALA D N 1
ATOM 1821 C CA . ALA A 1 259 ? 29.859 22.163 -42.914 1.00 201.70 259 ALA D CA 1
ATOM 1822 C C . ALA A 1 259 ? 30.529 21.749 -41.608 1.00 189.92 259 ALA D C 1
ATOM 1823 O O . ALA A 1 259 ? 31.680 22.102 -41.352 1.00 197.84 259 ALA D O 1
ATOM 1825 N N . VAL A 1 260 ? 29.798 21.004 -40.785 1.00 182.48 260 VAL D N 1
ATOM 1826 C CA . VAL A 1 260 ? 30.320 20.528 -39.510 1.00 176.62 260 VAL D CA 1
ATOM 1827 C C . VAL A 1 260 ? 31.444 19.529 -39.763 1.00 169.73 260 VAL D C 1
ATOM 1828 O O . VAL A 1 260 ? 32.368 19.396 -38.959 1.00 169.53 260 VAL D O 1
ATOM 1832 N N . GLY A 1 261 ? 31.366 18.837 -40.896 1.00 173.26 261 GLY D N 1
ATOM 1833 C CA . GLY A 1 261 ? 32.388 17.880 -41.278 1.00 162.63 261 GLY D CA 1
ATOM 1834 C C . GLY A 1 261 ? 32.393 16.648 -40.399 1.00 159.03 261 GLY D C 1
ATOM 1835 O O . GLY A 1 261 ? 31.502 16.462 -39.571 1.00 164.21 261 GLY D O 1
ATOM 1836 N N . PHE A 1 262 ? 33.401 15.801 -40.580 1.00 147.91 262 PHE D N 1
ATOM 1837 C CA . PHE A 1 262 ? 33.515 14.584 -39.787 1.00 144.08 262 PHE D CA 1
ATOM 1838 C C . PHE A 1 262 ? 34.948 14.351 -39.321 1.00 145.48 262 PHE D C 1
ATOM 1839 O O . PHE A 1 262 ? 35.899 14.521 -40.084 1.00 156.30 262 PHE D O 1
ATOM 1847 N N . ILE A 1 263 ? 35.087 13.963 -38.058 1.00 139.01 263 ILE D N 1
ATOM 1848 C CA . ILE A 1 263 ? 36.388 13.680 -37.470 1.00 141.36 263 ILE D CA 1
ATOM 1849 C C . ILE A 1 263 ? 36.977 12.430 -38.110 1.00 145.93 263 ILE D C 1
ATOM 1850 O O . ILE A 1 263 ? 36.256 11.474 -38.393 1.00 145.29 263 ILE D O 1
ATOM 1855 N N . SER A 1 264 ? 38.285 12.437 -38.344 1.00 147.85 264 SER D N 1
ATOM 1856 C CA . SER A 1 264 ? 38.961 11.264 -38.886 1.00 137.35 264 SER D CA 1
ATOM 1857 C C . SER A 1 264 ? 39.105 10.191 -37.812 1.00 121.14 264 SER D C 1
ATOM 1858 O O . SER A 1 264 ? 38.707 10.394 -36.665 1.00 177.56 264 SER D O 1
ATOM 1861 N N . VAL A 1 265 ? 39.676 9.051 -38.186 1.00 117.70 265 VAL D N 1
ATOM 1862 C CA . VAL A 1 265 ? 39.855 7.951 -37.248 1.00 142.62 265 VAL D CA 1
ATOM 1863 C C . VAL A 1 265 ? 41.067 8.224 -36.365 1.00 149.55 265 VAL D C 1
ATOM 1864 O O . VAL A 1 265 ? 41.088 7.859 -35.188 1.00 140.37 265 VAL D O 1
ATOM 1868 N N . LEU A 1 266 ? 42.071 8.880 -36.937 1.00 122.14 266 LEU D N 1
ATOM 1869 C CA . LEU A 1 266 ? 43.280 9.224 -36.196 1.00 142.76 266 LEU D CA 1
ATOM 1870 C C . LEU A 1 266 ? 42.991 10.284 -35.139 1.00 148.95 266 LEU D C 1
ATOM 1871 O O . LEU A 1 266 ? 43.390 10.145 -33.983 1.00 147.65 266 LEU D O 1
ATOM 1876 N N . LYS A 1 267 ? 42.286 11.338 -35.543 1.00 151.41 267 LYS D N 1
ATOM 1877 C CA . LYS A 1 267 ? 41.957 12.447 -34.652 1.00 139.24 267 LYS D CA 1
ATOM 1878 C C . LYS A 1 267 ? 41.068 11.986 -33.497 1.00 135.80 267 LYS D C 1
ATOM 1879 O O . LYS A 1 267 ? 40.974 12.656 -32.470 1.00 165.70 267 LYS D O 1
ATOM 1885 N N . LEU A 1 268 ? 40.419 10.838 -33.669 1.00 124.34 268 LEU D N 1
ATOM 1886 C CA . LEU A 1 268 ? 39.648 10.224 -32.592 1.00 119.58 268 LEU D CA 1
ATOM 1887 C C . LEU A 1 268 ? 40.543 9.922 -31.395 1.00 151.17 268 LEU D C 1
ATOM 1888 O O . LEU A 1 268 ? 40.202 10.241 -30.256 1.00 158.82 268 LEU D O 1
ATOM 1893 N N . PHE A 1 269 ? 41.689 9.304 -31.664 1.00 140.89 269 PHE D N 1
ATOM 1894 C CA . PHE A 1 269 ? 42.642 8.964 -30.614 1.00 130.88 269 PHE D CA 1
ATOM 1895 C C . PHE A 1 269 ? 43.326 10.214 -30.072 1.00 131.06 269 PHE D C 1
ATOM 1896 O O . PHE A 1 269 ? 43.620 10.306 -28.881 1.00 160.37 269 PHE D O 1
ATOM 1904 N N . LYS A 1 270 ? 43.574 11.175 -30.957 1.00 136.01 270 LYS D N 1
ATOM 1905 C CA . LYS A 1 270 ? 44.304 12.385 -30.598 1.00 144.99 270 LYS D CA 1
ATOM 1906 C C . LYS A 1 270 ? 43.508 13.299 -29.671 1.00 147.52 270 LYS D C 1
ATOM 1907 O O . LYS A 1 270 ? 44.087 14.024 -28.864 1.00 158.83 270 LYS D O 1
ATOM 1913 N N . MET A 1 271 ? 42.184 13.263 -29.786 1.00 142.91 271 MET D N 1
ATOM 1914 C CA . MET A 1 271 ? 41.334 14.145 -28.993 1.00 146.01 271 MET D CA 1
ATOM 1915 C C . MET A 1 271 ? 41.245 13.677 -27.547 1.00 145.11 271 MET D C 1
ATOM 1916 O O . MET A 1 271 ? 40.828 12.553 -27.275 1.00 138.57 271 MET D O 1
ATOM 1921 N N . ARG A 1 272 ? 41.630 14.553 -26.623 1.00 174.93 272 ARG D N 1
ATOM 1922 C CA . ARG A 1 272 ? 41.562 14.249 -25.198 1.00 166.08 272 ARG D CA 1
ATOM 1923 C C . ARG A 1 272 ? 40.120 14.215 -24.713 1.00 150.88 272 ARG D C 1
ATOM 1924 O O . ARG A 1 272 ? 39.820 13.650 -23.661 1.00 149.89 272 ARG D O 1
ATOM 1932 N N . SER A 1 273 ? 39.234 14.836 -25.482 1.00 150.82 273 SER D N 1
ATOM 1933 C CA . SER A 1 273 ? 37.820 14.878 -25.145 1.00 149.59 273 SER D CA 1
ATOM 1934 C C . SER A 1 273 ? 37.159 13.523 -25.362 1.00 150.83 273 SER D C 1
ATOM 1935 O O . SER A 1 273 ? 36.285 13.118 -24.597 1.00 164.50 273 SER D O 1
ATOM 1938 N N . LEU A 1 274 ? 37.577 12.835 -26.419 1.00 135.57 274 LEU D N 1
ATOM 1939 C CA . LEU A 1 274 ? 36.964 11.571 -26.815 1.00 136.96 274 LEU D CA 1
ATOM 1940 C C . LEU A 1 274 ? 37.708 10.312 -26.358 1.00 133.79 274 LEU D C 1
ATOM 1941 O O . LEU A 1 274 ? 37.299 9.204 -26.700 1.00 133.05 274 LEU D O 1
ATOM 1946 N N . ARG A 1 275 ? 38.793 10.468 -25.603 1.00 127.43 275 ARG D N 1
ATOM 1947 C CA . ARG A 1 275 ? 39.622 9.314 -25.241 1.00 124.47 275 ARG D CA 1
ATOM 1948 C C . ARG A 1 275 ? 38.885 8.283 -24.386 1.00 132.37 275 ARG D C 1
ATOM 1949 O O . ARG A 1 275 ? 38.900 7.098 -24.705 1.00 133.43 275 ARG D O 1
ATOM 1957 N N . TRP A 1 276 ? 38.225 8.723 -23.319 1.00 124.67 276 TRP D N 1
ATOM 1958 C CA . TRP A 1 276 ? 37.495 7.793 -22.457 1.00 128.98 276 TRP D CA 1
ATOM 1959 C C . TRP A 1 276 ? 36.244 7.250 -23.144 1.00 130.28 276 TRP D C 1
ATOM 1960 O O . TRP A 1 276 ? 35.557 6.379 -22.611 1.00 131.13 276 TRP D O 1
ATOM 1971 N N . GLN A 1 277 ? 35.953 7.783 -24.325 1.00 128.87 277 GLN D N 1
ATOM 1972 C CA . GLN A 1 277 ? 34.895 7.269 -25.184 1.00 111.13 277 GLN D CA 1
ATOM 1973 C C . GLN A 1 277 ? 35.446 6.156 -26.074 1.00 104.90 277 GLN D C 1
ATOM 1974 O O . GLN A 1 277 ? 34.966 5.024 -26.035 1.00 100.76 277 GLN D O 1
ATOM 1980 N N . VAL A 1 278 ? 36.433 6.505 -26.898 1.00 105.06 278 VAL D N 1
ATOM 1981 C CA . VAL A 1 278 ? 37.132 5.549 -27.758 1.00 100.57 278 VAL D CA 1
ATOM 1982 C C . VAL A 1 278 ? 37.611 4.320 -26.983 1.00 98.23 278 VAL D C 1
ATOM 1983 O O . VAL A 1 278 ? 37.408 3.188 -27.421 1.00 115.87 278 VAL D O 1
ATOM 1987 N N . ILE A 1 279 ? 38.244 4.548 -25.835 1.00 114.88 279 ILE D N 1
ATOM 1988 C CA . ILE A 1 279 ? 38.736 3.458 -24.996 1.00 107.58 279 ILE D CA 1
ATOM 1989 C C . ILE A 1 279 ? 37.591 2.545 -24.557 1.00 98.16 279 ILE D C 1
ATOM 1990 O O . ILE A 1 279 ? 37.749 1.327 -24.481 1.00 131.62 279 ILE D O 1
ATOM 1995 N N . SER A 1 280 ? 36.432 3.137 -24.289 1.00 99.67 280 SER D N 1
ATOM 1996 C CA . SER A 1 280 ? 35.281 2.383 -23.798 1.00 98.32 280 SER D CA 1
ATOM 1997 C C . SER A 1 280 ? 34.652 1.474 -24.853 1.00 114.27 280 SER D C 1
ATOM 1998 O O . SER A 1 280 ? 34.318 0.324 -24.563 1.00 112.78 280 SER D O 1
ATOM 2001 N N . ILE A 1 281 ? 34.479 1.986 -26.068 1.00 110.02 281 ILE D N 1
ATOM 2002 C CA . ILE A 1 281 ? 33.844 1.200 -27.118 1.00 106.44 281 ILE D CA 1
ATOM 2003 C C . ILE A 1 281 ? 34.785 0.106 -27.605 1.00 88.11 281 ILE D C 1
ATOM 2004 O O . ILE A 1 281 ? 34.333 -0.954 -28.033 1.00 105.88 281 ILE D O 1
ATOM 2009 N N . ILE A 1 282 ? 36.089 0.356 -27.536 1.00 84.10 282 ILE D N 1
ATOM 2010 C CA . ILE A 1 282 ? 37.065 -0.667 -27.887 1.00 81.77 282 ILE D CA 1
ATOM 2011 C C . ILE A 1 282 ? 36.990 -1.791 -26.860 1.00 81.19 282 ILE D C 1
ATOM 2012 O O . ILE A 1 282 ? 37.038 -2.968 -27.213 1.00 92.07 282 ILE D O 1
ATOM 2017 N N . VAL A 1 283 ? 36.857 -1.419 -25.591 1.00 112.86 283 VAL D N 1
ATOM 2018 C CA . VAL A 1 283 ? 36.720 -2.388 -24.509 1.00 85.47 283 VAL D CA 1
ATOM 2019 C C . VAL A 1 283 ? 35.389 -3.127 -24.614 1.00 104.12 283 VAL D C 1
ATOM 2020 O O . VAL A 1 283 ? 35.331 -4.345 -24.442 1.00 110.18 283 VAL D O 1
ATOM 2024 N N . LEU A 1 284 ? 34.322 -2.389 -24.903 1.00 83.69 284 LEU D N 1
ATOM 2025 C CA . LEU A 1 284 ? 32.997 -2.989 -25.031 1.00 82.72 284 LEU D CA 1
ATOM 2026 C C . LEU A 1 284 ? 32.901 -3.938 -26.223 1.00 95.50 284 LEU D C 1
ATOM 2027 O O . LEU A 1 284 ? 32.357 -5.032 -26.101 1.00 89.27 284 LEU D O 1
ATOM 2032 N N . MET A 1 285 ? 33.425 -3.520 -27.372 1.00 98.89 285 MET D N 1
ATOM 2033 C CA . MET A 1 285 ? 33.353 -4.342 -28.577 1.00 75.63 285 MET D CA 1
ATOM 2034 C C . MET A 1 285 ? 34.259 -5.563 -28.476 1.00 71.34 285 MET D C 1
ATOM 2035 O O . MET A 1 285 ? 33.887 -6.654 -28.903 1.00 93.12 285 MET D O 1
ATOM 2040 N N . ALA A 1 286 ? 35.450 -5.381 -27.917 1.00 72.06 286 ALA D N 1
ATOM 2041 C CA . ALA A 1 286 ? 36.350 -6.507 -27.697 1.00 71.58 286 ALA D CA 1
ATOM 2042 C C . ALA A 1 286 ? 35.787 -7.415 -26.614 1.00 72.65 286 ALA D C 1
ATOM 2043 O O . ALA A 1 286 ? 35.728 -8.631 -26.783 1.00 88.36 286 ALA D O 1
ATOM 2045 N N . GLY A 1 287 ? 35.368 -6.815 -25.504 1.00 82.42 287 GLY D N 1
ATOM 2046 C CA . GLY A 1 287 ? 34.807 -7.562 -24.394 1.00 82.84 287 GLY D CA 1
ATOM 2047 C C . GLY A 1 287 ? 33.600 -8.388 -24.789 1.00 78.88 287 GLY D C 1
ATOM 2048 O O . GLY A 1 287 ? 33.453 -9.527 -24.353 1.00 88.55 287 GLY D O 1
ATOM 2049 N N . GLN A 1 288 ? 32.743 -7.810 -25.624 1.00 75.91 288 GLN D N 1
ATOM 2050 C CA . GLN A 1 288 ? 31.556 -8.494 -26.128 1.00 80.99 288 GLN D CA 1
ATOM 2051 C C . GLN A 1 288 ? 31.913 -9.760 -26.902 1.00 80.16 288 GLN D C 1
ATOM 2052 O O . GLN A 1 288 ? 31.349 -10.826 -26.657 1.00 73.35 288 GLN D O 1
ATOM 2058 N N . GLN A 1 289 ? 32.846 -9.634 -27.841 1.00 80.44 289 GLN D N 1
ATOM 2059 C CA . GLN A 1 289 ? 33.228 -10.747 -28.708 1.00 84.90 289 GLN D CA 1
ATOM 2060 C C . GLN A 1 289 ? 34.222 -11.725 -28.079 1.00 92.91 289 GLN D C 1
ATOM 2061 O O . GLN A 1 289 ? 34.160 -12.926 -28.340 1.00 93.31 289 GLN D O 1
ATOM 2067 N N . LEU A 1 290 ? 35.136 -11.219 -27.258 1.00 88.96 290 LEU D N 1
ATOM 2068 C CA . LEU A 1 290 ? 36.131 -12.078 -26.621 1.00 70.98 290 LEU D CA 1
ATOM 2069 C C . LEU A 1 290 ? 35.523 -12.755 -25.397 1.00 83.01 290 LEU D C 1
ATOM 2070 O O . LEU A 1 290 ? 36.177 -13.550 -24.721 1.00 100.50 290 LEU D O 1
ATOM 2075 N N . SER A 1 291 ? 34.263 -12.433 -25.124 1.00 74.64 291 SER D N 1
ATOM 2076 C CA . SER A 1 291 ? 33.503 -13.087 -24.066 1.00 92.01 291 SER D CA 1
ATOM 2077 C C . SER A 1 291 ? 33.212 -14.540 -24.435 1.00 87.55 291 SER D C 1
ATOM 2078 O O . SER A 1 291 ? 32.848 -15.347 -23.580 1.00 99.50 291 SER D O 1
ATOM 2081 N N . GLY A 1 292 ? 33.384 -14.869 -25.712 1.00 89.53 292 GLY D N 1
ATOM 2082 C CA . GLY A 1 292 ? 33.103 -16.204 -26.205 1.00 82.06 292 GLY D CA 1
ATOM 2083 C C . GLY A 1 292 ? 31.631 -16.450 -26.473 1.00 100.38 292 GLY D C 1
ATOM 2084 O O . GLY A 1 292 ? 31.122 -17.546 -26.236 1.00 124.10 292 GLY D O 1
ATOM 2085 N N . VAL A 1 293 ? 30.943 -15.425 -26.966 1.00 88.94 293 VAL D N 1
ATOM 2086 C CA . VAL A 1 293 ? 29.526 -15.544 -27.284 1.00 94.18 293 VAL D CA 1
ATOM 2087 C C . VAL A 1 293 ? 29.334 -16.293 -28.601 1.00 91.57 293 VAL D C 1
ATOM 2088 O O . VAL A 1 293 ? 28.460 -17.156 -28.708 1.00 104.71 293 VAL D O 1
ATOM 2092 N N . ASN A 1 294 ? 30.154 -15.973 -29.599 1.00 87.73 294 ASN D N 1
ATOM 2093 C CA . ASN A 1 294 ? 30.089 -16.654 -30.888 1.00 85.65 294 ASN D CA 1
ATOM 2094 C C . ASN A 1 294 ? 30.894 -17.946 -30.856 1.00 84.63 294 ASN D C 1
ATOM 2095 O O . ASN A 1 294 ? 30.748 -18.798 -31.731 1.00 79.38 294 ASN D O 1
ATOM 2100 N N . ALA A 1 295 ? 31.732 -18.094 -29.835 1.00 83.57 295 ALA D N 1
ATOM 2101 C CA . ALA A 1 295 ? 32.465 -19.336 -29.630 1.00 71.88 295 ALA D CA 1
ATOM 2102 C C . ALA A 1 295 ? 31.476 -20.463 -29.370 1.00 75.26 295 ALA D C 1
ATOM 2103 O O . ALA A 1 295 ? 31.768 -21.632 -29.607 1.00 117.03 295 ALA D O 1
ATOM 2105 N N . ILE A 1 296 ? 30.302 -20.090 -28.874 1.00 91.50 296 ILE D N 1
ATOM 2106 C CA . ILE A 1 296 ? 29.222 -21.034 -28.657 1.00 96.00 296 ILE D CA 1
ATOM 2107 C C . ILE A 1 296 ? 28.586 -21.381 -29.993 1.00 113.47 296 ILE D C 1
ATOM 2108 O O . ILE A 1 296 ? 28.748 -22.489 -30.492 1.00 122.92 296 ILE D O 1
ATOM 2113 N N . TYR A 1 297 ? 27.893 -20.411 -30.582 1.00 79.43 297 TYR D N 1
ATOM 2114 C CA . TYR A 1 297 ? 27.091 -20.639 -31.783 1.00 80.14 297 TYR D CA 1
ATOM 2115 C C . TYR A 1 297 ? 27.888 -21.230 -32.946 1.00 82.06 297 TYR D C 1
ATOM 2116 O O . TYR A 1 297 ? 27.330 -21.940 -33.782 1.00 93.18 297 TYR D O 1
ATOM 2125 N N . TYR A 1 298 ? 29.184 -20.938 -33.002 1.00 77.40 298 TYR D N 1
ATOM 2126 C CA . TYR A 1 298 ? 30.063 -21.627 -33.939 1.00 85.09 298 TYR D CA 1
ATOM 2127 C C . TYR A 1 298 ? 30.292 -23.076 -33.505 1.00 77.25 298 TYR D C 1
ATOM 2128 O O . TYR A 1 298 ? 30.065 -24.012 -34.268 1.00 96.45 298 TYR D O 1
ATOM 2137 N N . TYR A 1 299 ? 30.771 -23.240 -32.277 1.00 78.05 299 TYR D N 1
ATOM 2138 C CA . TYR A 1 299 ? 31.238 -24.530 -31.770 1.00 81.34 299 TYR D CA 1
ATOM 2139 C C . TYR A 1 299 ? 30.288 -25.316 -30.853 1.00 94.88 299 TYR D C 1
ATOM 2140 O O . TYR A 1 299 ? 30.695 -26.326 -30.281 1.00 89.38 299 TYR D O 1
ATOM 2149 N N . ALA A 1 300 ? 29.052 -24.846 -30.694 1.00 93.97 300 ALA D N 1
ATOM 2150 C CA . ALA A 1 300 ? 28.105 -25.411 -29.720 1.00 101.05 300 ALA D CA 1
ATOM 2151 C C . ALA A 1 300 ? 28.017 -26.940 -29.715 1.00 108.61 300 ALA D C 1
ATOM 2152 O O . ALA A 1 300 ? 28.009 -27.554 -28.648 1.00 120.05 300 ALA D O 1
ATOM 2154 N N . ASP A 1 301 ? 27.948 -27.551 -30.894 1.00 126.03 301 ASP D N 1
ATOM 2155 C CA . ASP A 1 301 ? 27.915 -29.011 -30.990 1.00 131.33 301 ASP D CA 1
ATOM 2156 C C . ASP A 1 301 ? 29.165 -29.631 -30.373 1.00 122.26 301 ASP D C 1
ATOM 2157 O O . ASP A 1 301 ? 29.089 -30.633 -29.662 1.00 123.03 301 ASP D O 1
ATOM 2162 N N . GLN A 1 302 ? 30.314 -29.023 -30.647 1.00 98.55 302 GLN D N 1
ATOM 2163 C CA . GLN A 1 302 ? 31.590 -29.516 -30.143 1.00 99.42 302 GLN D CA 1
ATOM 2164 C C . GLN A 1 302 ? 31.773 -29.149 -28.672 1.00 106.92 302 GLN D C 1
ATOM 2165 O O . GLN A 1 302 ? 32.509 -29.813 -27.944 1.00 118.32 302 GLN D O 1
ATOM 2171 N N . ILE A 1 303 ? 31.096 -28.090 -28.241 1.00 113.89 303 ILE D N 1
ATOM 2172 C CA . ILE A 1 303 ? 31.194 -27.624 -26.862 1.00 100.16 303 ILE D CA 1
ATOM 2173 C C . ILE A 1 303 ? 30.472 -28.570 -25.909 1.00 107.28 303 ILE D C 1
ATOM 2174 O O . ILE A 1 303 ? 31.012 -28.946 -24.869 1.00 136.36 303 ILE D O 1
ATOM 2179 N N . TYR A 1 304 ? 29.249 -28.951 -26.264 1.00 110.05 304 TYR D N 1
ATOM 2180 C CA . TYR A 1 304 ? 28.461 -29.854 -25.430 1.00 117.86 304 TYR D CA 1
ATOM 2181 C C . TYR A 1 304 ? 29.073 -31.251 -25.377 1.00 122.27 304 TYR D C 1
ATOM 2182 O O . TYR A 1 304 ? 29.135 -31.865 -24.312 1.00 128.30 304 TYR D O 1
ATOM 2191 N N . LEU A 1 305 ? 29.525 -31.744 -26.527 1.00 123.79 305 LEU D N 1
ATOM 2192 C CA . LEU A 1 305 ? 30.251 -33.009 -26.592 1.00 123.95 305 LEU D CA 1
ATOM 2193 C C . LEU A 1 305 ? 31.477 -32.970 -25.690 1.00 129.10 305 LEU D C 1
ATOM 2194 O O . LEU A 1 305 ? 31.913 -33.996 -25.167 1.00 130.16 305 LEU D O 1
ATOM 2199 N N . SER A 1 306 ? 32.027 -31.773 -25.509 1.00 125.08 306 SER D N 1
ATOM 2200 C CA . SER A 1 306 ? 33.251 -31.597 -24.744 1.00 126.46 306 SER D CA 1
ATOM 2201 C C . SER A 1 306 ? 33.045 -31.749 -23.243 1.00 138.37 306 SER D C 1
ATOM 2202 O O . SER A 1 306 ? 34.019 -31.746 -22.491 1.00 158.11 306 SER D O 1
ATOM 2205 N N . ALA A 1 307 ? 31.801 -31.863 -22.783 1.00 135.84 307 ALA D N 1
ATOM 2206 C CA . ALA A 1 307 ? 31.633 -32.190 -21.372 1.00 154.28 307 ALA D CA 1
ATOM 2207 C C . ALA A 1 307 ? 30.809 -33.446 -21.079 1.00 164.14 307 ALA D C 1
ATOM 2208 O O . ALA A 1 307 ? 31.359 -34.540 -20.975 1.00 166.53 307 ALA D O 1
ATOM 2210 N N . GLY A 1 308 ? 29.492 -33.293 -20.986 1.00 163.76 308 GLY D N 1
ATOM 2211 C CA . GLY A 1 308 ? 28.644 -34.396 -20.567 1.00 171.38 308 GLY D CA 1
ATOM 2212 C C . GLY A 1 308 ? 27.684 -35.015 -21.560 1.00 157.81 308 GLY D C 1
ATOM 2213 O O . GLY A 1 308 ? 27.118 -36.078 -21.306 1.00 166.20 308 GLY D O 1
ATOM 2214 N N . VAL A 1 309 ? 27.506 -34.362 -22.699 1.00 150.29 309 VAL D N 1
ATOM 2215 C CA . VAL A 1 309 ? 26.345 -34.625 -23.537 1.00 151.99 309 VAL D CA 1
ATOM 2216 C C . VAL A 1 309 ? 26.568 -35.796 -24.489 1.00 153.69 309 VAL D C 1
ATOM 2217 O O . VAL A 1 309 ? 27.643 -35.943 -25.069 1.00 176.55 309 VAL D O 1
ATOM 2221 N N . ASN A 1 310 ? 25.543 -36.631 -24.634 1.00 161.15 310 ASN D N 1
ATOM 2222 C CA . ASN A 1 310 ? 25.595 -37.771 -25.542 1.00 164.11 310 ASN D CA 1
ATOM 2223 C C . ASN A 1 310 ? 25.693 -37.301 -26.989 1.00 161.93 310 ASN D C 1
ATOM 2224 O O . ASN A 1 310 ? 25.302 -36.179 -27.312 1.00 166.83 310 ASN D O 1
ATOM 2229 N N . GLU A 1 311 ? 26.218 -38.163 -27.855 1.00 157.26 311 GLU D N 1
ATOM 2230 C CA . GLU A 1 311 ? 26.423 -37.818 -29.258 1.00 162.58 311 GLU D CA 1
ATOM 2231 C C . GLU A 1 311 ? 25.098 -37.539 -29.965 1.00 162.02 311 GLU D C 1
ATOM 2232 O O . GLU A 1 311 ? 25.051 -36.797 -30.946 1.00 150.59 311 GLU D O 1
ATOM 2238 N N . ASP A 1 312 ? 24.025 -38.145 -29.469 1.00 173.87 312 ASP D N 1
ATOM 2239 C CA . ASP A 1 312 ? 22.695 -37.899 -30.011 1.00 183.48 312 ASP D CA 1
ATOM 2240 C C . ASP A 1 312 ? 22.094 -36.610 -29.456 1.00 184.82 312 ASP D C 1
ATOM 2241 O O . ASP A 1 312 ? 21.429 -35.863 -30.173 1.00 187.95 312 ASP D O 1
ATOM 2246 N N . ASP A 1 313 ? 22.340 -36.354 -28.175 1.00 161.75 313 ASP D N 1
ATOM 2247 C CA . ASP A 1 313 ? 21.703 -35.244 -27.469 1.00 160.94 313 ASP D CA 1
ATOM 2248 C C . ASP A 1 313 ? 22.219 -33.862 -27.872 1.00 171.46 313 ASP D C 1
ATOM 2249 O O . ASP A 1 313 ? 21.526 -32.864 -27.675 1.00 161.09 313 ASP D O 1
ATOM 2254 N N . VAL A 1 314 ? 23.426 -33.799 -28.428 1.00 151.10 314 VAL D N 1
ATOM 2255 C CA . VAL A 1 314 ? 24.049 -32.512 -28.729 1.00 143.79 314 VAL D CA 1
ATOM 2256 C C . VAL A 1 314 ? 23.273 -31.729 -29.784 1.00 153.52 314 VAL D C 1
ATOM 2257 O O . VAL A 1 314 ? 23.084 -30.522 -29.643 1.00 157.02 314 VAL D O 1
ATOM 2261 N N . GLN A 1 315 ? 22.818 -32.405 -30.835 1.00 159.98 315 GLN D N 1
ATOM 2262 C CA . GLN A 1 315 ? 22.077 -31.733 -31.899 1.00 159.48 315 GLN D CA 1
ATOM 2263 C C . GLN A 1 315 ? 20.724 -31.224 -31.407 1.00 145.22 315 GLN D C 1
ATOM 2264 O O . GLN A 1 315 ? 20.181 -30.259 -31.945 1.00 152.49 315 GLN D O 1
ATOM 2270 N N . TYR A 1 316 ? 20.178 -31.884 -30.392 1.00 145.31 316 TYR D N 1
ATOM 2271 C CA . TYR A 1 316 ? 18.902 -31.476 -29.816 1.00 151.80 316 TYR D CA 1
ATOM 2272 C C . TYR A 1 316 ? 19.045 -30.322 -28.824 1.00 168.71 316 TYR D C 1
ATOM 2273 O O . TYR A 1 316 ? 18.199 -29.429 -28.779 1.00 173.35 316 TYR D O 1
ATOM 2282 N N . VAL A 1 317 ? 20.113 -30.342 -28.033 1.00 159.66 317 VAL D N 1
ATOM 2283 C CA . VAL A 1 317 ? 20.280 -29.365 -26.961 1.00 156.72 317 VAL D CA 1
ATOM 2284 C C . VAL A 1 317 ? 20.735 -28.006 -27.502 1.00 143.92 317 VAL D C 1
ATOM 2285 O O . VAL A 1 317 ? 20.413 -26.967 -26.924 1.00 144.06 317 VAL D O 1
ATOM 2289 N N . THR A 1 318 ? 21.471 -28.008 -28.611 1.00 127.43 318 THR D N 1
ATOM 2290 C CA . THR A 1 318 ? 21.910 -26.756 -29.224 1.00 127.27 318 THR D CA 1
ATOM 2291 C C . THR A 1 318 ? 20.723 -26.025 -29.834 1.00 142.24 318 THR D C 1
ATOM 2292 O O . THR A 1 318 ? 20.680 -24.795 -29.848 1.00 140.35 318 THR D O 1
ATOM 2296 N N . ALA A 1 319 ? 19.762 -26.794 -30.338 1.00 158.37 319 ALA D N 1
ATOM 2297 C CA . ALA A 1 319 ? 18.544 -26.229 -30.905 1.00 147.11 319 ALA D CA 1
ATOM 2298 C C . ALA A 1 319 ? 17.733 -25.533 -29.820 1.00 136.58 319 ALA D C 1
ATOM 2299 O O . ALA A 1 319 ? 17.085 -24.518 -30.070 1.00 136.98 319 ALA D O 1
ATOM 2301 N N . GLY A 1 320 ? 17.780 -26.084 -28.612 1.00 141.03 320 GLY D N 1
ATOM 2302 C CA . GLY A 1 320 ? 17.099 -25.489 -27.478 1.00 148.72 320 GLY D CA 1
ATOM 2303 C C . GLY A 1 320 ? 17.813 -24.258 -26.955 1.00 148.46 320 GLY D C 1
ATOM 2304 O O . GLY A 1 320 ? 17.180 -23.327 -26.457 1.00 162.49 320 GLY D O 1
ATOM 2305 N N . THR A 1 321 ? 19.137 -24.259 -27.070 1.00 131.93 321 THR D N 1
ATOM 2306 C CA . THR A 1 321 ? 19.953 -23.135 -26.625 1.00 125.64 321 THR D CA 1
ATOM 2307 C C . THR A 1 321 ? 19.653 -21.894 -27.461 1.00 135.58 321 THR D C 1
ATOM 2308 O O . THR A 1 321 ? 19.657 -20.773 -26.952 1.00 136.98 321 THR D O 1
ATOM 2312 N N . GLY A 1 322 ? 19.388 -22.105 -28.746 1.00 130.00 322 GLY D N 1
ATOM 2313 C CA . GLY A 1 322 ? 19.022 -21.020 -29.635 1.00 127.42 322 GLY D CA 1
ATOM 2314 C C . GLY A 1 322 ? 17.607 -20.536 -29.394 1.00 134.43 322 GLY D C 1
ATOM 2315 O O . GLY A 1 322 ? 17.307 -19.354 -29.559 1.00 135.80 322 GLY D O 1
ATOM 2316 N N . ALA A 1 323 ? 16.731 -21.457 -29.004 1.00 133.87 323 ALA D N 1
ATOM 2317 C CA . ALA A 1 323 ? 15.349 -21.118 -28.691 1.00 143.13 323 ALA D CA 1
ATOM 2318 C C . ALA A 1 323 ? 15.295 -20.212 -27.468 1.00 162.16 323 ALA D C 1
ATOM 2319 O O . ALA A 1 323 ? 14.548 -19.233 -27.439 1.00 171.34 323 ALA D O 1
ATOM 2321 N N . VAL A 1 324 ? 16.094 -20.550 -26.461 1.00 157.08 324 VAL D N 1
ATOM 2322 C CA . VAL A 1 324 ? 16.223 -19.731 -25.263 1.00 155.67 324 VAL D CA 1
ATOM 2323 C C . VAL A 1 324 ? 16.751 -18.353 -25.645 1.00 144.64 324 VAL D C 1
ATOM 2324 O O . VAL A 1 324 ? 16.267 -17.333 -25.157 1.00 159.91 324 VAL D O 1
ATOM 2328 N N . ASN A 1 325 ? 17.736 -18.341 -26.538 1.00 129.76 325 ASN D N 1
ATOM 2329 C CA . ASN A 1 325 ? 18.351 -17.109 -27.023 1.00 123.95 325 ASN D CA 1
ATOM 2330 C C . ASN A 1 325 ? 17.329 -16.155 -27.643 1.00 134.39 325 ASN D C 1
ATOM 2331 O O . ASN A 1 325 ? 17.401 -14.942 -27.441 1.00 123.57 325 ASN D O 1
ATOM 2336 N N . VAL A 1 326 ? 16.375 -16.707 -28.385 1.00 143.53 326 VAL D N 1
ATOM 2337 C CA . VAL A 1 326 ? 15.332 -15.903 -29.011 1.00 143.31 326 VAL D CA 1
ATOM 2338 C C . VAL A 1 326 ? 14.393 -15.338 -27.952 1.00 151.14 326 VAL D C 1
ATOM 2339 O O . VAL A 1 326 ? 14.050 -14.155 -27.981 1.00 145.52 326 VAL D O 1
ATOM 2343 N N . LEU A 1 327 ? 13.987 -16.191 -27.015 1.00 160.04 327 LEU D N 1
ATOM 2344 C CA . LEU A 1 327 ? 13.055 -15.806 -25.957 1.00 165.02 327 LEU D CA 1
ATOM 2345 C C . LEU A 1 327 ? 13.598 -14.672 -25.092 1.00 170.65 327 LEU D C 1
ATOM 2346 O O . LEU A 1 327 ? 12.837 -13.838 -24.603 1.00 174.88 327 LEU D O 1
ATOM 2351 N N . ILE A 1 328 ? 14.914 -14.644 -24.903 1.00 169.28 328 ILE D N 1
ATOM 2352 C CA . ILE A 1 328 ? 15.545 -13.575 -24.140 1.00 166.28 328 ILE D CA 1
ATOM 2353 C C . ILE A 1 328 ? 15.599 -12.307 -24.987 1.00 167.25 328 ILE D C 1
ATOM 2354 O O . ILE A 1 328 ? 15.440 -11.198 -24.476 1.00 181.10 328 ILE D O 1
ATOM 2359 N N . THR A 1 329 ? 15.807 -12.480 -26.288 1.00 156.75 329 THR D N 1
ATOM 2360 C CA . THR A 1 329 ? 15.933 -11.351 -27.204 1.00 160.43 329 THR D CA 1
ATOM 2361 C C . THR A 1 329 ? 14.585 -10.677 -27.462 1.00 173.74 329 THR D C 1
ATOM 2362 O O . THR A 1 329 ? 14.508 -9.454 -27.578 1.00 181.85 329 THR D O 1
ATOM 2366 N N . VAL A 1 330 ? 13.525 -11.476 -27.542 1.00 179.56 330 VAL D N 1
ATOM 2367 C CA . VAL A 1 330 ? 12.180 -10.940 -27.733 1.00 187.80 330 VAL D CA 1
ATOM 2368 C C . VAL A 1 330 ? 11.726 -10.257 -26.444 1.00 193.16 330 VAL D C 1
ATOM 2369 O O . VAL A 1 330 ? 10.781 -9.467 -26.439 1.00 212.87 330 VAL D O 1
ATOM 2373 N N . CYS A 1 331 ? 12.414 -10.575 -25.353 1.00 180.36 331 CYS D N 1
ATOM 2374 C CA . CYS A 1 331 ? 12.215 -9.917 -24.066 1.00 180.78 331 CYS D CA 1
ATOM 2375 C C . CYS A 1 331 ? 13.043 -8.640 -23.989 1.00 163.95 331 CYS D C 1
ATOM 2376 O O . CYS A 1 331 ? 12.509 -7.549 -23.796 1.00 173.34 331 CYS D O 1
ATOM 2379 N N . ALA A 1 332 ? 14.356 -8.796 -24.134 1.00 166.07 332 ALA D N 1
ATOM 2380 C CA . ALA A 1 332 ? 15.319 -7.719 -23.909 1.00 174.17 332 ALA D CA 1
ATOM 2381 C C . ALA A 1 332 ? 15.090 -6.478 -24.775 1.00 176.17 332 ALA D C 1
ATOM 2382 O O . ALA A 1 332 ? 15.710 -5.443 -24.539 1.00 180.88 332 ALA D O 1
ATOM 2384 N N . ILE A 1 333 ? 14.224 -6.581 -25.780 1.00 173.01 333 ILE D N 1
ATOM 2385 C CA . ILE A 1 333 ? 13.912 -5.430 -26.622 1.00 170.15 333 ILE D CA 1
ATOM 2386 C C . ILE A 1 333 ? 13.263 -4.319 -25.793 1.00 159.09 333 ILE D C 1
ATOM 2387 O O . ILE A 1 333 ? 13.601 -3.145 -25.947 1.00 157.68 333 ILE D O 1
ATOM 2392 N N . PHE A 1 334 ? 12.333 -4.693 -24.920 1.00 168.94 334 PHE D N 1
ATOM 2393 C CA . PHE A 1 334 ? 11.707 -3.741 -24.011 1.00 183.28 334 PHE D CA 1
ATOM 2394 C C . PHE A 1 334 ? 12.587 -3.491 -22.790 1.00 176.92 334 PHE D C 1
ATOM 2395 O O . PHE A 1 334 ? 12.598 -2.396 -22.230 1.00 183.02 334 PHE D O 1
ATOM 2403 N N . VAL A 1 335 ? 13.324 -4.520 -22.386 1.00 171.58 335 VAL D N 1
ATOM 2404 C CA . VAL A 1 335 ? 14.133 -4.476 -21.173 1.00 175.81 335 VAL D CA 1
ATOM 2405 C C . VAL A 1 335 ? 15.304 -3.499 -21.291 1.00 163.21 335 VAL D C 1
ATOM 2406 O O . VAL A 1 335 ? 15.667 -2.838 -20.317 1.00 166.44 335 VAL D O 1
ATOM 2410 N N . VAL A 1 336 ? 15.884 -3.399 -22.484 1.00 163.47 336 VAL D N 1
ATOM 2411 C CA . VAL A 1 336 ? 17.106 -2.619 -22.673 1.00 163.88 336 VAL D CA 1
ATOM 2412 C C . VAL A 1 336 ? 16.885 -1.122 -22.431 1.00 178.80 336 VAL D C 1
ATOM 2413 O O . VAL A 1 336 ? 17.695 -0.476 -21.766 1.00 173.55 336 VAL D O 1
ATOM 2417 N N . GLU A 1 337 ? 15.794 -0.577 -22.960 1.00 194.47 337 GLU D N 1
ATOM 2418 C CA . GLU A 1 337 ? 15.515 0.851 -22.844 1.00 200.13 337 GLU D CA 1
ATOM 2419 C C . GLU A 1 337 ? 14.901 1.215 -21.493 1.00 209.06 337 GLU D C 1
ATOM 2420 O O . GLU A 1 337 ? 15.134 2.306 -20.971 1.00 215.10 337 GLU D O 1
ATOM 2426 N N . LEU A 1 338 ? 14.115 0.301 -20.934 1.00 180.30 338 LEU D N 1
ATOM 2427 C CA . LEU A 1 338 ? 13.402 0.562 -19.688 1.00 192.37 338 LEU D CA 1
ATOM 2428 C C . LEU A 1 338 ? 14.285 0.423 -18.447 1.00 191.84 338 LEU D C 1
ATOM 2429 O O . LEU A 1 338 ? 14.107 1.154 -17.474 1.00 206.28 338 LEU D O 1
ATOM 2434 N N . MET A 1 339 ? 15.227 -0.515 -18.477 1.00 185.12 339 MET D N 1
ATOM 2435 C CA . MET A 1 339 ? 16.023 -0.824 -17.290 1.00 183.17 339 MET D CA 1
ATOM 2436 C C . MET A 1 339 ? 17.368 -0.098 -17.236 1.00 175.96 339 MET D C 1
ATOM 2437 O O . MET A 1 339 ? 18.108 -0.234 -16.262 1.00 176.60 339 MET D O 1
ATOM 2442 N N . GLY A 1 340 ? 17.686 0.671 -18.272 1.00 169.97 340 GLY D N 1
ATOM 2443 C CA . GLY A 1 340 ? 18.910 1.454 -18.277 1.00 168.01 340 GLY D CA 1
ATOM 2444 C C . GLY A 1 340 ? 20.066 0.839 -19.044 1.00 161.93 340 GLY D C 1
ATOM 2445 O O . GLY A 1 340 ? 20.095 -0.369 -19.282 1.00 163.00 340 GLY D O 1
ATOM 2446 N N . ARG A 1 341 ? 21.020 1.680 -19.434 1.00 161.80 341 ARG D N 1
ATOM 2447 C CA . ARG A 1 341 ? 22.172 1.242 -20.219 1.00 158.57 341 ARG D CA 1
ATOM 2448 C C . ARG A 1 341 ? 23.275 0.593 -19.380 1.00 163.50 341 ARG D C 1
ATOM 2449 O O . ARG A 1 341 ? 23.839 -0.428 -19.772 1.00 156.31 341 ARG D O 1
ATOM 2457 N N . ARG A 1 342 ? 23.582 1.188 -18.231 1.00 171.45 342 ARG D N 1
ATOM 2458 C CA . ARG A 1 342 ? 24.721 0.751 -17.425 1.00 156.53 342 ARG D CA 1
ATOM 2459 C C . ARG A 1 342 ? 24.442 -0.521 -16.628 1.00 148.73 342 ARG D C 1
ATOM 2460 O O . ARG A 1 342 ? 25.269 -1.432 -16.595 1.00 136.93 342 ARG D O 1
ATOM 2468 N N . PHE A 1 343 ? 23.282 -0.574 -15.980 1.00 150.10 343 PHE D N 1
ATOM 2469 C CA . PHE A 1 343 ? 22.934 -1.702 -15.121 1.00 158.00 343 PHE D CA 1
ATOM 2470 C C . PHE A 1 343 ? 22.855 -3.010 -15.898 1.00 148.12 343 PHE D C 1
ATOM 2471 O O . PHE A 1 343 ? 23.452 -4.011 -15.500 1.00 148.11 343 PHE D O 1
ATOM 2479 N N . LEU A 1 344 ? 22.112 -2.995 -17.000 1.00 145.37 344 LEU D N 1
ATOM 2480 C CA . LEU A 1 344 ? 21.941 -4.182 -17.830 1.00 140.02 344 LEU D CA 1
ATOM 2481 C C . LEU A 1 344 ? 23.286 -4.667 -18.361 1.00 130.76 344 LEU D C 1
ATOM 2482 O O . LEU A 1 344 ? 23.525 -5.869 -18.473 1.00 127.57 344 LEU D O 1
ATOM 2487 N N . LEU A 1 345 ? 24.161 -3.717 -18.675 1.00 126.51 345 LEU D N 1
ATOM 2488 C CA . LEU A 1 345 ? 25.499 -4.023 -19.163 1.00 118.67 345 LEU D CA 1
ATOM 2489 C C . LEU A 1 345 ? 26.318 -4.721 -18.081 1.00 127.09 345 LEU D C 1
ATOM 2490 O O . LEU A 1 345 ? 27.001 -5.710 -18.344 1.00 115.69 345 LEU D O 1
ATOM 2495 N N . LEU A 1 346 ? 26.238 -4.196 -16.861 1.00 138.60 346 LEU D N 1
ATOM 2496 C CA . LEU A 1 346 ? 26.944 -4.768 -15.719 1.00 139.40 346 LEU D CA 1
ATOM 2497 C C . LEU A 1 346 ? 26.398 -6.143 -15.352 1.00 142.21 346 LEU D C 1
ATOM 2498 O O . LEU A 1 346 ? 27.161 -7.086 -15.139 1.00 131.40 346 LEU D O 1
ATOM 2503 N N . LEU A 1 347 ? 25.075 -6.245 -15.275 1.00 154.01 347 LEU D N 1
ATOM 2504 C CA . LEU A 1 347 ? 24.411 -7.491 -14.909 1.00 154.62 347 LEU D CA 1
ATOM 2505 C C . LEU A 1 347 ? 24.764 -8.612 -15.877 1.00 140.30 347 LEU D C 1
ATOM 2506 O O . LEU A 1 347 ? 24.962 -9.756 -15.471 1.00 143.77 347 LEU D O 1
ATOM 2511 N N . GLY A 1 348 ? 24.846 -8.273 -17.159 1.00 127.37 348 GLY D N 1
ATOM 2512 C CA . GLY A 1 348 ? 25.129 -9.251 -18.191 1.00 126.14 348 GLY D CA 1
ATOM 2513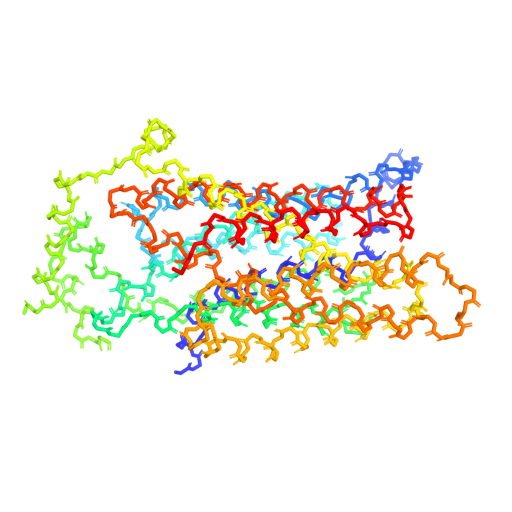 C C . GLY A 1 348 ? 26.505 -9.879 -18.097 1.00 133.23 348 GLY D C 1
ATOM 2514 O O . GLY A 1 348 ? 26.633 -11.101 -18.034 1.00 142.03 348 GLY D O 1
ATOM 2515 N N . PHE A 1 349 ? 27.538 -9.041 -18.078 1.00 128.19 349 PHE D N 1
ATOM 2516 C CA . PHE A 1 349 ? 28.915 -9.523 -18.033 1.00 119.93 349 PHE D CA 1
ATOM 2517 C C . PHE A 1 349 ? 29.228 -10.251 -16.729 1.00 125.40 349 PHE D C 1
ATOM 2518 O O . PHE A 1 349 ? 30.166 -11.045 -16.664 1.00 126.55 349 PHE D O 1
ATOM 2526 N N . SER A 1 350 ? 28.442 -9.977 -15.693 1.00 132.80 350 SER D N 1
ATOM 2527 C CA . SER A 1 350 ? 28.600 -10.658 -14.414 1.00 130.35 350 SER D CA 1
ATOM 2528 C C . SER A 1 350 ? 28.029 -12.070 -14.486 1.00 136.47 350 SER D C 1
ATOM 2529 O O . SER A 1 350 ? 28.641 -13.022 -14.002 1.00 133.44 350 SER D O 1
ATOM 2532 N N . VAL A 1 351 ? 26.852 -12.193 -15.093 1.00 141.53 351 VAL D N 1
ATOM 2533 C CA . VAL A 1 351 ? 26.216 -13.490 -15.288 1.00 133.43 351 VAL D CA 1
ATOM 2534 C C . VAL A 1 351 ? 27.087 -14.344 -16.198 1.00 130.96 351 VAL D C 1
ATOM 2535 O O . VAL A 1 351 ? 27.272 -15.537 -15.959 1.00 127.71 351 VAL D O 1
ATOM 2539 N N . CYS A 1 352 ? 27.636 -13.720 -17.235 1.00 126.03 352 CYS D N 1
ATOM 2540 C CA . CYS A 1 352 ? 28.510 -14.414 -18.171 1.00 122.61 352 CYS D CA 1
ATOM 2541 C C . CYS A 1 352 ? 29.827 -14.809 -17.510 1.00 132.10 352 CYS D C 1
ATOM 2542 O O . CYS A 1 352 ? 30.496 -15.738 -17.956 1.00 139.77 352 CYS D O 1
ATOM 2545 N N . PHE A 1 353 ? 30.197 -14.094 -16.451 1.00 140.66 353 PHE D N 1
ATOM 2546 C CA . PHE A 1 353 ? 31.401 -14.426 -15.696 1.00 138.85 353 PHE D CA 1
ATOM 2547 C C . PHE A 1 353 ? 31.178 -15.616 -14.771 1.00 143.52 353 PHE D C 1
ATOM 2548 O O . PHE A 1 353 ? 31.980 -16.549 -14.743 1.00 152.77 353 PHE D O 1
ATOM 2556 N N . THR A 1 354 ? 30.086 -15.577 -14.015 1.00 148.72 354 THR D N 1
ATOM 2557 C CA . THR A 1 354 ? 29.812 -16.614 -13.028 1.00 154.83 354 THR D CA 1
ATOM 2558 C C . THR A 1 354 ? 29.383 -17.912 -13.701 1.00 148.63 354 THR D C 1
ATOM 2559 O O . THR A 1 354 ? 29.521 -18.989 -13.124 1.00 143.64 354 THR D O 1
ATOM 2563 N N . ALA A 1 355 ? 28.869 -17.806 -14.922 1.00 136.30 355 ALA D N 1
ATOM 2564 C CA . ALA A 1 355 ? 28.453 -18.982 -15.676 1.00 134.24 355 ALA D CA 1
ATOM 2565 C C . ALA A 1 355 ? 29.663 -19.689 -16.272 1.00 134.88 355 ALA D C 1
ATOM 2566 O O . ALA A 1 355 ? 29.611 -20.880 -16.567 1.00 146.60 355 ALA D O 1
ATOM 2568 N N . CYS A 1 356 ? 30.752 -18.946 -16.449 1.00 120.85 356 CYS D N 1
ATOM 2569 C CA . CYS A 1 356 ? 31.985 -19.514 -16.981 1.00 128.31 356 CYS D CA 1
ATOM 2570 C C . CYS A 1 356 ? 32.742 -20.290 -15.908 1.00 138.48 356 CYS D C 1
ATOM 2571 O O . CYS A 1 356 ? 33.332 -21.332 -16.189 1.00 157.97 356 CYS D O 1
ATOM 2574 N N . CYS A 1 357 ? 32.719 -19.778 -14.681 1.00 137.69 357 CYS D N 1
ATOM 2575 C CA . CYS A 1 357 ? 33.427 -20.405 -13.569 1.00 136.44 357 CYS D CA 1
ATOM 2576 C C . CYS A 1 357 ? 32.824 -21.756 -13.208 1.00 150.64 357 CYS D C 1
ATOM 2577 O O . CYS A 1 357 ? 33.537 -22.750 -13.077 1.00 152.98 357 CYS D O 1
ATOM 2580 N N . VAL A 1 358 ? 31.505 -21.783 -13.049 1.00 158.08 358 VAL D N 1
ATOM 2581 C CA . VAL A 1 358 ? 30.794 -22.996 -12.664 1.00 152.56 358 VAL D CA 1
ATOM 2582 C C . VAL A 1 358 ? 30.830 -24.011 -13.808 1.00 147.82 358 VAL D C 1
ATOM 2583 O O . VAL A 1 358 ? 30.686 -25.216 -13.593 1.00 153.50 358 VAL D O 1
ATOM 2587 N N . LEU A 1 359 ? 31.043 -23.519 -15.025 1.00 139.75 359 LEU D N 1
ATOM 2588 C CA . LEU A 1 359 ? 31.162 -24.384 -16.195 1.00 133.97 359 LEU D CA 1
ATOM 2589 C C . LEU A 1 359 ? 32.548 -25.024 -16.283 1.00 133.12 359 LEU D C 1
ATOM 2590 O O . LEU A 1 359 ? 32.687 -26.153 -16.744 1.00 133.90 359 LEU D O 1
ATOM 2595 N N . THR A 1 360 ? 33.567 -24.297 -15.828 1.00 147.52 360 THR D N 1
ATOM 2596 C CA . THR A 1 360 ? 34.965 -24.726 -15.981 1.00 146.97 360 THR D CA 1
ATOM 2597 C C . THR A 1 360 ? 35.750 -25.442 -14.842 1.00 155.25 360 THR D C 1
ATOM 2598 O O . THR A 1 360 ? 36.943 -25.680 -15.033 1.00 164.18 360 THR D O 1
ATOM 2602 N N . GLY A 1 361 ? 35.167 -25.805 -13.692 1.00 158.95 361 GLY D N 1
ATOM 2603 C CA . GLY A 1 361 ? 33.746 -25.960 -13.453 1.00 155.44 361 GLY D CA 1
ATOM 2604 C C . GLY A 1 361 ? 33.314 -27.402 -13.635 1.00 155.55 361 GLY D C 1
ATOM 2605 O O . GLY A 1 361 ? 34.109 -28.320 -13.439 1.00 159.22 361 GLY D O 1
ATOM 2606 N N . ALA A 1 362 ? 32.049 -27.603 -13.994 1.00 157.74 362 ALA D N 1
ATOM 2607 C CA . ALA A 1 362 ? 31.505 -28.943 -14.198 1.00 160.48 362 ALA D CA 1
ATOM 2608 C C . ALA A 1 362 ? 32.261 -29.717 -15.279 1.00 155.65 362 ALA D C 1
ATOM 2609 O O . ALA A 1 362 ? 32.247 -30.947 -15.295 1.00 160.64 362 ALA D O 1
ATOM 2611 N N . LEU A 1 363 ? 32.914 -28.993 -16.182 1.00 163.77 363 LEU D N 1
ATOM 2612 C CA . LEU A 1 363 ? 33.769 -29.615 -17.188 1.00 149.78 363 LEU D CA 1
ATOM 2613 C C . LEU A 1 363 ? 34.990 -30.262 -16.542 1.00 156.70 363 LEU D C 1
ATOM 2614 O O . LEU A 1 363 ? 35.408 -31.349 -16.943 1.00 149.97 363 LEU D O 1
ATOM 2619 N N . ALA A 1 364 ? 35.556 -29.583 -15.546 1.00 168.73 364 ALA D N 1
ATOM 2620 C CA . ALA A 1 364 ? 36.803 -30.008 -14.913 1.00 164.11 364 ALA D CA 1
ATOM 2621 C C . ALA A 1 364 ? 36.685 -31.396 -14.294 1.00 169.50 364 ALA D C 1
ATOM 2622 O O . ALA A 1 364 ? 37.489 -32.283 -14.584 1.00 167.15 364 ALA D O 1
ATOM 2624 N N . LEU A 1 365 ? 35.684 -31.587 -13.441 1.00 181.51 365 LEU D N 1
ATOM 2625 C CA . LEU A 1 365 ? 35.468 -32.893 -12.835 1.00 195.44 365 LEU D CA 1
ATOM 2626 C C . LEU A 1 365 ? 34.228 -33.565 -13.412 1.00 192.38 365 LEU D C 1
ATOM 2627 O O . LEU A 1 365 ? 33.101 -33.162 -13.131 1.00 186.44 365 LEU D O 1
ATOM 2632 N N . GLN A 1 366 ? 34.452 -34.593 -14.223 1.00 181.26 366 GLN D N 1
ATOM 2633 C CA . GLN A 1 366 ? 33.372 -35.306 -14.890 1.00 181.96 366 GLN D CA 1
ATOM 2634 C C . GLN A 1 366 ? 32.987 -36.599 -14.177 1.00 214.15 366 GLN D C 1
ATOM 2635 O O . GLN A 1 366 ? 32.123 -37.336 -14.643 1.00 210.54 366 GLN D O 1
ATOM 2641 N N . ASP A 1 367 ? 33.634 -36.879 -13.052 1.00 233.84 367 ASP D N 1
ATOM 2642 C CA . ASP A 1 367 ? 33.372 -38.117 -12.328 1.00 213.78 367 ASP D CA 1
ATOM 2643 C C . ASP A 1 367 ? 32.054 -38.065 -11.557 1.00 220.98 367 ASP D C 1
ATOM 2644 O O . ASP A 1 367 ? 31.550 -39.094 -11.109 1.00 235.18 367 ASP D O 1
ATOM 2649 N N . VAL A 1 368 ? 31.491 -36.868 -11.417 1.00 216.30 368 VAL D N 1
ATOM 2650 C CA . VAL A 1 368 ? 30.253 -36.691 -10.667 1.00 223.63 368 VAL D CA 1
ATOM 2651 C C . VAL A 1 368 ? 29.059 -36.885 -11.598 1.00 221.19 368 VAL D C 1
ATOM 2652 O O . VAL A 1 368 ? 27.908 -36.771 -11.179 1.00 227.21 368 VAL D O 1
ATOM 2656 N N . ILE A 1 369 ? 29.349 -37.169 -12.866 1.00 213.07 369 ILE D N 1
ATOM 2657 C CA . ILE A 1 369 ? 28.334 -37.567 -13.838 1.00 211.81 369 ILE D CA 1
ATOM 2658 C C . ILE A 1 369 ? 27.562 -38.728 -13.222 1.00 235.03 369 ILE D C 1
ATOM 2659 O O . ILE A 1 369 ? 28.181 -39.665 -12.717 1.00 242.45 369 ILE D O 1
ATOM 2664 N N . SER A 1 370 ? 26.227 -38.694 -13.249 1.00 239.43 370 SER D N 1
ATOM 2665 C CA . SER A 1 370 ? 25.423 -37.789 -14.078 1.00 232.00 370 SER D CA 1
ATOM 2666 C C . SER A 1 370 ? 25.056 -36.437 -13.462 1.00 220.07 370 SER D C 1
ATOM 2667 O O . SER A 1 370 ? 24.269 -35.694 -14.043 1.00 215.58 370 SER D O 1
ATOM 2670 N N . TRP A 1 371 ? 25.592 -36.119 -12.290 1.00 224.24 371 TRP D N 1
ATOM 2671 C CA . TRP A 1 371 ? 25.233 -34.865 -11.629 1.00 223.85 371 TRP D CA 1
ATOM 2672 C C . TRP A 1 371 ? 25.777 -33.628 -12.357 1.00 220.14 371 TRP D C 1
ATOM 2673 O O . TRP A 1 371 ? 25.104 -32.600 -12.433 1.00 220.65 371 TRP D O 1
ATOM 2684 N N . MET A 1 372 ? 26.991 -33.735 -12.887 1.00 215.13 372 MET D N 1
ATOM 2685 C CA . MET A 1 372 ? 27.658 -32.619 -13.566 1.00 190.12 372 MET D CA 1
ATOM 2686 C C . MET A 1 372 ? 27.078 -32.152 -14.917 1.00 181.22 372 MET D C 1
ATOM 2687 O O . MET A 1 372 ? 26.898 -30.952 -15.112 1.00 184.45 372 MET D O 1
ATOM 2692 N N . PRO A 1 373 ? 26.806 -33.080 -15.859 1.00 180.70 373 PRO D N 1
ATOM 2693 C CA . PRO A 1 373 ? 26.473 -32.614 -17.213 1.00 171.82 373 PRO D CA 1
ATOM 2694 C C . PRO A 1 373 ? 25.203 -31.772 -17.299 1.00 172.31 373 PRO D C 1
ATOM 2695 O O . PRO A 1 373 ? 25.121 -30.887 -18.151 1.00 164.06 373 PRO D O 1
ATOM 2699 N N . TYR A 1 374 ? 24.231 -32.048 -16.435 1.00 192.83 374 TYR D N 1
ATOM 2700 C CA . TYR A 1 374 ? 23.003 -31.265 -16.402 1.00 190.95 374 TYR D CA 1
ATOM 2701 C C . TYR A 1 374 ? 23.313 -29.829 -15.997 1.00 179.84 374 TYR D C 1
ATOM 2702 O O . TYR A 1 374 ? 22.629 -28.893 -16.411 1.00 176.89 374 TYR D O 1
ATOM 2711 N N . VAL A 1 375 ? 24.354 -29.667 -15.188 1.00 179.45 375 VAL D N 1
ATOM 2712 C CA . VAL A 1 375 ? 24.785 -28.348 -14.750 1.00 175.17 375 VAL D CA 1
ATOM 2713 C C . VAL A 1 375 ? 25.439 -27.603 -15.908 1.00 164.82 375 VAL D C 1
ATOM 2714 O O . VAL A 1 375 ? 25.111 -26.445 -16.165 1.00 160.31 375 VAL D O 1
ATOM 2718 N N . SER A 1 376 ? 26.352 -28.274 -16.607 1.00 168.88 376 SER D N 1
ATOM 2719 C CA . SER A 1 376 ? 27.068 -27.677 -17.735 1.00 146.61 376 SER D CA 1
ATOM 2720 C C . SER A 1 376 ? 26.120 -27.107 -18.784 1.00 142.33 376 SER D C 1
ATOM 2721 O O . SER A 1 376 ? 26.347 -26.022 -19.317 1.00 142.29 376 SER D O 1
ATOM 2724 N N . ILE A 1 377 ? 25.060 -27.853 -19.076 1.00 156.72 377 ILE D N 1
ATOM 2725 C CA . ILE A 1 377 ? 24.056 -27.425 -20.039 1.00 146.09 377 ILE D CA 1
ATOM 2726 C C . ILE A 1 377 ? 23.327 -26.187 -19.524 1.00 153.33 377 ILE D C 1
ATOM 2727 O O . ILE A 1 377 ? 23.013 -25.276 -20.291 1.00 153.13 377 ILE D O 1
ATOM 2732 N N . ALA A 1 378 ? 23.071 -26.154 -18.221 1.00 166.34 378 ALA D N 1
ATOM 2733 C CA . ALA A 1 378 ? 22.439 -24.997 -17.598 1.00 158.34 378 ALA D CA 1
ATOM 2734 C C . ALA A 1 378 ? 23.365 -23.786 -17.647 1.00 149.14 378 ALA D C 1
ATOM 2735 O O . ALA A 1 378 ? 22.908 -22.650 -17.773 1.00 147.50 378 ALA D O 1
ATOM 2737 N N . CYS A 1 379 ? 24.667 -24.038 -17.552 1.00 144.75 379 CYS D N 1
ATOM 2738 C CA . CYS A 1 379 ? 25.661 -22.970 -17.570 1.00 137.84 379 CYS D CA 1
ATOM 2739 C C . CYS A 1 379 ? 25.728 -22.293 -18.933 1.00 128.73 379 CYS D C 1
ATOM 2740 O O . CYS A 1 379 ? 25.887 -21.077 -19.022 1.00 128.71 379 CYS D O 1
ATOM 2743 N N . VAL A 1 380 ? 25.614 -23.087 -19.994 1.00 125.95 380 VAL D N 1
ATOM 2744 C CA . VAL A 1 380 ? 25.635 -22.547 -21.347 1.00 118.34 380 VAL D CA 1
ATOM 2745 C C . VAL A 1 380 ? 24.368 -21.735 -21.588 1.00 128.46 380 VAL D C 1
ATOM 2746 O O . VAL A 1 380 ? 24.407 -20.676 -22.215 1.00 115.00 380 VAL D O 1
ATOM 2750 N N . ILE A 1 381 ? 23.247 -22.234 -21.076 1.00 141.74 381 ILE D N 1
ATOM 2751 C CA . ILE A 1 381 ? 21.968 -21.546 -21.199 1.00 138.36 381 ILE D CA 1
ATOM 2752 C C . ILE A 1 381 ? 21.979 -20.248 -20.397 1.00 142.67 381 ILE D C 1
ATOM 2753 O O . ILE A 1 381 ? 21.598 -19.195 -20.909 1.00 133.47 381 ILE D O 1
ATOM 2758 N N . SER A 1 382 ? 22.423 -20.326 -19.144 1.00 145.59 382 SER D N 1
ATOM 2759 C CA . SER A 1 382 ? 22.483 -19.153 -18.274 1.00 141.36 382 SER D CA 1
ATOM 2760 C C . SER A 1 382 ? 23.431 -18.091 -18.827 1.00 130.01 382 SER D C 1
ATOM 2761 O O . SER A 1 382 ? 23.209 -16.894 -18.644 1.00 130.18 382 SER D O 1
ATOM 2764 N N . TYR A 1 383 ? 24.487 -18.536 -19.502 1.00 134.88 383 TYR D N 1
ATOM 2765 C CA . TYR A 1 383 ? 25.412 -17.627 -20.168 1.00 120.12 383 TYR D CA 1
ATOM 2766 C C . TYR A 1 383 ? 24.703 -16.886 -21.294 1.00 118.90 383 TYR D C 1
ATOM 2767 O O . TYR A 1 383 ? 24.804 -15.664 -21.406 1.00 118.85 383 TYR D O 1
ATOM 2776 N N . VAL A 1 384 ? 24.000 -17.642 -22.133 1.00 116.33 384 VAL D N 1
ATOM 2777 C CA . VAL A 1 384 ? 23.286 -17.087 -23.277 1.00 110.61 384 VAL D CA 1
ATOM 2778 C C . VAL A 1 384 ? 22.280 -16.036 -22.821 1.00 126.02 384 VAL D C 1
ATOM 2779 O O . VAL A 1 384 ? 22.172 -14.969 -23.426 1.00 123.22 384 VAL D O 1
ATOM 2783 N N . ILE A 1 385 ? 21.558 -16.340 -21.746 1.00 133.07 385 ILE D N 1
ATOM 2784 C CA . ILE A 1 385 ? 20.582 -15.416 -21.179 1.00 134.61 385 ILE D CA 1
ATOM 2785 C C . ILE A 1 385 ? 21.244 -14.106 -20.767 1.00 136.99 385 ILE D C 1
ATOM 2786 O O . ILE A 1 385 ? 20.776 -13.025 -21.125 1.00 139.31 385 ILE D O 1
ATOM 2791 N N . GLY A 1 386 ? 22.338 -14.211 -20.019 1.00 124.49 386 GLY D N 1
ATOM 2792 C CA . GLY A 1 386 ? 23.048 -13.041 -19.536 1.00 122.79 386 GLY D CA 1
ATOM 2793 C C . GLY A 1 386 ? 23.663 -12.194 -20.633 1.00 117.27 386 GLY D C 1
ATOM 2794 O O . GLY A 1 386 ? 23.679 -10.968 -20.544 1.00 114.69 386 GLY D O 1
ATOM 2795 N N . HIS A 1 387 ? 24.166 -12.848 -21.673 1.00 110.77 387 HIS D N 1
ATOM 2796 C CA . HIS A 1 387 ? 24.816 -12.148 -22.776 1.00 101.23 387 HIS D CA 1
ATOM 2797 C C . HIS A 1 387 ? 23.789 -11.475 -23.681 1.00 113.65 387 HIS D C 1
ATOM 2798 O O . HIS A 1 387 ? 24.092 -10.493 -24.358 1.00 119.89 387 HIS D O 1
ATOM 2805 N N . ALA A 1 388 ? 22.570 -12.004 -23.678 1.00 117.73 388 ALA D N 1
ATOM 2806 C CA . ALA A 1 388 ? 21.523 -11.526 -24.573 1.00 118.57 388 ALA D CA 1
ATOM 2807 C C . ALA A 1 388 ? 20.776 -10.328 -23.996 1.00 128.34 388 ALA D C 1
ATOM 2808 O O . ALA A 1 388 ? 19.821 -9.840 -24.598 1.00 143.41 388 ALA D O 1
ATOM 2810 N N . LEU A 1 389 ? 21.198 -9.864 -22.825 1.00 134.17 389 LEU D N 1
ATOM 2811 C CA . LEU A 1 389 ? 20.575 -8.693 -22.221 1.00 137.82 389 LEU D CA 1
ATOM 2812 C C . LEU A 1 389 ? 21.459 -7.458 -22.360 1.00 132.32 389 LEU D C 1
ATOM 2813 O O . LEU A 1 389 ? 21.195 -6.587 -23.185 1.00 116.60 389 LEU D O 1
ATOM 2818 N N . GLY A 1 390 ? 22.494 -7.373 -21.531 1.00 135.95 390 GLY D N 1
ATOM 2819 C CA . GLY A 1 390 ? 23.453 -6.285 -21.620 1.00 129.39 390 GLY D CA 1
ATOM 2820 C C . GLY A 1 390 ? 24.560 -6.328 -22.664 1.00 112.02 390 GLY D C 1
ATOM 2821 O O . GLY A 1 390 ? 24.741 -5.366 -23.408 1.00 110.77 390 GLY D O 1
ATOM 2822 N N . PRO A 1 391 ? 25.314 -7.440 -22.726 1.00 100.45 391 PRO D N 1
ATOM 2823 C CA . PRO A 1 391 ? 26.493 -7.475 -23.602 1.00 93.40 391 PRO D CA 1
ATOM 2824 C C . PRO A 1 391 ? 26.233 -7.424 -25.110 1.00 112.27 391 PRO D C 1
ATOM 2825 O O . PRO A 1 391 ? 26.973 -6.733 -25.803 1.00 109.89 391 PRO D O 1
ATOM 2829 N N . SER A 1 392 ? 25.260 -8.169 -25.623 1.00 108.24 392 SER D N 1
ATOM 2830 C CA . SER A 1 392 ? 25.028 -8.157 -27.067 1.00 106.01 392 SER D CA 1
ATOM 2831 C C . SER A 1 392 ? 24.392 -6.858 -27.611 1.00 108.99 392 SER D C 1
ATOM 2832 O O . SER A 1 392 ? 24.973 -6.219 -28.487 1.00 126.98 392 SER D O 1
ATOM 2835 N N . PRO A 1 393 ? 23.203 -6.463 -27.104 1.00 100.32 393 PRO D N 1
ATOM 2836 C CA . PRO A 1 393 ? 22.532 -5.310 -27.726 1.00 107.53 393 PRO D CA 1
ATOM 2837 C C . PRO A 1 393 ? 23.140 -3.932 -27.447 1.00 110.41 393 PRO D C 1
ATOM 2838 O O . PRO A 1 393 ? 23.190 -3.095 -28.348 1.00 122.90 393 PRO D O 1
ATOM 2842 N N . ILE A 1 394 ? 23.591 -3.707 -26.217 1.00 104.51 394 ILE D N 1
ATOM 2843 C CA . ILE A 1 394 ? 23.889 -2.357 -25.732 1.00 112.67 394 ILE D CA 1
ATOM 2844 C C . ILE A 1 394 ? 25.110 -1.657 -26.363 1.00 116.51 394 ILE D C 1
ATOM 2845 O O . ILE A 1 394 ? 25.010 -0.479 -26.710 1.00 138.57 394 ILE D O 1
ATOM 2850 N N . PRO A 1 395 ? 26.261 -2.354 -26.501 1.00 101.63 395 PRO D N 1
ATOM 2851 C CA . PRO A 1 395 ? 27.448 -1.669 -27.035 1.00 99.22 395 PRO D CA 1
ATOM 2852 C C . PRO A 1 395 ? 27.233 -0.955 -28.367 1.00 108.50 395 PRO D C 1
ATOM 2853 O O . PRO A 1 395 ? 27.728 0.158 -28.537 1.00 113.52 395 PRO D O 1
ATOM 2857 N N . ALA A 1 396 ? 26.509 -1.581 -29.288 1.00 109.70 396 ALA D N 1
ATOM 2858 C CA . ALA A 1 396 ? 26.223 -0.965 -30.578 1.00 109.89 396 ALA D CA 1
ATOM 2859 C C . ALA A 1 396 ? 25.378 0.294 -30.402 1.00 119.38 396 ALA D C 1
ATOM 2860 O O . ALA A 1 396 ? 25.521 1.257 -31.154 1.00 121.02 396 ALA D O 1
ATOM 2862 N N . LEU A 1 397 ? 24.503 0.278 -29.401 1.00 135.20 397 LEU D N 1
ATOM 2863 C CA . LEU A 1 397 ? 23.629 1.411 -29.110 1.00 125.30 397 LEU D CA 1
ATOM 2864 C C . LEU A 1 397 ? 24.404 2.609 -28.568 1.00 117.66 397 LEU D C 1
ATOM 2865 O O . LEU A 1 397 ? 24.167 3.746 -28.974 1.00 124.94 397 LEU D O 1
ATOM 2870 N N . LEU A 1 398 ? 25.327 2.344 -27.648 1.00 115.33 398 LEU D N 1
ATOM 2871 C CA . LEU A 1 398 ? 26.065 3.400 -26.960 1.00 120.81 398 LEU D CA 1
ATOM 2872 C C . LEU A 1 398 ? 26.926 4.238 -27.901 1.00 125.47 398 LEU D C 1
ATOM 2873 O O . LEU A 1 398 ? 27.117 5.432 -27.673 1.00 114.38 398 LEU D O 1
ATOM 2878 N N . VAL A 1 399 ? 27.446 3.610 -28.953 1.00 127.90 399 VAL D N 1
ATOM 2879 C CA . VAL A 1 399 ? 28.309 4.299 -29.907 1.00 123.38 399 VAL D CA 1
ATOM 2880 C C . VAL A 1 399 ? 27.526 5.391 -30.627 1.00 135.62 399 VAL D C 1
ATOM 2881 O O . VAL A 1 399 ? 28.055 6.470 -30.900 1.00 151.64 399 VAL D O 1
ATOM 2885 N N . THR A 1 400 ? 26.262 5.108 -30.923 1.00 126.69 400 THR D N 1
ATOM 2886 C CA . THR A 1 400 ? 25.388 6.076 -31.575 1.00 136.18 400 THR D CA 1
ATOM 2887 C C . THR A 1 400 ? 25.117 7.262 -30.655 1.00 141.30 400 THR D C 1
ATOM 2888 O O . THR A 1 400 ? 24.933 8.390 -31.112 1.00 151.77 400 THR D O 1
ATOM 2892 N N . GLU A 1 401 ? 25.095 6.989 -29.354 1.00 141.12 401 GLU D N 1
ATOM 2893 C CA . GLU A 1 401 ? 24.748 7.985 -28.346 1.00 131.47 401 GLU D CA 1
ATOM 2894 C C . GLU A 1 401 ? 25.933 8.857 -27.945 1.00 132.93 401 GLU D C 1
ATOM 2895 O O . GLU A 1 401 ? 25.924 10.070 -28.154 1.00 155.52 401 GLU D O 1
ATOM 2901 N N . ILE A 1 402 ? 26.954 8.228 -27.371 1.00 121.64 402 ILE D N 1
ATOM 2902 C CA . ILE A 1 402 ? 28.030 8.945 -26.693 1.00 130.35 402 ILE D CA 1
ATOM 2903 C C . ILE A 1 402 ? 28.947 9.718 -27.639 1.00 140.30 402 ILE D C 1
ATOM 2904 O O . ILE A 1 402 ? 29.831 10.443 -27.185 1.00 160.68 402 ILE D O 1
ATOM 2909 N N . PHE A 1 403 ? 28.750 9.566 -28.945 1.00 134.23 403 PHE D N 1
ATOM 2910 C CA . PHE A 1 403 ? 29.564 10.296 -29.914 1.00 144.29 403 PHE D CA 1
ATOM 2911 C C . PHE A 1 403 ? 28.776 11.379 -30.651 1.00 164.51 403 PHE D C 1
ATOM 2912 O O . PHE A 1 403 ? 27.623 11.176 -31.033 1.00 163.01 403 PHE D O 1
ATOM 2920 N N . LEU A 1 404 ? 29.416 12.529 -30.845 1.00 167.66 404 LEU D N 1
ATOM 2921 C CA . LEU A 1 404 ? 28.833 13.632 -31.602 1.00 161.59 404 LEU D CA 1
ATOM 2922 C C . LEU A 1 404 ? 28.725 13.278 -33.081 1.00 150.86 404 LEU D C 1
ATOM 2923 O O . LEU A 1 404 ? 29.393 12.359 -33.555 1.00 154.68 404 LEU D O 1
ATOM 2928 N N . GLN A 1 405 ? 27.874 14.009 -33.796 1.00 154.53 405 GLN D N 1
ATOM 2929 C CA . GLN A 1 405 ? 27.631 13.778 -35.220 1.00 154.15 405 GLN D CA 1
ATOM 2930 C C . GLN A 1 405 ? 28.919 13.769 -36.042 1.00 140.58 405 GLN D C 1
ATOM 2931 O O . GLN A 1 405 ? 29.048 13.009 -37.002 1.00 129.79 405 GLN D O 1
ATOM 2937 N N . SER A 1 406 ? 29.871 14.612 -35.656 1.00 143.04 406 SER D N 1
ATOM 2938 C CA . SER A 1 406 ? 31.142 14.716 -36.363 1.00 145.77 406 SER D CA 1
ATOM 2939 C C . SER A 1 406 ? 31.959 13.435 -36.244 1.00 134.27 406 SER D C 1
ATOM 2940 O O . SER A 1 406 ? 32.461 12.910 -37.237 1.00 135.64 406 SER D O 1
ATOM 2943 N N . SER A 1 407 ? 32.084 12.935 -35.020 1.00 129.66 407 SER D N 1
ATOM 2944 C CA . SER A 1 407 ? 32.935 11.785 -34.742 1.00 119.88 407 SER D CA 1
ATOM 2945 C C . SER A 1 407 ? 32.197 10.454 -34.873 1.00 123.62 407 SER D C 1
ATOM 2946 O O . SER A 1 407 ? 32.802 9.391 -34.749 1.00 119.62 407 SER D O 1
ATOM 2949 N N . ARG A 1 408 ? 30.894 10.516 -35.128 1.00 114.67 408 ARG D N 1
ATOM 2950 C CA . ARG A 1 408 ? 30.073 9.308 -35.237 1.00 114.03 408 ARG D CA 1
ATOM 2951 C C . ARG A 1 408 ? 30.464 8.356 -36.384 1.00 118.29 408 ARG D C 1
ATOM 2952 O O . ARG A 1 408 ? 30.471 7.141 -36.185 1.00 120.63 408 ARG D O 1
ATOM 2960 N N . PRO A 1 409 ? 30.773 8.885 -37.588 1.00 108.68 409 PRO D N 1
ATOM 2961 C CA . PRO A 1 409 ? 31.181 7.934 -38.630 1.00 105.41 409 PRO D CA 1
ATOM 2962 C C . PRO A 1 409 ? 32.501 7.227 -38.327 1.00 104.34 409 PRO D C 1
ATOM 2963 O O . PRO A 1 409 ? 32.634 6.036 -38.609 1.00 104.49 409 PRO D O 1
ATOM 2967 N N . ALA A 1 410 ? 33.458 7.958 -37.763 1.00 108.13 410 ALA D N 1
ATOM 2968 C CA . ALA A 1 410 ? 34.765 7.395 -37.442 1.00 113.27 410 ALA D CA 1
ATOM 2969 C C . ALA A 1 410 ? 34.693 6.473 -36.227 1.00 113.55 410 ALA D C 1
ATOM 2970 O O . ALA A 1 410 ? 35.431 5.493 -36.140 1.00 94.10 410 ALA D O 1
ATOM 2972 N N . ALA A 1 411 ? 33.805 6.795 -35.291 1.00 97.84 411 ALA D N 1
ATOM 2973 C CA . ALA A 1 411 ? 33.616 5.972 -34.101 1.00 94.48 411 ALA D CA 1
ATOM 2974 C C . ALA A 1 411 ? 33.051 4.607 -34.472 1.00 101.53 411 ALA D C 1
ATOM 2975 O O . ALA A 1 411 ? 33.475 3.584 -33.934 1.00 109.99 411 ALA D O 1
ATOM 2977 N N . TYR A 1 412 ? 32.087 4.605 -35.388 1.00 104.95 412 TYR D N 1
ATOM 2978 C CA . TYR A 1 412 ? 31.481 3.374 -35.885 1.00 103.32 412 TYR D CA 1
ATOM 2979 C C . TYR A 1 412 ? 32.526 2.416 -36.446 1.00 100.70 412 TYR D C 1
ATOM 2980 O O . TYR A 1 412 ? 32.479 1.213 -36.189 1.00 113.74 412 TYR D O 1
ATOM 2989 N N . MET A 1 413 ? 33.466 2.959 -37.214 1.00 91.39 413 MET D N 1
ATOM 2990 C CA . MET A 1 413 ? 34.486 2.147 -37.868 1.00 101.32 413 MET D CA 1
ATOM 2991 C C . MET A 1 413 ? 35.418 1.496 -36.853 1.00 97.59 413 MET D C 1
ATOM 2992 O O . MET A 1 413 ? 35.829 0.349 -37.023 1.00 108.22 413 MET D O 1
ATOM 2997 N N . VAL A 1 414 ? 35.758 2.240 -35.805 1.00 91.39 414 VAL D N 1
ATOM 2998 C CA . VAL A 1 414 ? 36.612 1.723 -34.744 1.00 104.11 414 VAL D CA 1
ATOM 2999 C C . VAL A 1 414 ? 35.903 0.572 -34.043 1.00 105.15 414 VAL D C 1
ATOM 3000 O O . VAL A 1 414 ? 36.473 -0.504 -33.871 1.00 122.93 414 VAL D O 1
ATOM 3004 N N . ALA A 1 415 ? 34.655 0.802 -33.652 1.00 86.71 415 ALA D N 1
ATOM 3005 C CA . ALA A 1 415 ? 33.852 -0.224 -32.995 1.00 75.57 415 ALA D CA 1
ATOM 3006 C C . ALA A 1 415 ? 33.654 -1.430 -33.906 1.00 72.49 415 ALA D C 1
ATOM 3007 O O . ALA A 1 415 ? 33.744 -2.575 -33.463 1.00 78.45 415 ALA D O 1
ATOM 3009 N N . GLY A 1 416 ? 33.382 -1.164 -35.179 1.00 83.31 416 GLY D N 1
ATOM 3010 C CA . GLY A 1 416 ? 33.173 -2.221 -36.150 1.00 71.10 416 GLY D CA 1
ATOM 3011 C C . GLY A 1 416 ? 34.399 -3.084 -36.364 1.00 69.69 416 GLY D C 1
ATOM 3012 O O . GLY A 1 416 ? 34.307 -4.311 -36.392 1.00 77.04 416 GLY D O 1
ATOM 3013 N N . THR A 1 417 ? 35.552 -2.439 -36.511 1.00 71.70 417 THR D N 1
ATOM 3014 C CA . THR A 1 417 ? 36.806 -3.152 -36.718 1.00 71.70 417 THR D CA 1
ATOM 3015 C C . THR A 1 417 ? 37.153 -4.012 -35.508 1.00 81.84 417 THR D C 1
ATOM 3016 O O . THR A 1 417 ? 37.584 -5.155 -35.654 1.00 97.07 417 THR D O 1
ATOM 3020 N N . VAL A 1 418 ? 36.959 -3.460 -34.315 1.00 77.00 418 VAL D N 1
ATOM 3021 C CA . VAL A 1 418 ? 37.220 -4.199 -33.086 1.00 75.50 418 VAL D CA 1
ATOM 3022 C C . VAL A 1 418 ? 36.266 -5.385 -32.975 1.00 87.86 418 VAL D C 1
ATOM 3023 O O . VAL A 1 418 ? 36.665 -6.467 -32.548 1.00 98.67 418 VAL D O 1
ATOM 3027 N N . HIS A 1 419 ? 35.012 -5.185 -33.374 1.00 72.19 419 HIS D N 1
ATOM 3028 C CA . HIS A 1 419 ? 34.010 -6.245 -33.296 1.00 65.73 419 HIS D CA 1
ATOM 3029 C C . HIS A 1 419 ? 34.331 -7.431 -34.197 1.00 63.90 419 HIS D C 1
ATOM 3030 O O . HIS A 1 419 ? 34.387 -8.570 -33.739 1.00 76.86 419 HIS D O 1
ATOM 3037 N N . TRP A 1 420 ? 34.526 -7.158 -35.482 1.00 63.48 420 TRP D N 1
ATOM 3038 C CA . TRP A 1 420 ? 34.746 -8.214 -36.461 1.00 62.96 420 TRP D CA 1
ATOM 3039 C C . TRP A 1 420 ? 36.049 -8.968 -36.219 1.00 63.14 420 TRP D C 1
ATOM 3040 O O . TRP A 1 420 ? 36.090 -10.190 -36.336 1.00 109.38 420 TRP D O 1
ATOM 3051 N N . LEU A 1 421 ? 37.108 -8.241 -35.879 1.00 64.65 421 LEU D N 1
ATOM 3052 C CA . LEU A 1 421 ? 38.419 -8.855 -35.695 1.00 66.03 421 LEU D CA 1
ATOM 3053 C C . LEU A 1 421 ? 38.509 -9.620 -34.377 1.00 77.67 421 LEU D C 1
ATOM 3054 O O . LEU A 1 421 ? 39.288 -10.565 -34.257 1.00 82.80 421 LEU D O 1
ATOM 3059 N N . SER A 1 422 ? 37.720 -9.212 -33.389 1.00 70.51 422 SER D N 1
ATOM 3060 C CA . SER A 1 422 ? 37.611 -9.981 -32.155 1.00 64.52 422 SER D CA 1
ATOM 3061 C C . SER A 1 422 ? 36.790 -11.230 -32.432 1.00 67.50 422 SER D C 1
ATOM 3062 O O . SER A 1 422 ? 37.125 -12.324 -31.979 1.00 77.76 422 SER D O 1
ATOM 3065 N N . ASN A 1 423 ? 35.707 -11.042 -33.181 1.00 71.08 423 ASN D N 1
ATOM 3066 C CA . ASN A 1 423 ? 34.865 -12.135 -33.650 1.00 61.25 423 ASN D CA 1
ATOM 3067 C C . ASN A 1 423 ? 35.691 -13.107 -34.485 1.00 61.61 423 ASN D C 1
ATOM 3068 O O . ASN A 1 423 ? 35.491 -14.317 -34.431 1.00 66.52 423 ASN D O 1
ATOM 3073 N N . PHE A 1 424 ? 36.624 -12.561 -35.255 1.00 85.86 424 PHE D N 1
ATOM 3074 C CA . PHE A 1 424 ? 37.518 -13.362 -36.080 1.00 69.71 424 PHE D CA 1
ATOM 3075 C C . PHE A 1 424 ? 38.415 -14.268 -35.248 1.00 65.13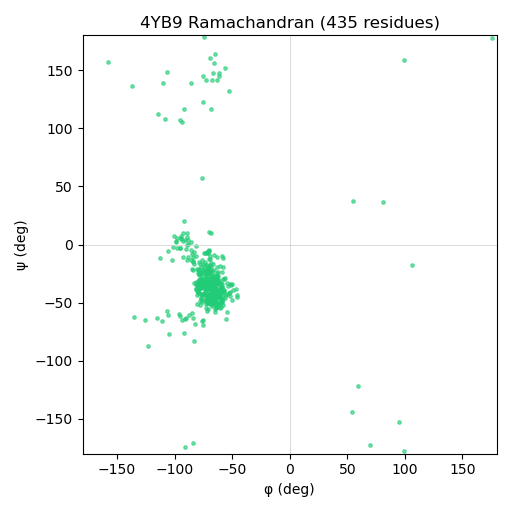 424 PHE D C 1
ATOM 3076 O O . PHE A 1 424 ? 38.498 -15.470 -35.496 1.00 83.20 424 PHE D O 1
ATOM 3084 N N . THR A 1 425 ? 39.083 -13.685 -34.260 1.00 65.94 425 THR D N 1
ATOM 3085 C CA . THR A 1 425 ? 40.071 -14.412 -33.472 1.00 73.36 425 THR D CA 1
ATOM 3086 C C . THR A 1 425 ? 39.453 -15.487 -32.585 1.00 70.49 425 THR D C 1
ATOM 3087 O O . THR A 1 425 ? 40.037 -16.553 -32.410 1.00 88.96 425 THR D O 1
ATOM 3091 N N . VAL A 1 426 ? 38.281 -15.204 -32.023 1.00 66.30 426 VAL D N 1
ATOM 3092 C CA . VAL A 1 426 ? 37.592 -16.168 -31.169 1.00 85.80 426 VAL D CA 1
ATOM 3093 C C . VAL A 1 426 ? 37.126 -17.359 -31.996 1.00 85.52 426 VAL D C 1
ATOM 3094 O O . VAL A 1 426 ? 37.194 -18.504 -31.548 1.00 93.64 426 VAL D O 1
ATOM 3098 N N . GLY A 1 427 ? 36.657 -17.090 -33.209 1.00 65.27 427 GLY D N 1
ATOM 3099 C CA . GLY A 1 427 ? 36.309 -18.158 -34.127 1.00 65.94 427 GLY D CA 1
ATOM 3100 C C . GLY A 1 427 ? 37.538 -18.932 -34.568 1.00 68.18 427 GLY D C 1
ATOM 3101 O O . GLY A 1 427 ? 37.458 -20.113 -34.900 1.00 84.76 427 GLY D O 1
ATOM 3102 N N . LEU A 1 428 ? 38.681 -18.253 -34.585 1.00 71.39 428 LEU D N 1
ATOM 3103 C CA . LEU A 1 428 ? 39.936 -18.868 -35.001 1.00 72.10 428 LEU D CA 1
ATOM 3104 C C . LEU A 1 428 ? 40.575 -19.760 -33.939 1.00 74.78 428 LEU D C 1
ATOM 3105 O O . LEU A 1 428 ? 40.915 -20.907 -34.212 1.00 77.50 428 LEU D O 1
ATOM 3110 N N . VAL A 1 429 ? 40.747 -19.225 -32.733 1.00 74.67 429 VAL D N 1
ATOM 3111 C CA . VAL A 1 429 ? 41.546 -19.906 -31.714 1.00 78.23 429 VAL D CA 1
ATOM 3112 C C . VAL A 1 429 ? 40.792 -20.944 -30.883 1.00 84.61 429 VAL D C 1
ATOM 3113 O O . VAL A 1 429 ? 41.419 -21.825 -30.299 1.00 83.84 429 VAL D O 1
ATOM 3117 N N . PHE A 1 430 ? 39.467 -20.855 -30.824 1.00 76.25 430 PHE D N 1
ATOM 3118 C CA . PHE A 1 430 ? 38.704 -21.683 -29.883 1.00 77.80 430 PHE D CA 1
ATOM 3119 C C . PHE A 1 430 ? 38.853 -23.204 -30.048 1.00 81.16 430 PHE D C 1
ATOM 3120 O O . PHE A 1 430 ? 38.861 -23.917 -29.046 1.00 88.69 430 PHE D O 1
ATOM 3128 N N . PRO A 1 431 ? 38.939 -23.715 -31.295 1.00 81.09 431 PRO D N 1
ATOM 3129 C CA . PRO A 1 431 ? 39.200 -25.158 -31.379 1.00 87.20 431 PRO D CA 1
ATOM 3130 C C . PRO A 1 431 ? 40.507 -25.544 -30.705 1.00 94.05 431 PRO D C 1
ATOM 3131 O O . PRO A 1 431 ? 40.578 -26.574 -30.038 1.00 98.23 431 PRO D O 1
ATOM 3135 N N . PHE A 1 432 ? 41.522 -24.706 -30.875 1.00 89.15 432 PHE D N 1
ATOM 3136 C CA . PHE A 1 432 ? 42.834 -24.952 -30.296 1.00 93.88 432 PHE D CA 1
ATOM 3137 C C . PHE A 1 432 ? 42.830 -24.763 -28.782 1.00 95.38 432 PHE D C 1
ATOM 3138 O O . PHE A 1 432 ? 43.664 -25.329 -28.078 1.00 100.52 432 PHE D O 1
ATOM 3146 N N . ILE A 1 433 ? 41.895 -23.961 -28.285 1.00 98.41 433 ILE D N 1
ATOM 3147 C CA . ILE A 1 433 ? 41.791 -23.717 -26.853 1.00 93.55 433 ILE D CA 1
ATOM 3148 C C . ILE A 1 433 ? 41.241 -24.948 -26.136 1.00 97.15 433 ILE D C 1
ATOM 3149 O O . ILE A 1 433 ? 41.833 -25.417 -25.165 1.00 127.27 433 ILE D O 1
ATOM 3154 N N . GLN A 1 434 ? 40.121 -25.481 -26.618 1.00 123.90 434 GLN D N 1
ATOM 3155 C CA . GLN A 1 434 ? 39.514 -26.643 -25.974 1.00 111.54 434 GLN D CA 1
ATOM 3156 C C . GLN A 1 434 ? 40.319 -27.907 -26.246 1.00 110.55 434 GLN D C 1
ATOM 3157 O O . GLN A 1 434 ? 40.168 -28.909 -25.548 1.00 142.45 434 GLN D O 1
ATOM 3163 N N . VAL A 1 435 ? 41.172 -27.857 -27.263 1.00 110.20 435 VAL D N 1
ATOM 3164 C CA . VAL A 1 435 ? 42.136 -28.923 -27.491 1.00 108.81 435 VAL D CA 1
ATOM 3165 C C . VAL A 1 435 ? 43.267 -28.785 -26.478 1.00 113.44 435 VAL D C 1
ATOM 3166 O O . VAL A 1 435 ? 43.640 -29.749 -25.811 1.00 135.19 435 VAL D O 1
ATOM 3170 N N . GLY A 1 436 ? 43.803 -27.575 -26.362 1.00 112.45 436 GLY D N 1
ATOM 3171 C CA . GLY A 1 436 ? 44.902 -27.308 -25.452 1.00 115.90 436 GLY D CA 1
ATOM 3172 C C . GLY A 1 436 ? 44.534 -27.203 -23.983 1.00 118.27 436 GLY D C 1
ATOM 3173 O O . GLY A 1 436 ? 45.191 -27.797 -23.130 1.00 174.55 436 GLY D O 1
ATOM 3174 N N . LEU A 1 437 ? 43.489 -26.439 -23.681 1.00 113.63 437 LEU D N 1
ATOM 3175 C CA . LEU A 1 437 ? 43.101 -26.208 -22.293 1.00 116.32 437 LEU D CA 1
ATOM 3176 C C . LEU A 1 437 ? 42.063 -27.209 -21.797 1.00 122.87 437 LEU D C 1
ATOM 3177 O O . LEU A 1 437 ? 41.786 -27.267 -20.600 1.00 128.91 437 LEU D O 1
ATOM 3182 N N . GLY A 1 438 ? 41.496 -27.994 -22.708 1.00 116.97 438 GLY D N 1
ATOM 3183 C CA . GLY A 1 438 ? 40.541 -29.020 -22.326 1.00 129.86 438 GLY D CA 1
ATOM 3184 C C . GLY A 1 438 ? 39.322 -28.483 -21.599 1.00 121.04 438 GLY D C 1
ATOM 3185 O O . GLY A 1 438 ? 38.585 -27.651 -22.123 1.00 129.21 438 GLY D O 1
ATOM 3186 N N . ALA A 1 439 ? 39.107 -28.978 -20.384 1.00 131.09 439 ALA D N 1
ATOM 3187 C CA . ALA A 1 439 ? 37.978 -28.561 -19.557 1.00 126.54 439 ALA D CA 1
ATOM 3188 C C . ALA A 1 439 ? 38.154 -27.145 -19.008 1.00 124.20 439 ALA D C 1
ATOM 3189 O O . ALA A 1 439 ? 37.249 -26.600 -18.376 1.00 130.19 439 ALA D O 1
ATOM 3191 N N . TYR A 1 440 ? 39.327 -26.565 -19.239 1.00 140.02 440 TYR D N 1
ATOM 3192 C CA . TYR A 1 440 ? 39.635 -25.209 -18.795 1.00 146.05 440 TYR D CA 1
ATOM 3193 C C . TYR A 1 440 ? 39.364 -24.169 -19.881 1.00 135.53 440 TYR D C 1
ATOM 3194 O O . TYR A 1 440 ? 39.710 -23.000 -19.725 1.00 138.09 440 TYR D O 1
ATOM 3203 N N . SER A 1 441 ? 38.764 -24.610 -20.984 1.00 115.53 441 SER D N 1
ATOM 3204 C CA . SER A 1 441 ? 38.550 -23.776 -22.170 1.00 108.70 441 SER D CA 1
ATOM 3205 C C . SER A 1 441 ? 37.916 -22.414 -21.892 1.00 118.06 441 SER D C 1
ATOM 3206 O O . SER A 1 441 ? 38.223 -21.430 -22.567 1.00 122.62 441 SER D O 1
ATOM 3209 N N . PHE A 1 442 ? 37.030 -22.360 -20.904 1.00 133.20 442 PHE D N 1
ATOM 3210 C CA . PHE A 1 442 ? 36.264 -21.148 -20.633 1.00 135.20 442 PHE D CA 1
ATOM 3211 C C . PHE A 1 442 ? 36.896 -20.250 -19.569 1.00 135.93 442 PHE D C 1
ATOM 3212 O O . PHE A 1 442 ? 36.309 -19.241 -19.181 1.00 127.91 442 PHE D O 1
ATOM 3220 N N . VAL A 1 443 ? 38.081 -20.621 -19.095 1.00 128.50 443 VAL D N 1
ATOM 3221 C CA . VAL A 1 443 ? 38.793 -19.816 -18.107 1.00 127.35 443 VAL D CA 1
ATOM 3222 C C . VAL A 1 443 ? 39.188 -18.464 -18.701 1.00 127.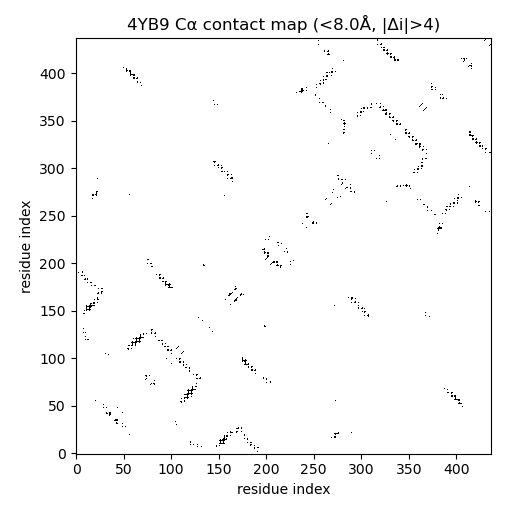15 443 VAL D C 1
ATOM 3223 O O . VAL A 1 443 ? 39.123 -17.435 -18.025 1.00 109.60 443 VAL D O 1
ATOM 3227 N N . ILE A 1 444 ? 39.579 -18.471 -19.973 1.00 129.47 444 ILE D N 1
ATOM 3228 C CA . ILE A 1 444 ? 40.040 -17.258 -20.640 1.00 96.91 444 ILE D CA 1
ATOM 3229 C C . ILE A 1 444 ? 38.884 -16.290 -20.875 1.00 93.33 444 ILE D C 1
ATOM 3230 O O . ILE A 1 444 ? 39.094 -15.084 -21.005 1.00 92.01 444 ILE D O 1
ATOM 3235 N N . PHE A 1 445 ? 37.667 -16.821 -20.936 1.00 92.52 445 PHE D N 1
ATOM 3236 C CA . PHE A 1 445 ? 36.481 -15.993 -21.127 1.00 94.45 445 PHE D CA 1
ATOM 3237 C C . PHE A 1 445 ? 36.039 -15.331 -19.826 1.00 103.31 445 PHE D C 1
ATOM 3238 O O . PHE A 1 445 ? 35.550 -14.202 -19.834 1.00 111.77 445 PHE D O 1
ATOM 3246 N N . ALA A 1 446 ? 36.208 -16.039 -18.714 1.00 107.79 446 ALA D N 1
ATOM 3247 C CA . ALA A 1 446 ? 35.879 -15.493 -17.400 1.00 107.58 446 ALA D CA 1
ATOM 3248 C C . ALA A 1 446 ? 36.806 -14.333 -17.055 1.00 108.67 446 ALA D C 1
ATOM 3249 O O . ALA A 1 446 ? 36.387 -13.350 -16.445 1.00 112.18 446 ALA D O 1
ATOM 3251 N N . VAL A 1 447 ? 38.070 -14.461 -17.448 1.00 105.97 447 VAL D N 1
ATOM 3252 C CA . VAL A 1 447 ? 39.051 -13.403 -17.250 1.00 107.40 447 VAL D CA 1
ATOM 3253 C C . VAL A 1 447 ? 38.619 -12.157 -18.020 1.00 104.45 447 VAL D C 1
ATOM 3254 O O . VAL A 1 447 ? 38.755 -11.033 -17.534 1.00 105.07 447 VAL D O 1
ATOM 3258 N N . ILE A 1 448 ? 38.081 -12.368 -19.218 1.00 96.87 448 ILE D N 1
ATOM 3259 C CA . ILE A 1 448 ? 37.585 -11.276 -20.046 1.00 92.87 448 ILE D CA 1
ATOM 3260 C C . ILE A 1 448 ? 36.366 -10.630 -19.398 1.00 99.54 448 ILE D C 1
ATOM 3261 O O . ILE A 1 448 ? 36.314 -9.411 -19.240 1.00 96.01 448 ILE D O 1
ATOM 3266 N N . CYS A 1 449 ? 35.391 -11.455 -19.024 1.00 105.95 449 CYS D N 1
ATOM 3267 C CA . CYS A 1 449 ? 34.167 -10.966 -18.395 1.00 99.84 449 CYS D CA 1
ATOM 3268 C C . CYS A 1 449 ? 34.463 -10.181 -17.123 1.00 111.90 449 CYS D C 1
ATOM 3269 O O . CYS A 1 449 ? 33.825 -9.165 -16.851 1.00 111.82 449 CYS D O 1
ATOM 3272 N N . LEU A 1 450 ? 35.434 -10.655 -16.349 1.00 124.51 450 LEU D N 1
ATOM 3273 C CA . LEU A 1 450 ? 35.836 -9.976 -15.122 1.00 120.99 450 LEU D CA 1
ATOM 3274 C C . LEU A 1 450 ? 36.449 -8.611 -15.421 1.00 126.05 450 LEU D C 1
ATOM 3275 O O . LEU A 1 450 ? 36.073 -7.608 -14.816 1.00 119.05 450 LEU D O 1
ATOM 3280 N N . LEU A 1 451 ? 37.395 -8.584 -16.356 1.00 118.69 451 LEU D N 1
ATOM 3281 C CA . LEU A 1 451 ? 38.081 -7.349 -16.726 1.00 111.84 451 LEU D CA 1
ATOM 3282 C C . LEU A 1 451 ? 37.115 -6.330 -17.320 1.00 109.24 451 LEU D C 1
ATOM 3283 O O . LEU A 1 451 ? 37.219 -5.134 -17.053 1.00 115.05 451 LEU D O 1
ATOM 3288 N N . THR A 1 452 ? 36.176 -6.812 -18.127 1.00 102.67 452 THR D N 1
ATOM 3289 C CA . THR A 1 452 ? 35.183 -5.946 -18.750 1.00 100.63 452 THR D CA 1
ATOM 3290 C C . THR A 1 452 ? 34.217 -5.392 -17.708 1.00 113.42 452 THR D C 1
ATOM 3291 O O . THR A 1 452 ? 33.877 -4.208 -17.733 1.00 118.47 452 THR D O 1
ATOM 3295 N N . THR A 1 453 ? 33.785 -6.252 -16.790 1.00 120.92 453 THR D N 1
ATOM 3296 C CA . THR A 1 453 ? 32.844 -5.856 -15.746 1.00 117.12 453 THR D CA 1
ATOM 3297 C C . THR A 1 453 ? 33.453 -4.802 -14.825 1.00 122.88 453 THR D C 1
ATOM 3298 O O . THR A 1 453 ? 32.747 -3.941 -14.303 1.00 127.77 453 THR D O 1
ATOM 3302 N N . VAL A 1 454 ? 34.766 -4.872 -14.635 1.00 133.08 454 VAL D N 1
ATOM 3303 C CA . VAL A 1 454 ? 35.473 -3.896 -13.816 1.00 140.69 454 VAL D CA 1
ATOM 3304 C C . VAL A 1 454 ? 35.494 -2.539 -14.515 1.00 141.08 454 VAL D C 1
ATOM 3305 O O . VAL A 1 454 ? 35.259 -1.505 -13.888 1.00 145.12 454 VAL D O 1
ATOM 3309 N N . TYR A 1 455 ? 35.762 -2.548 -15.818 1.00 130.08 455 TYR D N 1
ATOM 3310 C CA . TYR A 1 455 ? 35.839 -1.313 -16.593 1.00 118.18 455 TYR D CA 1
ATOM 3311 C C . TYR A 1 455 ? 34.486 -0.618 -16.696 1.00 132.68 455 TYR D C 1
ATOM 3312 O O . TYR A 1 455 ? 34.383 0.589 -16.475 1.00 132.98 455 TYR D O 1
ATOM 3321 N N . ILE A 1 456 ? 33.450 -1.381 -17.036 1.00 125.06 456 ILE D N 1
ATOM 3322 C CA . ILE A 1 456 ? 32.116 -0.819 -17.216 1.00 129.73 456 ILE D CA 1
ATOM 3323 C C . ILE A 1 456 ? 31.506 -0.436 -15.871 1.00 154.56 456 ILE D C 1
ATOM 3324 O O . ILE A 1 456 ? 30.441 0.177 -15.815 1.00 175.16 456 ILE D O 1
ATOM 3329 N N . PHE A 1 457 ? 32.188 -0.806 -14.792 1.00 148.94 457 PHE D N 1
ATOM 3330 C CA . PHE A 1 457 ? 31.801 -0.394 -13.448 1.00 162.36 457 PHE D CA 1
ATOM 3331 C C . PHE A 1 457 ? 32.493 0.914 -13.073 1.00 162.97 457 PHE D C 1
ATOM 3332 O O . PHE A 1 457 ? 31.837 1.929 -12.838 1.00 158.66 457 PHE D O 1
ATOM 3340 N N . LEU A 1 458 ? 33.821 0.873 -13.010 1.00 166.67 458 LEU D N 1
ATOM 3341 C CA . LEU A 1 458 ? 34.625 2.027 -12.616 1.00 160.98 458 LEU D CA 1
ATOM 3342 C C . LEU A 1 458 ? 34.415 3.248 -13.512 1.00 162.01 458 LEU D C 1
ATOM 3343 O O . LEU A 1 458 ? 34.199 4.354 -13.019 1.00 184.36 458 LEU D O 1
ATOM 3348 N N . ILE A 1 459 ? 34.479 3.045 -14.824 1.00 143.07 459 ILE D N 1
ATOM 3349 C CA . ILE A 1 459 ? 34.491 4.162 -15.762 1.00 140.42 459 ILE D CA 1
ATOM 3350 C C . ILE A 1 459 ? 33.093 4.512 -16.271 1.00 136.25 459 ILE D C 1
ATOM 3351 O O . ILE A 1 459 ? 32.584 5.596 -15.993 1.00 144.48 459 ILE D O 1
ATOM 3356 N N . ILE A 1 460 ? 32.478 3.593 -17.009 1.00 137.88 460 ILE D N 1
ATOM 3357 C CA . ILE A 1 460 ? 31.251 3.887 -17.746 1.00 138.81 460 ILE D CA 1
ATOM 3358 C C . ILE A 1 460 ? 30.051 4.139 -16.837 1.00 136.31 460 ILE D C 1
ATOM 3359 O O . ILE A 1 460 ? 29.631 3.250 -16.096 1.00 138.38 460 ILE D O 1
ATOM 3364 N N . PRO A 1 461 ? 29.499 5.362 -16.894 1.00 152.21 461 PRO D N 1
ATOM 3365 C CA . PRO A 1 461 ? 28.236 5.731 -16.254 1.00 168.89 461 PRO D CA 1
ATOM 3366 C C . PRO A 1 461 ? 27.059 5.518 -17.202 1.00 182.10 461 PRO D C 1
ATOM 3367 O O . PRO A 1 461 ? 27.253 4.983 -18.293 1.00 189.58 461 PRO D O 1
ATOM 3371 N N . GLU A 1 462 ? 25.862 5.925 -16.796 1.00 187.57 462 GLU D N 1
ATOM 3372 C CA . GLU A 1 462 ? 24.700 5.821 -17.672 1.00 187.44 462 GLU D CA 1
ATOM 3373 C C . GLU A 1 462 ? 24.822 6.815 -18.824 1.00 171.56 462 GLU D C 1
ATOM 3374 O O . GLU A 1 462 ? 24.734 6.440 -19.994 1.00 150.84 462 GLU D O 1
#